Protein AF-A0AA47NCC4-F1 (afdb_monomer_lite)

Radius of gyration: 39.3 Å; chains: 1; bounding box: 110×60×137 Å

Foldseek 3Di:
DCCVQLHVLLLLLLLVLVLLLLLLLLLLLLLVLQLLCCQPPCVVPQPQDDPDLVCVVVSLLVSLLVSSLVLLVVLLVVVVVHCPVLVVCLVVLVVLVVLLLVQLVVLQVVLQPDNFFQKFKDWQFFGFFPQLCPPVDNFFWDFDFDQDDDPDDPDDDDDDDDDDDDDDDDDDDDDDPPRPRDGDIWGDSLNVLFFVDRDPPTDGDPQNVPTGMDMDGQWNHLNPQQLVQLVDDDFDAFFATQGDPVGGGDPDDDDDDSSHRTQTQHHGDDPLLVLLLCLVLLPDLCVLVLCCVVDPDSPPCSVVVSVVVSVVSVVSVVVVVVSCSNTGHPSQVSHCQSSSRVRQHSSLSSGPPGSVSNSVSSSSNSSSSSSCSLQRSLLSLLVSLVVCLDVVSVVQVDDDPVSGTDVSSVVSSVSSSVSSSVSDSSVSSNVSLLSRLVSLLSVLVSLLVCVVLVQVSNDDPDPPDDSVVSVVSNVVSLVSNCSNPVVVNVVSVVVSVVSSVSSQQVVQCVVPVHRVVSNVVVVVVRVVVSQVPDDVDDPDDDDAEEAEFEADPQLHTPCCVSVVVVCVNQVLDDHYEYEYEDEDDCVVCVVVVVVSVVCVVVVPPDPRDDYHYDYDYDD

Organism: Merluccius polli (NCBI:txid89951)

pLDDT: mean 83.83, std 16.64, range [23.84, 97.44]

Secondary structure (DSSP, 8-state):
-HHHHH-HHHHHHHHHHHHHHHHHHHHHHHHHHHHHIIIII-GGG-SS--SSGGGHHHHHHHHHHHHHHHHHHHHHHHHHH-HHHHHHHHHHHHHHHHHHHHHHHHHHHHTTTS----EEEEETTEEB-GGG-TTS--SSEEEEEEEPP-------------------------------EEEEEEEPHHHHHHBSSSSTTS-B-HHHHHPPEEEEES---TTS-THHHHSS-----TT-B-B-TTSPPPS--PPP-TTSSB-B-SS---HHHHHHHHGGGG--GGGGGGGTTT-TTHHHHHHHHHHHHHHHHHHHHHHHHHHHHHHS-HHHHT-SS-GGGTT--HHHHH-SS-HHHHHHHHHHHHHHHHHHHHHHHHHHHHHHHHTTSSGGGGGGG-B-TTS-BSHHHHHHHHHHHHHHHH--HHHHHHHHHHHHHHHHHHHHHHHHHHHHTT-TT-----TT--HHHHHHHHHHHHHHHHHHHHHHHHHHHHHHHHHHHHHHHHHHHHHHSSHHHHHHHHHHHHHHHHHHTS-SS-SS--PPEEEEEPB-TTS-BS-THHHHHHHHHHTT-S-EEEEEEEES-HHHHHHHHHHHHHHHHHHS--TT--PEEEEEEE-

Structure (mmCIF, N/CA/C/O backbone):
data_AF-A0AA47NCC4-F1
#
_entry.id   AF-A0AA47NCC4-F1
#
loop_
_atom_site.group_PDB
_atom_site.id
_atom_site.type_symbol
_atom_site.label_atom_id
_atom_site.label_alt_id
_atom_site.label_comp_id
_atom_site.label_asym_id
_atom_site.label_entity_id
_atom_site.label_seq_id
_atom_site.pdbx_PDB_ins_code
_atom_site.Cartn_x
_atom_site.Cartn_y
_atom_site.Cartn_z
_atom_site.occupancy
_atom_site.B_iso_or_equiv
_atom_site.auth_seq_id
_atom_site.auth_comp_id
_atom_site.auth_asym_id
_atom_site.auth_atom_id
_atom_site.pdbx_PDB_model_num
ATOM 1 N N . MET A 1 1 ? 14.436 7.812 -9.705 1.00 81.81 1 MET A N 1
ATOM 2 C CA . MET A 1 1 ? 15.537 6.918 -9.274 1.00 81.81 1 MET A CA 1
ATOM 3 C C . MET A 1 1 ? 15.449 5.565 -9.976 1.00 81.81 1 MET A C 1
ATOM 5 O O . MET A 1 1 ? 16.320 5.286 -10.782 1.00 81.81 1 MET A O 1
ATOM 9 N N . ILE A 1 2 ? 14.371 4.796 -9.764 1.00 86.06 2 ILE A N 1
ATOM 10 C CA . ILE A 1 2 ? 14.185 3.428 -10.294 1.00 86.06 2 ILE A CA 1
ATOM 11 C C . ILE A 1 2 ? 14.394 3.329 -11.814 1.00 86.06 2 ILE A C 1
ATOM 13 O O . ILE A 1 2 ? 15.261 2.579 -12.239 1.00 86.06 2 ILE A O 1
ATOM 17 N N . SER A 1 3 ? 13.692 4.138 -12.618 1.00 85.44 3 SER A N 1
ATOM 18 C CA . SER A 1 3 ? 13.815 4.131 -14.093 1.00 85.44 3 SER A CA 1
ATOM 19 C C . SER A 1 3 ? 15.259 4.318 -14.596 1.00 85.44 3 SER A C 1
ATOM 21 O O . SER A 1 3 ? 15.695 3.655 -15.529 1.00 85.44 3 SER A O 1
ATOM 23 N N . ARG A 1 4 ? 16.061 5.152 -13.917 1.00 86.44 4 ARG A N 1
ATOM 24 C CA . ARG A 1 4 ? 17.464 5.393 -14.302 1.00 86.44 4 ARG A CA 1
ATOM 25 C C . ARG A 1 4 ? 18.403 4.251 -13.920 1.00 86.44 4 ARG A C 1
ATOM 27 O O . ARG A 1 4 ? 19.408 4.056 -14.588 1.00 86.44 4 ARG A O 1
ATOM 34 N N . SER A 1 5 ? 18.116 3.553 -12.822 1.00 86.25 5 SER A N 1
ATOM 35 C CA . SER A 1 5 ? 18.961 2.462 -12.330 1.00 86.25 5 SER A CA 1
ATOM 36 C C . SER A 1 5 ? 18.609 1.127 -12.973 1.00 86.25 5 SER A C 1
ATOM 38 O O . SER A 1 5 ? 19.512 0.363 -13.287 1.00 86.25 5 SER A O 1
ATOM 40 N N . LEU A 1 6 ? 17.313 0.851 -13.153 1.00 86.56 6 LEU A N 1
ATOM 41 C CA . LEU A 1 6 ? 16.829 -0.444 -13.621 1.00 86.56 6 LEU A CA 1
ATOM 42 C C . LEU A 1 6 ? 16.512 -0.489 -15.122 1.00 86.56 6 LEU A C 1
ATOM 44 O O . LEU A 1 6 ? 16.359 -1.584 -15.652 1.00 86.56 6 LEU A O 1
ATOM 48 N N . GLY A 1 7 ? 16.408 0.663 -15.783 1.00 86.06 7 GLY A N 1
ATOM 49 C CA . GLY A 1 7 ? 15.927 0.780 -17.158 1.00 86.06 7 GLY A CA 1
ATOM 50 C C . GLY A 1 7 ? 14.480 1.289 -17.237 1.00 86.06 7 GLY A C 1
ATOM 51 O O . GLY A 1 7 ? 13.722 1.188 -16.258 1.00 86.06 7 GLY A O 1
ATOM 52 N N . PRO A 1 8 ? 14.089 1.871 -18.385 1.00 85.25 8 PRO A N 1
ATOM 53 C CA . PRO A 1 8 ? 12.765 2.455 -18.581 1.00 85.25 8 PRO A CA 1
ATOM 54 C C . PRO A 1 8 ? 11.634 1.416 -18.538 1.00 85.25 8 PRO A C 1
ATOM 56 O O . PRO A 1 8 ? 10.530 1.750 -18.111 1.00 85.25 8 PRO A O 1
ATOM 59 N N . GLU A 1 9 ? 11.899 0.160 -18.903 1.00 87.38 9 GLU A N 1
ATOM 60 C CA . GLU A 1 9 ? 10.915 -0.930 -18.951 1.00 87.38 9 GLU A CA 1
ATOM 61 C C . GLU A 1 9 ? 10.455 -1.301 -17.539 1.00 87.38 9 GLU A C 1
ATOM 63 O O . GLU A 1 9 ? 9.265 -1.250 -17.214 1.00 87.38 9 GLU A O 1
ATOM 68 N N . PHE A 1 10 ? 11.417 -1.588 -16.654 1.00 87.75 10 PHE A N 1
ATOM 69 C CA . PHE A 1 10 ? 11.138 -1.825 -15.239 1.00 87.75 10 PHE A CA 1
ATOM 70 C C . PHE A 1 10 ? 10.613 -0.558 -14.559 1.00 87.75 10 PHE A C 1
ATOM 72 O O . PHE A 1 10 ? 9.674 -0.631 -13.771 1.00 87.75 10 PHE A O 1
ATOM 79 N N . GLY A 1 11 ? 11.180 0.611 -14.878 1.00 88.19 11 GLY A N 1
ATOM 80 C CA . GLY A 1 11 ? 10.755 1.891 -14.318 1.00 88.19 11 GLY A CA 1
ATOM 81 C C . GLY A 1 11 ? 9.286 2.220 -14.587 1.00 88.19 11 GLY A C 1
ATOM 82 O O . GLY A 1 11 ? 8.580 2.629 -13.664 1.00 88.19 11 GLY A O 1
ATOM 83 N N . GLY A 1 12 ? 8.818 2.019 -15.820 1.00 88.50 12 GLY A N 1
ATOM 84 C CA . GLY A 1 12 ? 7.436 2.282 -16.209 1.00 88.50 12 GLY A CA 1
ATOM 85 C C . GLY A 1 12 ? 6.445 1.283 -15.615 1.00 88.50 12 GLY A C 1
ATOM 86 O O . GLY A 1 12 ? 5.443 1.702 -15.037 1.00 88.50 12 GLY A O 1
ATOM 87 N N . ALA A 1 13 ? 6.742 -0.020 -15.674 1.00 89.25 13 ALA A N 1
ATOM 88 C CA . ALA A 1 13 ? 5.868 -1.052 -15.110 1.00 89.25 13 ALA A CA 1
ATOM 89 C C . ALA A 1 13 ? 5.720 -0.916 -13.581 1.00 89.25 13 ALA A C 1
ATOM 91 O O . ALA A 1 13 ? 4.602 -0.896 -13.060 1.00 89.25 13 ALA A O 1
ATOM 92 N N . VAL A 1 14 ? 6.838 -0.737 -12.864 1.00 92.31 14 VAL A N 1
ATOM 93 C CA . VAL A 1 14 ? 6.848 -0.490 -11.410 1.00 92.31 14 VAL A CA 1
ATOM 94 C C . VAL A 1 14 ? 6.126 0.818 -11.081 1.00 92.31 14 VAL A C 1
ATOM 96 O O . VAL A 1 14 ? 5.318 0.858 -10.155 1.00 92.31 14 VAL A O 1
ATOM 99 N N . GLY A 1 15 ? 6.378 1.878 -11.856 1.00 92.06 15 GLY A N 1
ATOM 100 C CA . GLY A 1 15 ? 5.756 3.187 -11.668 1.00 92.06 15 GLY A CA 1
ATOM 101 C C . GLY A 1 15 ? 4.233 3.159 -11.811 1.00 92.06 15 GLY A C 1
ATOM 102 O O . GLY A 1 15 ? 3.542 3.747 -10.983 1.00 92.06 15 GLY A O 1
ATOM 103 N N . LEU A 1 16 ? 3.696 2.443 -12.802 1.00 92.56 16 LEU A N 1
ATOM 104 C CA . LEU A 1 16 ? 2.249 2.299 -12.992 1.00 92.56 16 LEU A CA 1
ATOM 105 C C . LEU A 1 16 ? 1.586 1.479 -11.879 1.00 92.56 16 LEU A C 1
ATOM 107 O O . LEU A 1 16 ? 0.536 1.876 -11.375 1.00 92.56 16 LEU A O 1
ATOM 111 N N . CYS A 1 17 ? 2.207 0.379 -11.444 1.00 92.19 17 CYS A N 1
ATOM 112 C CA . CYS A 1 17 ? 1.686 -0.409 -10.323 1.00 92.19 17 CYS A CA 1
ATOM 113 C C . CYS A 1 17 ? 1.685 0.411 -9.026 1.00 92.19 17 CYS A C 1
ATOM 115 O O . CYS A 1 17 ? 0.701 0.424 -8.290 1.00 92.19 17 CYS A O 1
ATOM 117 N N . PHE A 1 18 ? 2.768 1.150 -8.771 1.00 93.56 18 PHE A N 1
ATOM 118 C CA . PHE A 1 18 ? 2.876 2.029 -7.611 1.00 93.56 18 PHE A CA 1
ATOM 119 C C . PHE A 1 18 ? 1.874 3.197 -7.674 1.00 93.56 18 PHE A C 1
ATOM 121 O O . PHE A 1 18 ? 1.305 3.568 -6.647 1.00 93.56 18 PHE A O 1
ATOM 128 N N . TYR A 1 19 ? 1.600 3.740 -8.868 1.00 94.81 19 TYR A N 1
ATOM 129 C CA . TYR A 1 19 ? 0.556 4.745 -9.094 1.00 94.81 19 TYR A CA 1
ATOM 130 C C . TYR A 1 19 ? -0.833 4.226 -8.704 1.00 94.81 19 TYR A C 1
ATOM 132 O O . TYR A 1 19 ? -1.524 4.871 -7.912 1.00 94.81 19 TYR A O 1
ATOM 140 N N . LEU A 1 20 ? -1.221 3.051 -9.209 1.00 94.25 20 LEU A N 1
ATOM 141 C CA . LEU A 1 20 ? -2.514 2.442 -8.891 1.00 94.25 20 LEU A CA 1
ATOM 142 C C . LEU A 1 20 ? -2.622 2.121 -7.397 1.00 94.25 20 LEU A C 1
ATOM 144 O O . LEU A 1 20 ? -3.593 2.526 -6.762 1.00 94.25 20 LEU A O 1
ATOM 148 N N . GLY A 1 21 ? -1.594 1.499 -6.810 1.00 94.12 21 GLY A N 1
ATOM 149 C CA . GLY A 1 21 ? -1.556 1.200 -5.375 1.00 94.12 21 GLY A CA 1
ATOM 150 C C . GLY A 1 21 ? -1.700 2.448 -4.500 1.00 94.12 21 GLY A C 1
ATOM 151 O O . GLY A 1 21 ? -2.510 2.462 -3.577 1.00 94.12 21 GLY A O 1
ATOM 152 N N . THR A 1 22 ? -0.994 3.535 -4.829 1.00 94.81 22 THR A N 1
ATOM 153 C CA . THR A 1 22 ? -1.103 4.811 -4.093 1.00 94.81 22 THR A CA 1
ATOM 154 C C . THR A 1 22 ? -2.487 5.447 -4.252 1.00 94.81 22 THR A C 1
ATOM 156 O O . THR A 1 22 ? -3.000 6.061 -3.321 1.00 94.81 22 THR A O 1
ATOM 159 N N . THR A 1 23 ? -3.120 5.290 -5.416 1.00 96.00 23 THR A N 1
ATOM 160 C CA . THR A 1 23 ? -4.454 5.849 -5.677 1.00 96.00 23 THR A CA 1
ATOM 161 C C . THR A 1 23 ? -5.535 5.128 -4.868 1.00 96.00 23 THR A C 1
ATOM 163 O O . THR A 1 23 ? -6.331 5.780 -4.194 1.00 96.00 23 THR A O 1
ATOM 166 N N . PHE A 1 24 ? -5.512 3.789 -4.846 1.00 95.75 24 PHE A N 1
ATOM 167 C CA . PHE A 1 24 ? -6.409 2.992 -4.001 1.00 95.75 24 PHE A CA 1
ATOM 168 C C . PHE A 1 24 ? -6.130 3.174 -2.504 1.00 95.75 24 PHE A C 1
ATOM 170 O O . PHE A 1 24 ? -7.070 3.188 -1.714 1.00 95.75 24 PHE A O 1
ATOM 177 N N . ALA A 1 25 ? -4.871 3.390 -2.105 1.00 95.62 25 ALA A N 1
ATOM 178 C CA . ALA A 1 25 ? -4.544 3.763 -0.728 1.00 95.62 25 ALA A CA 1
ATOM 179 C C . ALA A 1 25 ? -5.195 5.101 -0.336 1.00 95.62 25 ALA A C 1
ATOM 181 O O . ALA A 1 25 ? -5.755 5.212 0.750 1.00 95.62 25 ALA A O 1
ATOM 182 N N . GLY A 1 26 ? -5.208 6.090 -1.239 1.00 95.44 26 GLY A N 1
ATOM 183 C CA . GLY A 1 26 ? -5.933 7.348 -1.036 1.00 95.44 26 GLY A CA 1
ATOM 184 C C . GLY A 1 26 ? -7.423 7.138 -0.746 1.00 95.44 26 GLY A C 1
ATOM 185 O O . GLY A 1 26 ? -7.937 7.706 0.215 1.00 95.44 26 GLY A O 1
ATOM 186 N N . ALA A 1 27 ? -8.091 6.274 -1.518 1.00 96.62 27 ALA A N 1
ATOM 187 C CA . ALA A 1 27 ? -9.489 5.905 -1.281 1.00 96.62 27 ALA A CA 1
ATOM 188 C C . ALA A 1 27 ? -9.687 5.196 0.072 1.00 96.62 27 ALA A C 1
ATOM 190 O O . ALA A 1 27 ? -10.593 5.553 0.821 1.00 96.62 27 ALA A O 1
ATOM 191 N N . MET A 1 28 ? -8.807 4.249 0.422 1.00 96.00 28 MET A N 1
ATOM 192 C CA . MET A 1 28 ? -8.840 3.550 1.713 1.00 96.00 28 MET A CA 1
ATOM 193 C C . MET A 1 28 ? -8.698 4.523 2.893 1.00 96.00 28 MET A C 1
ATOM 195 O O . MET A 1 28 ? -9.448 4.430 3.860 1.00 96.00 28 MET A O 1
ATOM 199 N N . TYR A 1 29 ? -7.771 5.482 2.826 1.00 96.88 29 TYR A N 1
ATOM 200 C CA . TYR A 1 29 ? -7.593 6.463 3.900 1.00 96.88 29 TYR A CA 1
ATOM 201 C C . TYR A 1 29 ? -8.798 7.397 4.054 1.00 96.88 29 TYR A C 1
ATOM 203 O O . TYR A 1 29 ? -9.146 7.745 5.180 1.00 96.88 29 TYR A O 1
ATOM 211 N N . ILE A 1 30 ? -9.450 7.777 2.949 1.00 96.88 30 ILE A N 1
ATOM 212 C CA . ILE A 1 30 ? -10.675 8.588 2.983 1.00 96.88 30 ILE A CA 1
ATOM 213 C C . ILE A 1 30 ? -11.821 7.795 3.611 1.00 96.88 30 ILE A C 1
ATOM 215 O O . ILE A 1 30 ? -12.454 8.292 4.538 1.00 96.88 30 ILE A O 1
ATOM 219 N N . LEU A 1 31 ? -12.051 6.555 3.169 1.00 96.38 31 LEU A N 1
ATOM 220 C CA . LEU A 1 31 ? -13.060 5.677 3.766 1.00 96.38 31 LEU A CA 1
ATOM 221 C C . LEU A 1 31 ? -12.810 5.477 5.271 1.00 96.38 31 LEU A C 1
ATOM 223 O O . LEU A 1 31 ? -13.747 5.564 6.056 1.00 96.38 31 LEU A O 1
ATOM 227 N N . GLY A 1 32 ? -11.549 5.321 5.690 1.00 95.69 32 GLY A N 1
ATOM 228 C CA . GLY A 1 32 ? -11.181 5.208 7.103 1.00 95.69 32 GLY A CA 1
ATOM 229 C C . GLY A 1 32 ? -11.487 6.473 7.905 1.00 95.69 32 GLY A C 1
ATOM 230 O O . GLY A 1 32 ? -11.994 6.391 9.019 1.00 95.69 32 GLY A O 1
ATOM 231 N N . ALA A 1 33 ? -11.243 7.655 7.332 1.00 96.25 33 ALA A N 1
ATOM 232 C CA . ALA A 1 33 ? -11.597 8.919 7.974 1.00 96.25 33 ALA A CA 1
ATOM 233 C C . ALA A 1 33 ? -13.120 9.087 8.124 1.00 96.25 33 ALA A C 1
ATOM 235 O O . ALA A 1 33 ? -13.578 9.592 9.150 1.00 96.25 33 ALA A O 1
ATOM 236 N N . ILE A 1 34 ? -13.904 8.653 7.131 1.00 96.44 34 ILE A N 1
ATOM 237 C CA . ILE A 1 34 ? -15.372 8.692 7.191 1.00 96.44 34 ILE A CA 1
ATOM 238 C C . ILE A 1 34 ? -15.922 7.669 8.185 1.00 96.44 34 ILE A C 1
ATOM 240 O O . ILE A 1 34 ? -16.848 8.001 8.919 1.00 96.44 34 ILE A O 1
ATOM 244 N N . GLU A 1 35 ? -15.331 6.478 8.281 1.00 94.12 35 GLU A N 1
ATOM 245 C CA . GLU A 1 35 ? -15.688 5.505 9.317 1.00 94.12 35 GLU A CA 1
ATOM 246 C C . GLU A 1 35 ? -15.479 6.089 10.713 1.00 94.12 35 GLU A C 1
ATOM 248 O O . GLU A 1 35 ? -16.385 6.035 11.543 1.00 94.12 35 GLU A O 1
ATOM 253 N N . ILE A 1 36 ? -14.339 6.749 10.946 1.00 95.25 36 ILE A N 1
ATOM 254 C CA . ILE A 1 36 ? -14.080 7.401 12.231 1.00 95.25 36 ILE A CA 1
ATOM 255 C C . ILE A 1 36 ? -15.098 8.520 12.505 1.00 95.25 36 ILE A C 1
ATOM 257 O O . ILE A 1 36 ? -15.589 8.659 13.627 1.00 95.25 36 ILE A O 1
ATOM 261 N N . LEU A 1 37 ? -15.430 9.307 11.478 1.00 95.38 37 LEU A N 1
ATOM 262 C CA . LEU A 1 37 ? -16.378 10.411 11.578 1.00 95.38 37 LEU A CA 1
ATOM 263 C C . LEU A 1 37 ? -17.794 9.930 11.923 1.00 95.38 37 LEU A C 1
ATOM 265 O O . LEU A 1 37 ? -18.404 10.469 12.844 1.00 95.38 37 LEU A O 1
ATOM 269 N N . LEU A 1 38 ? -18.306 8.941 11.189 1.00 93.19 38 LEU A N 1
ATOM 270 C CA . LEU A 1 38 ? -19.679 8.462 11.327 1.00 93.19 38 LEU A CA 1
ATOM 271 C C . LEU A 1 38 ? -19.863 7.557 12.545 1.00 93.19 38 LEU A C 1
ATOM 273 O O . LEU A 1 38 ? -20.902 7.648 13.181 1.00 93.19 38 LEU A O 1
ATOM 277 N N . MET A 1 39 ? -18.882 6.729 12.908 1.00 90.00 39 MET A N 1
ATOM 278 C CA . MET A 1 39 ? -19.048 5.821 14.050 1.00 90.00 39 MET A CA 1
ATOM 279 C C . MET A 1 39 ? -18.744 6.490 15.391 1.00 90.00 39 MET A C 1
ATOM 281 O O . MET A 1 39 ? -19.493 6.311 16.346 1.00 90.00 39 MET A O 1
ATOM 285 N N . TYR A 1 40 ? -17.674 7.290 15.477 1.00 92.69 40 TYR A N 1
ATOM 286 C CA . TYR A 1 40 ? -17.144 7.722 16.779 1.00 92.69 40 TYR A CA 1
ATOM 287 C C . TYR A 1 40 ? -17.304 9.219 17.071 1.00 92.69 40 TYR A C 1
ATOM 289 O O . TYR A 1 40 ? -17.315 9.611 18.236 1.00 92.69 40 TYR A O 1
ATOM 297 N N . ILE A 1 41 ? -17.404 10.079 16.050 1.00 93.81 41 ILE A N 1
ATOM 298 C CA . ILE A 1 41 ? -17.476 11.539 16.250 1.00 93.81 41 ILE A 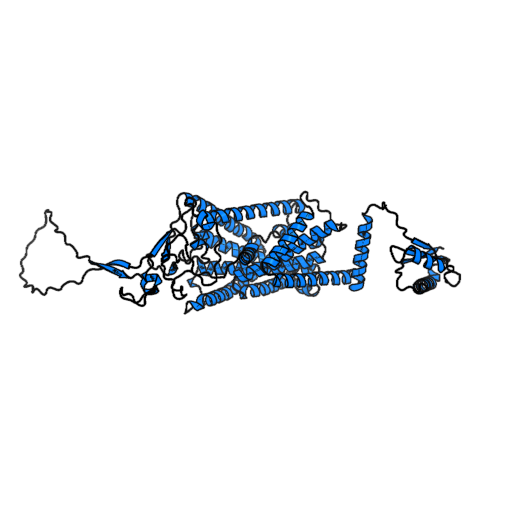CA 1
ATOM 299 C C . ILE A 1 41 ? -18.918 12.048 16.165 1.00 93.81 41 ILE A C 1
ATOM 301 O O . ILE A 1 41 ? -19.358 12.794 17.038 1.00 93.81 41 ILE A O 1
ATOM 305 N N . ALA A 1 42 ? -19.645 11.684 15.108 1.00 92.94 42 ALA A N 1
ATOM 306 C CA . ALA A 1 42 ? -20.967 12.226 14.809 1.00 92.94 42 ALA A CA 1
ATOM 307 C C . ALA A 1 42 ? -21.915 11.168 14.201 1.00 92.94 42 ALA A C 1
ATOM 309 O O . ALA A 1 42 ? -22.310 11.302 13.041 1.00 92.94 42 ALA A O 1
ATOM 310 N N . PRO A 1 43 ? -22.361 10.161 14.980 1.00 87.81 43 PRO A N 1
ATOM 311 C CA . PRO A 1 43 ? -23.297 9.133 14.499 1.00 87.81 43 PRO A CA 1
ATOM 312 C C . PRO A 1 43 ? -24.663 9.689 14.080 1.00 87.81 43 PRO A C 1
ATOM 314 O O . PRO A 1 43 ? -25.308 9.162 13.179 1.00 87.81 43 PRO A O 1
ATOM 317 N N . GLN A 1 44 ? -25.070 10.822 14.657 1.00 87.81 44 GLN A N 1
ATOM 318 C CA . GLN A 1 44 ? -26.312 11.527 14.310 1.00 87.81 44 GLN A CA 1
ATOM 319 C C . GLN A 1 44 ? -26.288 12.156 12.904 1.00 87.81 44 GLN A C 1
ATOM 321 O O . GLN A 1 44 ? -27.319 12.607 12.416 1.00 87.81 44 GLN A O 1
ATOM 326 N N . ALA A 1 45 ? -25.120 12.230 12.255 1.00 90.19 45 ALA A N 1
ATOM 327 C CA . ALA A 1 45 ? -24.982 12.791 10.914 1.00 90.19 45 ALA A CA 1
ATOM 328 C C . ALA A 1 45 ? -25.302 11.779 9.796 1.00 90.19 45 ALA A C 1
ATOM 330 O O . ALA A 1 45 ? -25.196 12.128 8.626 1.00 90.19 45 ALA A O 1
ATOM 331 N N . ALA A 1 46 ? -25.678 10.535 10.113 1.00 88.94 46 ALA A N 1
ATOM 332 C CA . ALA A 1 46 ? -26.054 9.552 9.099 1.00 88.94 46 ALA A CA 1
ATOM 333 C C . ALA A 1 46 ? -27.280 10.024 8.287 1.00 88.94 46 ALA A C 1
ATOM 335 O O . ALA A 1 46 ? -28.325 10.354 8.844 1.00 88.94 46 ALA A O 1
ATOM 336 N N . ILE A 1 47 ? -27.153 10.046 6.956 1.00 89.62 47 ILE A N 1
ATOM 337 C CA . ILE A 1 47 ? -28.217 10.470 6.029 1.00 89.62 47 ILE A CA 1
ATOM 338 C C . ILE A 1 47 ? -29.208 9.324 5.817 1.00 89.62 47 ILE A C 1
ATOM 340 O O . ILE A 1 47 ? -30.421 9.521 5.819 1.00 89.62 47 ILE A O 1
ATOM 344 N N . PHE A 1 48 ? -28.682 8.115 5.622 1.00 89.06 48 PHE A N 1
ATOM 345 C CA . PHE A 1 48 ? -29.477 6.905 5.472 1.00 89.06 48 PHE A CA 1
ATOM 346 C C . PHE A 1 48 ? -29.582 6.217 6.830 1.00 89.06 48 PHE A C 1
ATOM 348 O O . PHE A 1 48 ? -28.608 5.616 7.286 1.00 89.06 48 PHE A O 1
ATOM 355 N N . VAL A 1 49 ? -30.752 6.320 7.461 1.00 82.38 49 VAL A N 1
ATOM 356 C CA . VAL A 1 49 ? -31.078 5.615 8.706 1.00 82.38 49 VAL A CA 1
ATOM 357 C C . VAL A 1 49 ? -31.950 4.400 8.361 1.00 82.38 49 VAL A C 1
ATOM 359 O O . VAL A 1 49 ? -32.974 4.564 7.691 1.00 82.38 49 VAL A O 1
ATOM 362 N N . PRO A 1 50 ? -31.547 3.182 8.751 1.00 76.75 50 PRO A N 1
ATOM 363 C CA . PRO A 1 50 ? -32.295 1.963 8.466 1.00 76.75 50 PRO A CA 1
ATOM 364 C C . PRO A 1 50 ? -33.574 1.892 9.311 1.00 76.75 50 PRO A C 1
ATOM 366 O O . PRO A 1 50 ? -33.590 2.285 10.474 1.00 76.75 50 PRO A O 1
ATOM 369 N N . SER A 1 51 ? -34.657 1.391 8.713 1.00 68.00 51 SER A N 1
ATOM 370 C CA . SER A 1 51 ? -35.939 1.144 9.398 1.00 68.00 51 SER A CA 1
ATOM 371 C C . SER A 1 51 ? -35.968 -0.216 10.101 1.00 68.00 51 SER A C 1
ATOM 373 O O . SER A 1 51 ? -36.718 -0.402 11.053 1.00 68.00 51 SER A O 1
ATOM 375 N N . GLU A 1 52 ? -35.160 -1.159 9.610 1.00 70.62 52 GLU A N 1
ATOM 376 C CA . GLU A 1 52 ? -35.077 -2.547 10.063 1.00 70.62 52 GLU A CA 1
ATOM 377 C C . GLU A 1 52 ? -33.605 -2.957 10.260 1.00 70.62 52 GLU A C 1
ATOM 379 O O . GLU A 1 52 ? -32.748 -2.525 9.477 1.00 70.62 52 GLU A O 1
ATOM 384 N N . PRO A 1 53 ? -33.302 -3.826 11.246 1.00 65.88 53 PRO A N 1
ATOM 385 C CA . PRO A 1 53 ? -31.933 -4.226 11.588 1.00 65.88 53 PRO A CA 1
ATOM 386 C C . PRO A 1 53 ? -31.203 -4.969 10.454 1.00 65.88 53 PRO A C 1
ATOM 388 O O . PRO A 1 53 ? -29.987 -4.869 10.323 1.00 65.88 53 PRO A O 1
ATOM 391 N N . GLU A 1 54 ? -31.921 -5.657 9.557 1.00 65.44 54 GLU A N 1
ATOM 392 C CA . GLU A 1 54 ? -31.308 -6.327 8.396 1.00 65.44 54 GLU A CA 1
ATOM 393 C C . GLU A 1 54 ? -30.740 -5.337 7.357 1.00 65.44 54 GLU A C 1
ATOM 395 O O . GLU A 1 54 ? -29.859 -5.687 6.568 1.00 65.44 54 GLU A O 1
ATOM 400 N N . GLY A 1 55 ? -31.208 -4.083 7.369 1.00 75.19 55 GLY A N 1
ATOM 401 C CA . GLY A 1 55 ? -30.787 -3.025 6.449 1.00 75.19 55 GLY A CA 1
ATOM 402 C C . GLY A 1 55 ? -29.594 -2.187 6.923 1.00 75.19 55 GLY A C 1
ATOM 403 O O . GLY A 1 55 ? -29.103 -1.358 6.150 1.00 75.19 55 GLY A O 1
ATOM 404 N N . GLU A 1 56 ? -29.108 -2.383 8.154 1.00 77.56 56 GLU A N 1
ATOM 405 C CA . GLU A 1 56 ? -28.086 -1.525 8.777 1.00 77.56 56 GLU A CA 1
ATOM 406 C C . GLU A 1 56 ? -26.779 -1.470 7.981 1.00 77.56 56 GLU A C 1
ATOM 408 O O . GLU A 1 56 ? -26.283 -0.385 7.665 1.00 77.56 56 GLU A O 1
ATOM 413 N N . GLY A 1 57 ? -26.265 -2.625 7.549 1.00 79.62 57 GLY A N 1
ATOM 414 C CA . GLY A 1 57 ? -25.030 -2.683 6.763 1.00 79.62 57 GLY A CA 1
ATOM 415 C C . GLY A 1 57 ? -25.144 -1.974 5.407 1.00 79.62 57 GLY A C 1
ATOM 416 O O . GLY A 1 57 ? -24.216 -1.287 4.975 1.00 79.62 57 GLY A O 1
ATOM 417 N N . ALA A 1 58 ? -26.295 -2.085 4.735 1.00 85.38 58 ALA A N 1
ATOM 418 C CA . ALA A 1 58 ? -26.525 -1.427 3.448 1.00 85.38 58 ALA A CA 1
ATOM 419 C C . ALA A 1 58 ? -26.661 0.098 3.600 1.00 85.38 58 ALA A C 1
ATOM 421 O O . ALA A 1 58 ? -26.122 0.853 2.783 1.00 85.38 58 ALA A O 1
ATOM 422 N N . ALA A 1 59 ? -27.339 0.553 4.657 1.00 87.94 59 ALA A N 1
ATOM 423 C CA . ALA A 1 59 ? -27.445 1.967 4.991 1.00 87.94 59 ALA A CA 1
ATOM 424 C C . ALA A 1 59 ? -26.066 2.568 5.307 1.00 87.94 59 ALA A C 1
ATOM 426 O O . ALA A 1 59 ? -25.708 3.612 4.753 1.00 87.94 59 ALA A O 1
ATOM 427 N N . LEU A 1 60 ? -25.248 1.872 6.106 1.00 87.31 60 LEU A N 1
ATOM 428 C CA . LEU A 1 60 ? -23.882 2.286 6.425 1.00 87.31 60 LEU A CA 1
ATOM 429 C C . LEU A 1 60 ? -23.024 2.444 5.162 1.00 87.31 60 LEU A C 1
ATOM 431 O O . LEU A 1 60 ? -22.403 3.488 4.969 1.00 87.31 60 LEU A O 1
ATOM 435 N N . LEU A 1 61 ? -23.038 1.456 4.260 1.00 91.25 61 LEU A N 1
ATOM 436 C CA . LEU A 1 61 ? -22.290 1.513 2.997 1.00 91.25 61 LEU A CA 1
ATOM 437 C C . LEU A 1 61 ? -22.699 2.720 2.139 1.00 91.25 61 LEU A C 1
ATOM 439 O O . LEU A 1 61 ? -21.842 3.384 1.560 1.00 91.25 61 LEU A O 1
ATOM 443 N N . ASN A 1 62 ? -23.992 3.047 2.067 1.00 93.44 62 ASN A N 1
ATOM 444 C CA . ASN A 1 62 ? -24.457 4.212 1.310 1.00 93.44 62 ASN A CA 1
ATOM 445 C C . ASN A 1 62 ? -24.030 5.542 1.948 1.00 93.44 62 ASN A C 1
ATOM 447 O O . ASN A 1 62 ? -23.649 6.463 1.222 1.00 93.44 62 ASN A O 1
ATOM 451 N N . ASN A 1 63 ? -24.014 5.633 3.282 1.00 94.06 63 ASN A N 1
ATOM 452 C CA . ASN A 1 63 ? -23.456 6.792 3.982 1.00 94.06 63 ASN A CA 1
ATOM 453 C C . ASN A 1 63 ? -21.955 6.955 3.674 1.00 94.06 63 ASN A C 1
ATOM 455 O O . ASN A 1 63 ? -21.522 8.051 3.316 1.00 94.06 63 ASN A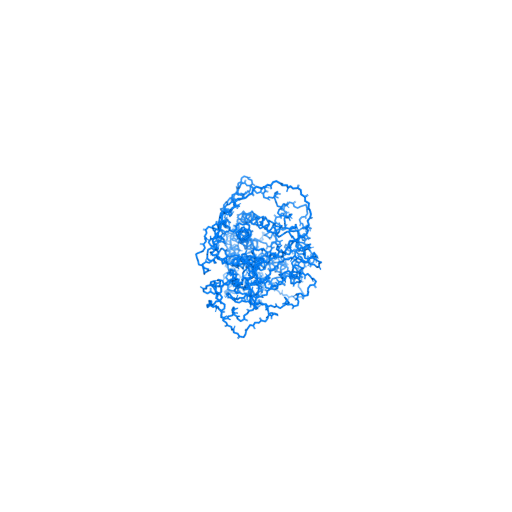 O 1
ATOM 459 N N . MET A 1 64 ? -21.181 5.863 3.717 1.00 93.81 64 MET A N 1
ATOM 460 C CA . MET A 1 64 ? -19.747 5.873 3.386 1.00 93.81 64 MET A CA 1
ATOM 461 C C . MET A 1 64 ? -19.480 6.372 1.962 1.00 93.81 64 MET A C 1
ATOM 463 O O . MET A 1 64 ? -18.552 7.153 1.758 1.00 93.81 64 MET A O 1
ATOM 467 N N . ARG A 1 65 ? -20.310 5.979 0.983 1.00 96.31 65 ARG A N 1
ATOM 468 C CA . ARG A 1 65 ? -20.202 6.451 -0.411 1.00 96.31 65 ARG A CA 1
ATOM 469 C C . ARG A 1 65 ? -20.364 7.962 -0.501 1.00 96.31 65 ARG A C 1
ATOM 471 O O . ARG A 1 65 ? -19.473 8.637 -0.996 1.00 96.31 65 ARG A O 1
ATOM 478 N N . VAL A 1 66 ? -21.473 8.501 0.011 1.00 96.56 66 VAL A N 1
ATOM 479 C CA . VAL A 1 66 ? -21.791 9.933 -0.121 1.00 96.56 66 VAL A CA 1
ATOM 480 C C . VAL A 1 66 ? -20.757 10.799 0.598 1.00 96.56 66 VAL A C 1
ATOM 482 O O . VAL A 1 66 ? -20.192 11.716 -0.001 1.00 96.56 66 VAL A O 1
ATOM 485 N N . TYR A 1 67 ? -20.464 10.494 1.865 1.00 96.69 67 TYR A N 1
ATOM 486 C CA . TYR A 1 67 ? -19.474 11.247 2.635 1.00 96.69 67 TYR A CA 1
ATOM 487 C C . TYR A 1 67 ? -18.056 11.075 2.083 1.00 96.69 67 TYR A C 1
ATOM 489 O O . TYR A 1 67 ? -17.292 12.043 2.055 1.00 96.69 67 TYR A O 1
ATOM 497 N N . GLY A 1 68 ? -17.717 9.882 1.589 1.00 96.81 68 GLY A N 1
ATOM 498 C CA . GLY A 1 68 ? -16.445 9.598 0.931 1.00 96.81 68 GLY A CA 1
ATOM 499 C C . GLY A 1 68 ? -16.238 10.445 -0.322 1.00 96.81 68 GLY A C 1
ATOM 500 O O . GLY A 1 68 ? -15.214 11.120 -0.425 1.00 96.81 68 GLY A O 1
ATOM 501 N N . SER A 1 69 ? -17.217 10.489 -1.233 1.00 97.31 69 SER A N 1
ATOM 502 C CA . SER A 1 69 ? -17.137 11.283 -2.468 1.00 97.31 69 SER A CA 1
ATOM 503 C C . SER A 1 69 ? -17.043 12.787 -2.175 1.00 97.31 69 SER A C 1
ATOM 505 O O . SER A 1 69 ? -16.254 13.501 -2.798 1.00 97.31 69 SER A O 1
ATOM 507 N N . ILE A 1 70 ? -17.787 13.284 -1.175 1.00 97.06 70 ILE A N 1
ATOM 508 C CA . ILE A 1 70 ? -17.689 14.684 -0.720 1.00 97.06 70 ILE A CA 1
ATOM 509 C C . ILE A 1 70 ? -16.285 14.973 -0.171 1.00 97.06 70 ILE A C 1
ATOM 511 O O . ILE A 1 70 ? -15.670 15.981 -0.529 1.00 97.06 70 ILE A O 1
ATOM 515 N N . CYS A 1 71 ? -15.753 14.088 0.674 1.00 96.69 71 CYS A N 1
ATOM 516 C CA . CYS A 1 71 ? -14.421 14.232 1.254 1.00 96.69 71 CYS A CA 1
ATOM 517 C C . CYS A 1 71 ? -13.323 14.202 0.181 1.00 96.69 71 CYS A C 1
ATOM 519 O O . CYS A 1 71 ? -12.436 15.059 0.188 1.00 96.69 71 CYS A O 1
ATOM 521 N N . LEU A 1 72 ? -13.417 13.287 -0.790 1.00 97.38 72 LEU A N 1
ATOM 522 C CA . LEU A 1 72 ? -12.500 13.214 -1.926 1.00 97.38 72 LEU A CA 1
ATOM 523 C C . LEU A 1 72 ? -12.518 14.506 -2.741 1.00 97.38 72 LEU A C 1
ATOM 525 O O . LEU A 1 72 ? -11.452 15.027 -3.071 1.00 97.38 72 LEU A O 1
ATOM 529 N N . LEU A 1 73 ? -13.702 15.045 -3.039 1.00 96.44 73 LEU A N 1
ATOM 530 C CA . LEU A 1 73 ? -13.842 16.298 -3.776 1.00 96.44 73 LEU A CA 1
ATOM 531 C C . LEU A 1 73 ? -13.193 17.466 -3.018 1.00 96.44 73 LEU A C 1
ATOM 533 O O . LEU A 1 73 ? -12.427 18.230 -3.608 1.00 96.44 73 LEU A O 1
ATOM 537 N N . LEU A 1 74 ? -13.420 17.572 -1.706 1.00 95.25 74 LEU A N 1
ATOM 538 C CA . LEU A 1 74 ? -12.784 18.590 -0.862 1.00 95.25 74 LEU A CA 1
ATOM 539 C C . LEU A 1 74 ? -11.256 18.437 -0.829 1.00 95.25 74 LEU A C 1
ATOM 541 O O . LEU A 1 74 ? -10.536 19.420 -1.018 1.00 95.25 74 LEU A O 1
ATOM 545 N N . MET A 1 75 ? -10.743 17.218 -0.645 1.00 94.69 75 MET A N 1
ATOM 546 C CA . MET A 1 75 ? -9.301 16.955 -0.664 1.00 94.69 75 MET A CA 1
ATOM 547 C C . MET A 1 75 ? -8.685 17.247 -2.038 1.00 94.69 75 MET A C 1
ATOM 549 O O . MET A 1 75 ? -7.621 17.861 -2.108 1.00 94.69 75 MET A O 1
ATOM 553 N N . ALA A 1 76 ? -9.350 16.879 -3.135 1.00 94.00 76 ALA A N 1
ATOM 554 C CA . ALA A 1 76 ? -8.886 17.157 -4.493 1.00 94.00 76 ALA A CA 1
ATOM 555 C C . ALA A 1 76 ? -8.828 18.664 -4.778 1.00 94.00 76 ALA A C 1
ATOM 557 O O . ALA A 1 76 ? -7.843 19.139 -5.347 1.00 94.00 76 ALA A O 1
ATOM 558 N N . LEU A 1 77 ? -9.827 19.430 -4.325 1.00 92.62 77 LEU A N 1
ATOM 559 C CA . LEU A 1 77 ? -9.826 20.892 -4.414 1.00 92.62 77 LEU A CA 1
ATOM 560 C C . LEU A 1 77 ? -8.683 21.510 -3.601 1.00 92.62 77 LEU A C 1
ATOM 562 O O . LEU A 1 77 ? -7.978 22.382 -4.110 1.00 92.62 77 LEU A O 1
ATOM 566 N N . LEU A 1 78 ? -8.436 21.031 -2.378 1.00 91.38 78 LEU A N 1
ATOM 567 C CA . LEU A 1 78 ? -7.307 21.487 -1.558 1.00 91.38 78 LEU A CA 1
ATOM 568 C C . LEU A 1 78 ? -5.958 21.233 -2.248 1.00 91.38 78 LEU A C 1
ATOM 570 O O . LEU A 1 78 ? -5.099 22.117 -2.279 1.00 91.38 78 LEU A O 1
ATOM 574 N N . VAL A 1 79 ? -5.781 20.051 -2.847 1.00 90.81 79 VAL A N 1
ATOM 575 C CA . VAL A 1 79 ? -4.576 19.711 -3.619 1.00 90.81 79 VAL A CA 1
ATOM 576 C C . VAL A 1 79 ? -4.439 20.589 -4.865 1.00 90.81 79 VAL A C 1
ATOM 578 O O . VAL A 1 79 ? -3.328 21.017 -5.179 1.00 90.81 79 VAL A O 1
ATOM 581 N N . PHE A 1 80 ? -5.546 20.894 -5.545 1.00 89.44 80 PHE A N 1
ATOM 582 C CA . PHE A 1 80 ? -5.565 21.739 -6.740 1.00 89.44 80 PHE A CA 1
ATOM 583 C C . PHE A 1 80 ? -5.226 23.211 -6.449 1.00 89.44 80 PHE A C 1
ATOM 585 O O . PHE A 1 80 ? -4.561 23.862 -7.259 1.00 89.44 80 PHE A O 1
ATOM 592 N N . VAL A 1 81 ? -5.667 23.748 -5.304 1.00 87.69 81 VAL A N 1
ATOM 593 C CA . VAL A 1 81 ? -5.394 25.139 -4.898 1.00 87.69 81 VAL A CA 1
ATOM 594 C C . VAL A 1 81 ? -3.921 25.339 -4.529 1.00 87.69 81 VAL A C 1
ATOM 596 O O . VAL A 1 81 ? -3.342 26.370 -4.881 1.00 87.69 81 VAL A O 1
ATOM 599 N N . GLY A 1 82 ? -3.280 24.362 -3.879 1.00 78.19 82 GLY A N 1
ATOM 600 C CA . GLY A 1 82 ? -1.822 24.369 -3.766 1.00 78.19 82 GLY A CA 1
ATOM 601 C C . GLY A 1 82 ? -1.232 23.377 -2.769 1.00 78.19 82 GLY A C 1
ATOM 602 O O . GLY A 1 82 ? -1.506 23.413 -1.568 1.00 78.19 82 GLY A O 1
ATOM 603 N N . VAL A 1 83 ? -0.271 22.577 -3.239 1.00 79.38 83 VAL A N 1
ATOM 604 C CA . VAL A 1 83 ? 0.392 21.523 -2.444 1.00 79.38 83 VAL A CA 1
ATOM 605 C C . VAL A 1 83 ? 1.348 22.087 -1.377 1.00 79.38 83 VAL A C 1
ATOM 607 O O . VAL A 1 83 ? 1.773 21.385 -0.456 1.00 79.38 83 VAL A O 1
ATOM 610 N N . LYS A 1 84 ? 1.685 23.381 -1.448 1.00 81.69 84 LYS A N 1
ATOM 611 C CA . LYS A 1 84 ? 2.563 24.047 -0.468 1.00 81.69 84 LYS A CA 1
ATOM 612 C C . LYS A 1 84 ? 1.995 23.997 0.954 1.00 81.69 84 LYS A C 1
ATOM 614 O O . LYS A 1 84 ? 2.750 23.751 1.892 1.00 81.69 84 LYS A O 1
ATOM 619 N N . TYR A 1 85 ? 0.684 24.188 1.109 1.00 79.81 85 TYR A N 1
ATOM 620 C CA . TYR A 1 85 ? 0.024 24.143 2.417 1.00 79.81 85 TYR A CA 1
ATOM 621 C C . TYR A 1 85 ? 0.038 22.729 3.000 1.00 79.81 85 TYR A C 1
ATOM 623 O O . TYR A 1 85 ? 0.394 22.550 4.162 1.00 79.81 85 TYR A O 1
ATOM 631 N N . VAL A 1 86 ? -0.227 21.724 2.160 1.00 82.31 86 VAL A N 1
ATOM 632 C CA . VAL A 1 86 ? -0.175 20.300 2.527 1.00 82.31 86 VAL A CA 1
ATOM 633 C C . VAL A 1 86 ? 1.190 19.925 3.105 1.00 82.31 86 VAL A C 1
ATOM 635 O O . VAL A 1 86 ? 1.279 19.315 4.167 1.00 82.31 86 VAL A O 1
ATOM 638 N N . ASN A 1 87 ? 2.273 20.360 2.456 1.00 79.50 87 ASN A N 1
ATOM 639 C CA . ASN A 1 87 ? 3.630 20.089 2.931 1.00 79.50 87 ASN A CA 1
ATOM 640 C C . ASN A 1 87 ? 3.944 20.746 4.282 1.00 79.50 87 ASN A C 1
ATOM 642 O O . ASN A 1 87 ? 4.724 20.185 5.049 1.00 79.50 87 ASN A O 1
ATOM 646 N N . LYS A 1 88 ? 3.355 21.913 4.577 1.00 83.50 88 LYS A N 1
ATOM 647 C CA . LYS A 1 88 ? 3.533 22.598 5.865 1.00 83.50 88 LYS A CA 1
ATOM 648 C C . LYS A 1 88 ? 2.732 21.926 6.984 1.00 83.50 88 LYS A C 1
ATOM 650 O O . LYS A 1 88 ? 3.205 21.882 8.112 1.00 83.50 88 LYS A O 1
ATOM 655 N N . LEU A 1 89 ? 1.559 21.375 6.665 1.00 86.88 89 LEU A N 1
ATOM 656 C CA . LEU A 1 89 ? 0.713 20.633 7.607 1.00 86.88 89 LEU A CA 1
ATOM 657 C C . LEU A 1 89 ? 1.228 19.215 7.904 1.00 86.88 89 LEU A C 1
ATOM 659 O O . LEU A 1 89 ? 0.852 18.632 8.916 1.00 86.88 89 LEU A O 1
ATOM 663 N N . ALA A 1 90 ? 2.130 18.670 7.082 1.00 86.31 90 ALA A N 1
ATOM 664 C CA . ALA A 1 90 ? 2.666 17.319 7.259 1.00 86.31 90 ALA A CA 1
ATOM 665 C C . ALA A 1 90 ? 3.300 17.068 8.644 1.00 86.31 90 ALA A C 1
ATOM 667 O O . ALA A 1 90 ? 3.177 15.969 9.181 1.00 86.31 90 ALA A O 1
ATOM 668 N N . SER A 1 91 ? 3.949 18.072 9.247 1.00 87.88 91 SER A N 1
ATOM 669 C CA . SER A 1 91 ? 4.510 17.945 10.602 1.00 87.88 91 SER A CA 1
ATOM 670 C C . SER A 1 91 ? 3.431 17.838 11.682 1.00 87.88 91 SER A C 1
ATOM 672 O O . SER A 1 91 ? 3.633 17.135 12.668 1.00 87.88 91 SER A O 1
ATOM 674 N N . VAL A 1 92 ? 2.281 18.489 11.483 1.00 92.19 92 VAL A N 1
ATOM 675 C CA . VAL A 1 92 ? 1.130 18.407 12.391 1.00 92.19 92 VAL A CA 1
ATOM 676 C C . VAL A 1 92 ? 0.534 17.003 12.347 1.00 92.19 92 VAL A C 1
ATOM 678 O O . VAL A 1 92 ? 0.345 16.396 13.396 1.00 92.19 92 VAL A O 1
ATOM 681 N N . PHE A 1 93 ? 0.333 16.439 11.151 1.00 92.81 93 PHE A N 1
ATOM 682 C CA . PHE A 1 93 ? -0.156 15.063 11.011 1.00 92.81 93 PHE A CA 1
ATOM 683 C C . PHE A 1 93 ? 0.785 14.047 11.667 1.00 92.81 93 PHE A C 1
ATOM 685 O O . PHE A 1 93 ? 0.328 13.157 12.380 1.00 92.81 93 PHE A O 1
ATOM 692 N N . LEU A 1 94 ? 2.102 14.217 11.504 1.00 92.00 94 LEU A N 1
ATOM 693 C CA . LEU A 1 94 ? 3.085 13.370 12.181 1.00 92.00 94 LEU A CA 1
ATOM 694 C C . LEU A 1 94 ? 2.991 13.486 13.713 1.00 92.00 94 LEU A C 1
ATOM 696 O O . LEU A 1 94 ? 3.052 12.472 14.405 1.00 92.00 94 LEU A O 1
ATOM 700 N N . ALA A 1 95 ? 2.815 14.698 14.247 1.00 94.69 95 ALA A N 1
ATOM 701 C CA . ALA A 1 95 ? 2.649 14.907 15.683 1.00 94.69 95 ALA A CA 1
ATOM 702 C C . ALA A 1 95 ? 1.394 14.199 16.226 1.00 94.69 95 ALA A C 1
ATOM 704 O O . ALA A 1 95 ? 1.478 13.546 17.265 1.00 94.69 95 ALA A O 1
ATOM 705 N N . CYS A 1 96 ? 0.267 14.248 15.504 1.00 95.06 96 CYS A N 1
ATOM 706 C CA . CYS A 1 96 ? -0.955 13.520 15.867 1.00 95.06 96 CYS A CA 1
ATOM 707 C C . CYS A 1 96 ? -0.716 12.006 15.979 1.00 95.06 96 CYS A C 1
ATOM 709 O O . CYS A 1 96 ? -1.170 11.386 16.943 1.00 95.06 96 CYS A O 1
ATOM 711 N N . VAL A 1 97 ? 0.035 11.416 15.042 1.00 95.81 97 VAL A N 1
ATOM 712 C CA . VAL A 1 97 ? 0.383 9.984 15.081 1.00 95.81 97 VAL A CA 1
ATOM 713 C C . VAL A 1 97 ? 1.244 9.659 16.298 1.00 95.81 97 VAL A C 1
ATOM 715 O O . VAL A 1 97 ? 0.927 8.733 17.040 1.00 95.81 97 VAL A O 1
ATOM 718 N N . ILE A 1 98 ? 2.308 10.431 16.535 1.00 96.62 98 ILE A N 1
ATOM 719 C CA . ILE A 1 98 ? 3.237 10.177 17.646 1.00 96.62 98 ILE A CA 1
ATOM 720 C C . ILE A 1 98 ? 2.517 10.285 18.994 1.00 96.62 98 ILE A C 1
ATOM 722 O O . ILE A 1 98 ? 2.667 9.399 19.832 1.00 96.62 98 ILE A O 1
ATOM 726 N N . ILE A 1 99 ? 1.705 11.327 19.193 1.00 96.81 99 ILE A N 1
ATOM 727 C CA . ILE A 1 99 ? 0.939 11.516 20.434 1.00 96.81 99 ILE A CA 1
ATOM 728 C C . ILE A 1 99 ? -0.042 10.357 20.646 1.00 96.81 99 ILE A C 1
ATOM 730 O O . ILE A 1 99 ? -0.133 9.840 21.757 1.00 96.81 99 ILE A O 1
ATOM 734 N N . SER A 1 100 ? -0.721 9.904 19.588 1.00 97.00 100 SER A N 1
ATOM 735 C CA . SER A 1 100 ? -1.654 8.772 19.670 1.00 97.00 100 SER A CA 1
ATOM 736 C C . SER A 1 100 ? -0.940 7.478 20.067 1.00 97.00 100 SER A C 1
ATOM 738 O O . SER A 1 100 ? -1.388 6.775 20.966 1.00 97.00 100 SER A O 1
ATOM 740 N N . ILE A 1 101 ? 0.215 7.186 19.460 1.00 96.69 101 ILE A N 1
ATOM 741 C CA . ILE A 1 101 ? 1.013 5.999 19.798 1.00 96.69 101 ILE A CA 1
ATOM 742 C C . ILE A 1 101 ? 1.486 6.066 21.257 1.00 96.69 101 ILE A C 1
ATOM 744 O O . ILE A 1 101 ? 1.324 5.100 21.999 1.00 96.69 101 ILE A O 1
ATOM 748 N N . LEU A 1 102 ? 2.029 7.205 21.698 1.00 97.19 102 LEU A N 1
ATOM 749 C CA . LEU A 1 102 ? 2.475 7.381 23.085 1.00 97.19 102 LEU A CA 1
ATOM 750 C C . LEU A 1 102 ? 1.320 7.233 24.085 1.00 97.19 102 LEU A C 1
ATOM 752 O O . LEU A 1 102 ? 1.500 6.614 25.130 1.00 97.19 102 LEU A O 1
ATOM 756 N N . SER A 1 103 ? 0.135 7.746 23.751 1.00 96.94 103 SER A N 1
ATOM 757 C CA . SER A 1 103 ? -1.079 7.625 24.567 1.00 96.94 103 SER A CA 1
ATOM 758 C C . SER A 1 103 ? -1.506 6.164 24.775 1.00 96.94 103 SER A C 1
ATOM 760 O O . SER A 1 103 ? -1.881 5.796 25.890 1.00 96.94 103 SER A O 1
ATOM 762 N N . ILE A 1 104 ? -1.364 5.313 23.750 1.00 96.50 104 ILE A N 1
ATOM 763 C CA . ILE A 1 104 ? -1.617 3.864 23.847 1.00 96.50 104 ILE A CA 1
ATOM 764 C C . ILE A 1 104 ? -0.610 3.196 24.791 1.00 96.50 104 ILE A C 1
ATOM 766 O O . ILE A 1 104 ? -1.010 2.453 25.685 1.00 96.50 104 ILE A O 1
ATOM 770 N N . TYR A 1 105 ? 0.691 3.473 24.636 1.00 97.00 105 TYR A N 1
ATOM 771 C CA . TYR A 1 105 ? 1.723 2.878 25.499 1.00 97.00 105 TYR A CA 1
ATOM 772 C C . TYR A 1 105 ? 1.581 3.303 26.960 1.00 97.00 105 TYR A C 1
ATOM 774 O O . TYR A 1 105 ? 1.684 2.466 27.855 1.00 97.00 105 TYR A O 1
ATOM 782 N N . ILE A 1 106 ? 1.328 4.590 27.209 1.00 96.38 106 ILE A N 1
ATOM 783 C CA . ILE A 1 106 ? 1.107 5.099 28.566 1.00 96.38 106 ILE A CA 1
ATOM 784 C C . ILE A 1 106 ? -0.143 4.450 29.162 1.00 96.38 106 ILE A C 1
ATOM 786 O O . ILE A 1 106 ? -0.085 3.960 30.285 1.00 96.38 106 ILE A O 1
ATOM 790 N N . GLY A 1 107 ? -1.241 4.379 28.407 1.00 95.81 107 GLY A N 1
ATOM 791 C CA . GLY A 1 107 ? -2.479 3.745 28.856 1.00 95.81 107 GLY A CA 1
ATOM 792 C C . GLY A 1 107 ? -2.314 2.261 29.199 1.00 95.81 107 GLY A C 1
ATOM 793 O O . GLY A 1 107 ? -2.744 1.819 30.264 1.00 95.81 107 GLY A O 1
ATOM 794 N N . ALA A 1 108 ? -1.573 1.511 28.379 1.00 95.25 108 ALA A N 1
ATOM 795 C CA . ALA A 1 108 ? -1.245 0.117 28.662 1.00 95.25 108 ALA A CA 1
ATOM 796 C C . ALA A 1 108 ? -0.440 -0.046 29.966 1.00 95.25 108 ALA A C 1
ATOM 798 O O . ALA A 1 108 ? -0.743 -0.931 30.764 1.00 95.25 108 ALA A O 1
ATOM 799 N N . LEU A 1 109 ? 0.542 0.823 30.226 1.00 95.31 109 LEU A N 1
ATOM 800 C CA . LEU A 1 109 ? 1.321 0.792 31.470 1.00 95.31 109 LEU A CA 1
ATOM 801 C C . LEU A 1 109 ? 0.494 1.212 32.691 1.00 95.31 109 LEU A C 1
ATOM 803 O O . LEU A 1 109 ? 0.617 0.604 33.751 1.00 95.31 109 LEU A O 1
ATOM 807 N N . VAL A 1 110 ? -0.373 2.218 32.547 1.00 95.44 110 VAL A N 1
ATOM 808 C CA . VAL A 1 110 ? -1.289 2.652 33.613 1.00 95.44 110 VAL A CA 1
ATOM 809 C C . VAL A 1 110 ? -2.260 1.530 33.977 1.00 95.44 110 VAL A C 1
ATOM 811 O O . VAL A 1 110 ? -2.494 1.307 35.164 1.00 95.44 110 VAL A O 1
ATOM 814 N N . SER A 1 111 ? -2.731 0.753 32.993 1.00 94.06 111 SER A N 1
ATOM 815 C CA . SER A 1 111 ? -3.637 -0.381 33.221 1.00 94.06 111 SER A CA 1
ATOM 816 C C . SER A 1 111 ? -3.062 -1.473 34.134 1.00 94.06 111 SER A C 1
ATOM 818 O O . SER A 1 111 ? -3.819 -2.265 34.685 1.00 94.06 111 SER A O 1
ATOM 820 N N . ALA A 1 112 ? -1.736 -1.521 34.323 1.00 93.62 112 ALA A N 1
ATOM 821 C CA . ALA A 1 112 ? -1.097 -2.443 35.261 1.00 93.62 112 ALA A CA 1
ATOM 822 C C . ALA A 1 112 ? -1.393 -2.101 36.731 1.00 93.62 112 ALA A C 1
ATOM 824 O O . ALA A 1 112 ? -1.355 -2.983 37.584 1.00 93.62 112 ALA A O 1
ATOM 825 N N . PHE A 1 113 ? -1.666 -0.827 37.025 1.00 93.94 113 PHE A N 1
ATOM 826 C CA . PHE A 1 113 ? -1.905 -0.329 38.381 1.00 93.94 113 PHE A CA 1
ATOM 827 C C . PHE A 1 113 ? -3.353 0.112 38.586 1.00 93.94 113 PHE A C 1
ATOM 829 O O . PHE A 1 113 ? -3.926 -0.118 39.647 1.00 93.94 113 PHE A O 1
ATOM 836 N N . ILE A 1 114 ? -3.928 0.776 37.582 1.00 92.88 114 ILE A N 1
ATOM 837 C CA . ILE A 1 114 ? -5.267 1.359 37.614 1.00 92.88 114 ILE A CA 1
ATOM 838 C C . ILE A 1 114 ? -5.932 1.039 36.266 1.00 92.88 114 ILE A C 1
ATOM 840 O O . ILE A 1 114 ? -5.780 1.811 35.313 1.00 92.88 114 ILE A O 1
ATOM 844 N N . PRO A 1 115 ? -6.612 -0.114 36.138 1.00 89.75 115 PRO A N 1
ATOM 845 C CA . PRO A 1 115 ? -7.340 -0.441 34.920 1.00 89.75 115 PRO A CA 1
ATOM 846 C C . PRO A 1 115 ? -8.506 0.544 34.711 1.00 89.75 115 PRO A C 1
ATOM 848 O O . PRO A 1 115 ? -9.146 0.960 35.681 1.00 89.75 115 PRO A O 1
ATOM 851 N N . PRO A 1 116 ? -8.782 0.960 33.463 1.00 88.94 116 PRO A N 1
ATOM 852 C CA . PRO A 1 116 ? -9.949 1.773 33.161 1.00 88.94 116 PRO A CA 1
ATOM 853 C C . PRO A 1 116 ? -11.229 0.931 33.266 1.00 88.94 116 PRO A C 1
ATOM 855 O O . PRO A 1 116 ? -11.313 -0.159 32.704 1.00 88.94 116 PRO A O 1
ATOM 858 N N . ASN A 1 117 ? -12.246 1.463 33.944 1.00 87.06 117 ASN A N 1
ATOM 859 C CA . ASN A 1 117 ? -13.516 0.762 34.145 1.00 87.06 117 ASN A CA 1
ATOM 860 C C . ASN A 1 117 ? -14.396 0.859 32.890 1.00 87.06 117 ASN A C 1
ATOM 862 O O . ASN A 1 117 ? -15.155 1.818 32.723 1.00 87.06 117 ASN A O 1
ATOM 866 N N . PHE A 1 118 ? -14.310 -0.151 32.026 1.00 88.81 118 PHE A N 1
ATOM 867 C CA . PHE A 1 118 ? -15.221 -0.360 30.900 1.00 88.81 118 PHE A CA 1
ATOM 868 C C . PHE A 1 118 ? -15.904 -1.713 31.061 1.00 88.81 118 PHE A C 1
ATOM 870 O O . PHE A 1 118 ? -15.319 -2.752 30.769 1.00 88.81 118 PHE A O 1
ATOM 877 N N . SER A 1 119 ? -17.149 -1.700 31.529 1.00 90.06 119 SER A N 1
ATOM 878 C CA . SER A 1 119 ? -17.920 -2.914 31.771 1.00 90.06 119 SER A CA 1
ATOM 879 C C . SER A 1 119 ? -18.622 -3.415 30.507 1.00 90.06 119 SER A C 1
ATOM 881 O O . SER A 1 119 ? -19.223 -2.641 29.763 1.00 90.06 119 SER A O 1
ATOM 883 N N . VAL A 1 120 ? -18.581 -4.731 30.297 1.00 91.38 120 VAL A N 1
ATOM 884 C CA . VAL A 1 120 ? -19.250 -5.438 29.198 1.00 91.38 120 VAL A CA 1
ATOM 885 C C . VAL A 1 120 ? -20.335 -6.341 29.778 1.00 91.38 120 VAL A C 1
ATOM 887 O O . VAL A 1 120 ? -20.106 -7.065 30.752 1.00 91.38 120 VAL A O 1
ATOM 890 N N . CYS A 1 121 ? -21.531 -6.292 29.190 1.00 91.31 121 CYS A N 1
ATOM 891 C CA . CYS A 1 121 ? -22.667 -7.106 29.612 1.00 91.31 121 CYS A CA 1
ATOM 892 C C . CYS A 1 121 ? -22.707 -8.429 28.839 1.00 91.31 121 CYS A C 1
ATOM 894 O O . CYS A 1 121 ? -22.702 -8.445 27.608 1.00 91.31 121 CYS A O 1
ATOM 896 N N . MET A 1 122 ? -22.783 -9.537 29.572 1.00 90.31 122 MET A N 1
ATOM 897 C CA . MET A 1 122 ? -22.853 -10.890 29.026 1.00 90.31 122 MET A CA 1
ATOM 898 C C . MET A 1 122 ? -24.155 -11.560 29.465 1.00 90.31 122 MET A C 1
ATOM 900 O O . MET A 1 122 ? -24.557 -11.442 30.625 1.00 90.31 122 MET A O 1
ATOM 904 N N . LEU A 1 123 ? -24.790 -12.302 28.561 1.00 89.19 123 LEU A N 1
ATOM 905 C CA . LEU A 1 123 ? -25.907 -13.197 28.857 1.00 89.19 123 LEU A CA 1
ATOM 906 C C . LEU A 1 123 ? -25.414 -14.641 28.718 1.00 89.19 123 LEU A C 1
ATOM 908 O O . LEU A 1 123 ? -25.260 -15.145 27.606 1.00 89.19 123 LEU A O 1
ATOM 912 N N . GLY A 1 124 ? -25.136 -15.301 29.845 1.00 87.94 124 GLY A N 1
ATOM 913 C CA . GLY A 1 124 ? -24.438 -16.589 29.838 1.00 87.94 124 GLY A CA 1
ATOM 914 C C . GLY A 1 124 ? -23.049 -16.445 29.210 1.00 87.94 124 GLY A C 1
ATOM 915 O O . GLY A 1 124 ? -22.203 -15.729 29.741 1.00 87.94 124 GLY A O 1
ATOM 916 N N . ASN A 1 125 ? -22.838 -17.085 28.059 1.00 90.06 125 ASN A N 1
ATOM 917 C CA . ASN A 1 125 ? -21.605 -16.993 27.274 1.00 90.06 125 ASN A CA 1
ATOM 918 C C . ASN A 1 125 ? -21.653 -15.955 26.133 1.00 90.06 125 ASN A C 1
ATOM 920 O O . ASN A 1 125 ? -20.609 -15.706 25.537 1.00 90.06 125 ASN A O 1
ATOM 924 N N . ARG A 1 126 ? -22.812 -15.350 25.826 1.00 90.50 126 ARG A N 1
ATOM 925 C CA . ARG A 1 126 ? -23.009 -14.444 24.675 1.00 90.50 126 ARG A CA 1
ATOM 926 C C . ARG A 1 126 ? -22.840 -12.973 25.049 1.00 90.50 126 ARG A C 1
ATOM 928 O O . ARG A 1 126 ? -23.357 -12.534 26.079 1.00 90.50 126 ARG A O 1
ATOM 935 N N . THR A 1 127 ? -22.173 -12.203 24.193 1.00 91.50 127 THR A N 1
ATOM 936 C CA . THR A 1 127 ? -21.996 -10.752 24.364 1.00 91.50 127 THR A CA 1
ATOM 937 C C . THR A 1 127 ? -23.231 -9.972 23.911 1.00 91.50 127 THR A C 1
ATOM 939 O O . THR A 1 127 ? -23.796 -10.235 22.848 1.00 91.50 127 THR A O 1
ATOM 942 N N . VAL A 1 128 ? -23.651 -9.004 24.729 1.00 90.25 128 VAL A N 1
ATOM 943 C CA . VAL A 1 128 ? -24.819 -8.145 24.483 1.00 90.25 128 VAL A CA 1
ATOM 944 C C . VAL A 1 128 ? -24.359 -6.757 24.042 1.00 90.25 128 VAL A C 1
ATOM 946 O O . VAL A 1 128 ? -23.386 -6.226 24.577 1.00 90.25 128 VAL A O 1
ATOM 949 N N . ASN A 1 129 ? -25.069 -6.163 23.083 1.00 87.94 129 ASN A N 1
ATOM 950 C CA . ASN A 1 129 ? -24.779 -4.829 22.569 1.00 87.94 129 ASN A CA 1
ATOM 951 C C . ASN A 1 129 ? -24.923 -3.776 23.685 1.00 87.94 129 ASN A C 1
ATOM 953 O O . ASN A 1 129 ? -25.956 -3.678 24.353 1.00 87.94 129 ASN A O 1
ATOM 957 N N . GLY A 1 130 ? -23.884 -2.965 23.880 1.00 83.12 130 GLY A N 1
ATOM 958 C CA . GLY A 1 130 ? -23.827 -1.934 24.908 1.00 83.12 130 GLY A CA 1
ATOM 959 C C . GLY A 1 130 ? -24.776 -0.757 24.671 1.00 83.12 130 GLY A C 1
ATOM 960 O O . GLY A 1 130 ? -25.190 -0.123 25.640 1.00 83.12 130 GLY A O 1
ATOM 961 N N . HIS A 1 131 ? -25.178 -0.481 23.426 1.00 81.69 131 HIS A N 1
ATOM 962 C CA . HIS A 1 131 ? -26.150 0.572 23.102 1.00 81.69 131 HIS A CA 1
ATOM 963 C C . HIS A 1 131 ? -27.570 0.246 23.578 1.00 81.69 131 HIS A C 1
ATOM 965 O O . HIS A 1 131 ? -28.343 1.154 23.875 1.00 81.69 131 HIS A O 1
ATOM 971 N N . ALA A 1 132 ? -27.902 -1.038 23.729 1.00 76.62 132 ALA A N 1
ATOM 972 C CA . ALA A 1 132 ? -29.185 -1.470 24.280 1.00 76.62 132 ALA A CA 1
ATOM 973 C C . ALA A 1 132 ? -29.324 -1.199 25.796 1.00 76.62 132 ALA A C 1
ATOM 975 O O . ALA A 1 132 ? -30.426 -1.254 26.352 1.00 76.62 132 ALA A O 1
ATOM 976 N N . LEU A 1 133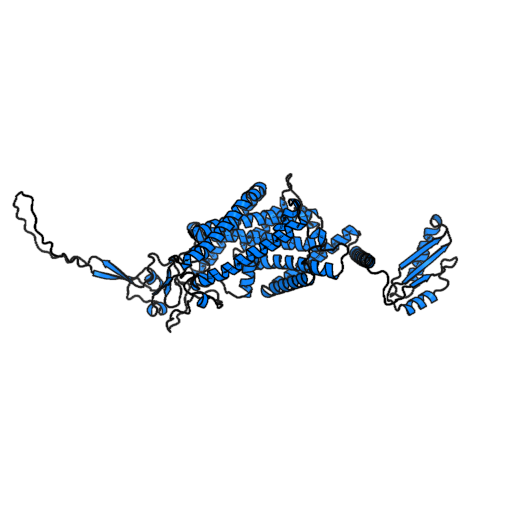 ? -28.217 -0.893 26.482 1.00 76.44 133 LEU A N 1
ATOM 977 C CA . LEU A 1 133 ? -28.162 -0.653 27.924 1.00 76.44 133 LEU A CA 1
ATOM 978 C C . LEU A 1 133 ? -28.424 0.826 28.254 1.00 76.44 133 LEU A C 1
ATOM 980 O O . LEU A 1 133 ? -27.494 1.562 28.588 1.00 76.44 133 LEU A O 1
ATOM 984 N N . HIS A 1 134 ? -29.687 1.257 28.226 1.00 64.00 134 HIS A N 1
ATOM 985 C CA . HIS A 1 134 ? -30.055 2.654 28.511 1.00 64.00 134 HIS A CA 1
ATOM 986 C C . HIS A 1 134 ? -29.657 3.137 29.927 1.00 64.00 134 HIS A C 1
ATOM 988 O O . HIS A 1 134 ? -29.238 4.283 30.070 1.00 64.00 134 HIS A O 1
ATOM 994 N N . ASP A 1 135 ? -29.668 2.257 30.940 1.00 61.38 135 ASP A N 1
ATOM 995 C CA . ASP A 1 135 ? -29.352 2.611 32.342 1.00 61.38 135 ASP A CA 1
ATOM 996 C C . ASP A 1 135 ? -28.027 2.019 32.864 1.00 61.38 135 ASP A C 1
ATOM 998 O O . ASP A 1 135 ? -27.754 2.034 34.063 1.00 61.38 135 ASP A O 1
ATOM 1002 N N . SER A 1 136 ? -27.178 1.453 31.993 1.00 64.31 136 SER A N 1
ATOM 1003 C CA . SER A 1 136 ? -25.974 0.685 32.394 1.00 64.31 136 SER A CA 1
ATOM 1004 C C . SER A 1 136 ? -26.252 -0.498 33.342 1.00 64.31 136 SER A C 1
ATOM 1006 O O . SER A 1 136 ? -25.335 -1.028 33.971 1.00 64.31 136 SER A O 1
ATOM 1008 N N . GLN A 1 137 ? -27.508 -0.938 33.444 1.00 74.38 137 GLN A N 1
ATOM 1009 C CA . GLN A 1 137 ? -27.912 -2.039 34.312 1.00 74.38 137 GLN A CA 1
ATOM 1010 C C . GLN A 1 137 ? -27.968 -3.351 33.522 1.00 74.38 137 GLN A C 1
ATOM 1012 O O . GLN A 1 137 ? -28.924 -3.628 32.805 1.00 74.38 137 GLN A O 1
ATOM 1017 N N . CYS A 1 138 ? -26.942 -4.187 33.678 1.00 81.81 138 CYS A N 1
ATOM 1018 C CA . CYS A 1 138 ? -26.882 -5.537 33.107 1.00 81.81 138 CYS A CA 1
ATOM 1019 C C . CYS A 1 138 ? -27.606 -6.545 34.023 1.00 81.81 138 CYS A C 1
ATOM 1021 O O . CYS A 1 138 ? -26.987 -7.400 34.658 1.00 81.81 138 CYS A O 1
ATOM 1023 N N . LYS A 1 139 ? -28.924 -6.381 34.189 1.00 82.75 139 LYS A N 1
ATOM 1024 C CA . LYS A 1 139 ? -29.773 -7.236 35.041 1.00 82.75 139 LYS A CA 1
ATOM 1025 C C . LYS A 1 139 ? -31.141 -7.459 34.392 1.00 82.75 139 LYS A C 1
ATOM 1027 O O . LYS A 1 139 ? -31.591 -6.644 33.592 1.00 82.75 139 LYS A O 1
ATOM 1032 N N . LYS A 1 140 ? -31.815 -8.556 34.765 1.00 80.56 140 LYS A N 1
ATOM 1033 C CA . LYS A 1 140 ? -33.183 -8.868 34.299 1.00 80.56 140 LYS A CA 1
ATOM 1034 C C . LYS A 1 140 ? -34.242 -7.980 34.961 1.00 80.56 140 LYS A C 1
ATOM 1036 O O . LYS A 1 140 ? -35.157 -7.509 34.297 1.00 80.56 140 LYS A O 1
ATOM 1041 N N . THR A 1 141 ? -34.104 -7.763 36.267 1.00 78.38 141 THR A N 1
ATOM 1042 C CA . THR A 1 141 ? -35.047 -6.999 37.089 1.00 78.38 141 THR A CA 1
ATOM 1043 C C . THR A 1 141 ? -34.301 -6.039 38.005 1.00 78.38 141 THR A C 1
ATOM 1045 O O . THR A 1 141 ? -33.143 -6.274 38.372 1.00 78.38 141 THR A O 1
ATOM 1048 N N . VAL A 1 142 ? -34.976 -4.953 38.365 1.00 76.50 142 VAL A N 1
ATOM 1049 C CA . VAL A 1 142 ? -34.481 -3.907 39.261 1.00 76.50 142 VAL A CA 1
ATOM 1050 C C . VAL A 1 142 ? -35.512 -3.713 40.355 1.00 76.50 142 VAL A C 1
ATOM 1052 O O . VAL A 1 142 ? -36.713 -3.772 40.105 1.00 76.50 142 VAL A O 1
ATOM 1055 N N . LEU A 1 143 ? -35.039 -3.495 41.576 1.00 71.94 143 LEU A N 1
ATOM 1056 C CA . LEU A 1 143 ? -35.905 -3.110 42.679 1.00 71.94 143 LEU A CA 1
ATOM 1057 C C . LEU A 1 143 ? -36.139 -1.607 42.569 1.00 71.94 143 LEU A C 1
ATOM 1059 O O . LEU A 1 143 ? -35.208 -0.820 42.747 1.00 71.94 143 LEU A O 1
ATOM 1063 N N . VAL A 1 144 ? -37.366 -1.220 42.233 1.00 68.31 144 VAL A N 1
ATOM 1064 C CA . VAL A 1 144 ? -37.793 0.177 42.254 1.00 68.31 144 VAL A CA 1
ATOM 1065 C C . VAL A 1 144 ? -38.682 0.362 43.472 1.00 68.31 144 VAL A C 1
ATOM 1067 O O . VAL A 1 144 ? -39.676 -0.342 43.651 1.00 68.31 144 VAL A O 1
ATOM 1070 N N . GLN A 1 145 ? -38.315 1.318 44.322 1.00 55.59 145 GLN A N 1
ATOM 1071 C CA . GLN A 1 145 ? -39.137 1.713 45.457 1.00 55.59 145 GLN A CA 1
ATOM 1072 C C . GLN A 1 145 ? -40.323 2.520 44.940 1.00 55.59 145 GLN A C 1
ATOM 1074 O O . GLN A 1 145 ? -40.163 3.649 44.475 1.00 55.59 145 GLN A O 1
ATOM 1079 N N . SER A 1 146 ? -41.508 1.919 44.994 1.00 46.44 146 SER A N 1
ATOM 1080 C CA . SER A 1 146 ? -42.759 2.589 44.659 1.00 46.44 146 SER A CA 1
ATOM 1081 C C . SER A 1 146 ? -43.537 2.864 45.943 1.00 46.44 146 SER A C 1
ATOM 1083 O O . SER A 1 146 ? -43.596 2.015 46.835 1.00 46.44 146 SER A O 1
ATOM 1085 N N . ALA A 1 147 ? -44.114 4.061 46.062 1.00 42.03 147 ALA A N 1
ATOM 1086 C CA . ALA A 1 147 ? -45.055 4.354 47.135 1.00 42.03 147 ALA A CA 1
ATOM 1087 C C . ALA A 1 147 ? -46.311 3.498 46.914 1.00 42.03 147 ALA A C 1
ATOM 1089 O O . ALA A 1 147 ? -46.941 3.591 45.859 1.00 42.03 147 ALA A O 1
ATOM 1090 N N . GLY A 1 148 ? -46.647 2.637 47.879 1.00 41.62 148 GLY A N 1
ATOM 1091 C CA . GLY A 1 148 ? -47.867 1.831 47.820 1.00 41.62 148 GLY A CA 1
ATOM 1092 C C . GLY A 1 148 ? -49.126 2.708 47.724 1.00 41.62 148 GLY A C 1
ATOM 1093 O O . GLY A 1 148 ? -49.089 3.878 48.117 1.00 41.62 148 GLY A O 1
ATOM 1094 N N . PRO A 1 149 ? -50.246 2.181 47.198 1.00 35.00 149 PRO A N 1
ATOM 1095 C CA . PRO A 1 149 ? -51.497 2.928 47.147 1.00 35.00 149 PRO A CA 1
ATOM 1096 C C . PRO A 1 149 ? -51.931 3.324 48.568 1.00 35.00 149 PRO A C 1
ATOM 1098 O O . PRO A 1 149 ? -51.955 2.484 49.465 1.00 35.00 149 PRO A O 1
ATOM 1101 N N . MET A 1 150 ? -52.261 4.606 48.776 1.00 32.84 150 MET A N 1
ATOM 1102 C CA . MET A 1 150 ? -52.952 5.060 49.988 1.00 32.84 150 MET A CA 1
ATOM 1103 C C . MET A 1 150 ? -54.292 4.324 50.081 1.00 32.84 150 MET A C 1
ATOM 1105 O O . MET A 1 150 ? -55.165 4.535 49.239 1.00 32.84 150 MET A O 1
ATOM 1109 N N . GLU A 1 151 ? -54.468 3.490 51.104 1.00 33.44 151 GLU A N 1
ATOM 1110 C CA . GLU A 1 151 ? -55.804 3.099 51.547 1.00 33.44 151 GLU A CA 1
ATOM 1111 C C . GLU A 1 151 ? -56.520 4.362 52.043 1.00 33.44 151 GLU A C 1
ATOM 1113 O O . GLU A 1 151 ? -56.074 5.045 52.966 1.00 33.44 151 GLU A O 1
ATOM 1118 N N . GLN A 1 152 ? -57.602 4.717 51.358 1.00 29.94 152 GLN A N 1
ATOM 1119 C CA . GLN A 1 152 ? -58.455 5.846 51.688 1.00 29.94 152 GLN A CA 1
ATOM 1120 C C . GLN A 1 152 ? -59.461 5.377 52.748 1.00 29.94 152 GLN A C 1
ATOM 1122 O O . GLN A 1 152 ? -60.506 4.822 52.421 1.00 29.94 152 GLN A O 1
ATOM 1127 N N . GLU A 1 153 ? -59.113 5.539 54.027 1.00 30.58 153 GLU A N 1
ATOM 1128 C CA . GLU A 1 153 ? -60.069 5.407 55.132 1.00 30.58 153 GLU A CA 1
ATOM 1129 C C . GLU A 1 153 ? -60.989 6.639 55.157 1.00 30.58 153 GLU A C 1
ATOM 1131 O O . GLU A 1 153 ? -60.587 7.740 55.543 1.00 30.58 153 GLU A O 1
ATOM 1136 N N . ASP A 1 154 ? -62.244 6.455 54.742 1.00 30.33 154 ASP A N 1
ATOM 1137 C CA . ASP A 1 154 ? -63.317 7.441 54.886 1.00 30.33 154 ASP A CA 1
ATOM 1138 C C . ASP A 1 154 ? -63.713 7.587 56.370 1.00 30.33 154 ASP A C 1
ATOM 1140 O O . ASP A 1 154 ? -64.588 6.888 56.885 1.00 30.33 154 ASP A O 1
ATOM 1144 N N . GLY A 1 155 ? -63.063 8.518 57.073 1.00 32.25 155 GLY A N 1
ATOM 1145 C CA . GLY A 1 155 ? -63.388 8.913 58.445 1.00 32.25 155 GLY A CA 1
ATOM 1146 C C . GLY A 1 155 ? -63.785 10.389 58.541 1.00 32.25 155 GLY A C 1
ATOM 1147 O O . GLY A 1 155 ? -62.937 11.274 58.466 1.00 32.25 155 GLY A O 1
ATOM 1148 N N . ASN A 1 156 ? -65.081 10.656 58.725 1.00 27.73 156 ASN A N 1
ATOM 1149 C CA . ASN A 1 156 ? -65.676 11.987 58.911 1.00 27.73 156 ASN A CA 1
ATOM 1150 C C . ASN A 1 156 ? -64.968 12.831 59.991 1.00 27.73 156 ASN A C 1
ATOM 1152 O O . ASN A 1 156 ? -64.948 12.454 61.164 1.00 27.73 156 ASN A O 1
ATOM 1156 N N . LEU A 1 157 ? -64.498 14.027 59.618 1.00 29.83 157 LEU A N 1
ATOM 1157 C CA . LEU A 1 157 ? -63.918 15.012 60.533 1.00 29.83 157 LEU A CA 1
ATOM 1158 C C . LEU A 1 157 ? -64.929 16.135 60.838 1.00 29.83 157 LEU A C 1
ATOM 1160 O O . LEU A 1 157 ? -65.199 16.999 60.003 1.00 29.83 157 LEU A O 1
ATOM 1164 N N . THR A 1 158 ? -65.482 16.146 62.051 1.00 26.23 158 THR A N 1
ATOM 1165 C CA . THR A 1 158 ? -66.204 17.299 62.614 1.00 26.23 158 THR A CA 1
ATOM 1166 C C . THR A 1 158 ? -65.216 18.326 63.162 1.00 26.23 158 THR A C 1
ATOM 1168 O O . THR A 1 158 ? -64.421 18.021 64.049 1.00 26.23 158 THR A O 1
ATOM 1171 N N . PHE A 1 159 ? -65.297 19.555 62.652 1.00 29.19 159 PHE A N 1
ATOM 1172 C CA . PHE A 1 159 ? -64.560 20.719 63.142 1.00 29.19 159 PHE A CA 1
ATOM 1173 C C . PHE A 1 159 ? -65.070 21.164 64.518 1.00 29.19 159 PHE A C 1
ATOM 1175 O O . PHE A 1 159 ? -66.246 21.498 64.652 1.00 29.19 159 PHE A O 1
ATOM 1182 N N . MET A 1 160 ? -64.168 21.299 65.494 1.00 27.58 160 MET A N 1
ATOM 1183 C CA . MET A 1 160 ? -64.312 22.291 66.562 1.00 27.58 160 MET A CA 1
ATOM 1184 C C . MET A 1 160 ? -63.004 23.064 66.750 1.00 27.58 160 MET A C 1
ATOM 1186 O O . MET A 1 160 ? -61.913 22.505 66.794 1.00 27.58 160 MET A O 1
ATOM 1190 N N . SER A 1 161 ? -63.177 24.380 66.784 1.00 31.48 161 SER A N 1
ATOM 1191 C CA . SER A 1 161 ? -62.187 25.441 66.942 1.00 31.48 161 SER A CA 1
ATOM 1192 C C . SER A 1 161 ? -61.772 25.575 68.404 1.00 31.48 161 SER A C 1
ATOM 1194 O O . SER A 1 161 ? -62.665 25.605 69.242 1.00 31.48 161 SER A O 1
ATOM 1196 N N . GLU A 1 162 ? -60.487 25.828 68.685 1.00 29.05 162 GLU A N 1
ATOM 1197 C CA . GLU A 1 162 ? -60.105 26.831 69.692 1.00 29.05 162 GLU A CA 1
ATOM 1198 C C . GLU A 1 162 ? -58.638 27.293 69.595 1.00 29.05 162 GLU A C 1
ATOM 1200 O O . GLU A 1 162 ? -57.722 26.543 69.264 1.00 29.05 162 GLU A O 1
ATOM 1205 N N . ASN A 1 163 ? -58.474 28.591 69.858 1.00 26.86 163 ASN A N 1
ATOM 1206 C CA . ASN A 1 163 ? -57.254 29.395 69.878 1.00 26.86 163 ASN A CA 1
ATOM 1207 C C . ASN A 1 163 ? -56.275 28.984 70.993 1.00 26.86 163 ASN A C 1
ATOM 1209 O O . ASN A 1 163 ? -56.723 28.714 72.102 1.00 26.86 163 ASN A O 1
ATOM 1213 N N . ALA A 1 164 ? -54.960 29.129 70.767 1.00 29.19 164 ALA A N 1
ATOM 1214 C CA . ALA A 1 164 ? -54.073 30.016 71.549 1.00 29.19 164 ALA A CA 1
ATOM 1215 C C . ALA A 1 164 ? -52.570 29.764 71.297 1.00 29.19 164 ALA A C 1
ATOM 1217 O O . ALA A 1 164 ? -52.110 28.676 70.974 1.00 29.19 164 ALA A O 1
ATOM 1218 N N . THR A 1 165 ? -51.826 30.851 71.472 1.00 31.05 165 THR A N 1
ATOM 1219 C CA . THR A 1 165 ? -50.389 31.118 71.326 1.00 31.05 165 THR A CA 1
ATOM 1220 C C . THR A 1 165 ? -49.467 30.404 72.331 1.00 31.05 165 THR A C 1
ATOM 1222 O O . THR A 1 165 ? -49.722 30.523 73.525 1.00 31.05 165 THR A O 1
ATOM 1225 N N . ALA A 1 166 ? -48.345 29.814 71.874 1.00 27.95 166 ALA A N 1
ATOM 1226 C CA . ALA A 1 166 ? -46.990 29.901 72.476 1.00 27.95 166 ALA A CA 1
ATOM 1227 C C . ALA A 1 166 ? -45.969 28.945 71.800 1.00 27.95 166 ALA A C 1
ATOM 1229 O O . ALA A 1 166 ? -46.240 27.767 71.598 1.00 27.95 166 ALA A O 1
ATOM 1230 N N . PHE A 1 167 ? -44.762 29.446 71.523 1.00 25.55 167 PHE A N 1
ATOM 1231 C CA . PHE A 1 167 ? -43.504 28.685 71.365 1.00 25.55 167 PHE A CA 1
ATOM 1232 C C . PHE A 1 167 ? -42.642 28.932 72.625 1.00 25.55 167 PHE A C 1
ATOM 1234 O O . PHE A 1 167 ? -42.904 29.924 73.311 1.00 25.55 167 PHE A O 1
ATOM 1241 N N . PRO A 1 168 ? -41.498 28.250 72.857 1.00 47.53 168 PRO A N 1
ATOM 1242 C CA . PRO A 1 168 ? -41.072 26.880 72.519 1.00 47.53 168 PRO A CA 1
ATOM 1243 C C . PRO A 1 168 ? -40.484 26.146 73.758 1.00 47.53 168 PRO A C 1
ATOM 1245 O O . PRO A 1 168 ? -40.074 26.808 74.703 1.00 47.53 168 PRO A O 1
ATOM 1248 N N . THR A 1 169 ? -40.337 24.811 73.757 1.00 25.55 169 THR A N 1
ATOM 1249 C CA . THR A 1 169 ? -39.121 24.097 74.252 1.00 25.55 169 THR A CA 1
ATOM 1250 C C . THR A 1 169 ? -39.251 22.566 74.193 1.00 25.55 169 THR A C 1
ATOM 1252 O O . THR A 1 169 ? -40.236 21.985 74.626 1.00 25.55 169 THR A O 1
ATOM 1255 N N . SER A 1 170 ? -38.208 21.950 73.627 1.00 30.56 170 SER A N 1
ATOM 1256 C CA . SER A 1 170 ? -37.714 20.567 73.755 1.00 30.56 170 SER A CA 1
ATOM 1257 C C . SER A 1 170 ? -38.597 19.486 74.406 1.00 30.56 170 SER A C 1
ATOM 1259 O O . SER A 1 170 ? -38.730 19.453 75.626 1.00 30.56 170 SER A O 1
ATOM 1261 N N . MET A 1 171 ? -38.948 18.451 73.636 1.00 23.84 171 MET A N 1
ATOM 1262 C CA . MET A 1 171 ? -38.609 17.070 74.006 1.00 23.84 171 MET A CA 1
ATOM 1263 C C . MET A 1 171 ? -38.777 16.109 72.827 1.00 23.84 171 MET A C 1
ATOM 1265 O O . MET A 1 171 ? -39.758 16.121 72.093 1.00 23.84 171 MET A O 1
ATOM 1269 N N . THR A 1 172 ? -37.762 15.270 72.684 1.00 33.66 172 THR A N 1
ATOM 1270 C CA . THR A 1 172 ? -37.690 14.022 71.927 1.00 33.66 172 THR A CA 1
ATOM 1271 C C . THR A 1 172 ? -38.958 13.166 72.004 1.00 33.66 172 THR A C 1
ATOM 1273 O O . THR A 1 172 ? -39.314 12.700 73.082 1.00 33.66 172 THR A O 1
ATOM 1276 N N . SER A 1 173 ? -39.577 12.890 70.854 1.00 31.41 173 SER A N 1
ATOM 1277 C CA . SER A 1 173 ? -40.185 11.594 70.489 1.00 31.41 173 SER A CA 1
ATOM 1278 C C . SER A 1 173 ? -40.810 11.686 69.089 1.00 31.41 173 SER A C 1
ATOM 1280 O O . SER A 1 173 ? -42.008 11.875 68.931 1.00 31.41 173 SER A O 1
ATOM 1282 N N . LEU A 1 174 ? -39.989 11.558 68.043 1.00 28.92 174 LEU A N 1
ATOM 1283 C CA . LEU A 1 174 ? -40.503 11.194 66.722 1.00 28.92 174 LEU A CA 1
ATOM 1284 C C . LEU A 1 174 ? -40.453 9.674 66.624 1.00 28.92 174 LEU A C 1
ATOM 1286 O O . LEU A 1 174 ? -39.415 9.064 66.375 1.00 28.92 174 LEU A O 1
ATOM 1290 N N . THR A 1 175 ? -41.609 9.095 66.918 1.00 28.19 175 THR A N 1
ATOM 1291 C CA . THR A 1 175 ? -42.044 7.786 66.456 1.00 28.19 175 THR A CA 1
ATOM 1292 C C . THR A 1 175 ? -41.661 7.587 64.990 1.00 28.19 175 THR A C 1
ATOM 1294 O O . THR A 1 175 ? -41.841 8.462 64.143 1.00 28.19 175 THR A O 1
ATOM 1297 N N . SER A 1 176 ? -41.109 6.414 64.697 1.00 27.11 176 SER A N 1
ATOM 1298 C CA . SER A 1 176 ? -40.839 5.932 63.350 1.00 27.11 176 SER A CA 1
ATOM 1299 C C . SER A 1 176 ? -42.131 5.918 62.529 1.00 27.11 176 SER A C 1
ATOM 1301 O O . SER A 1 176 ? -42.943 5.003 62.657 1.00 27.11 176 SER A O 1
ATOM 1303 N N . LEU A 1 177 ? -42.311 6.910 61.659 1.00 31.89 177 LEU A N 1
ATOM 1304 C CA . LEU A 1 177 ? -43.150 6.761 60.476 1.00 31.89 177 LEU A CA 1
ATOM 1305 C C . LEU A 1 177 ? -42.423 5.784 59.550 1.00 31.89 177 LEU A C 1
ATOM 1307 O O . LEU A 1 177 ? -41.580 6.173 58.743 1.00 31.89 177 LEU A O 1
ATOM 1311 N N . THR A 1 178 ? -42.711 4.492 59.701 1.00 35.59 178 THR A N 1
ATOM 1312 C CA . THR A 1 178 ? -42.467 3.513 58.6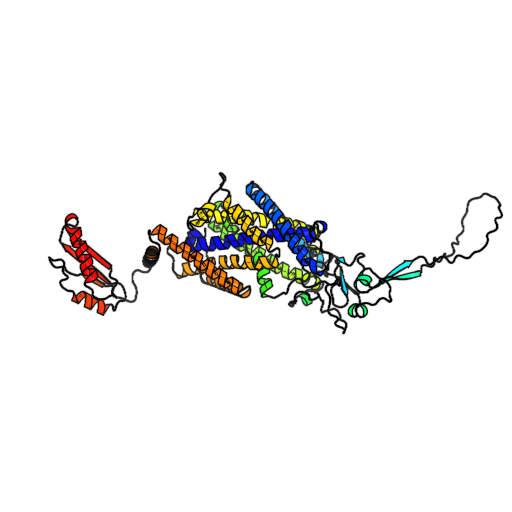44 1.00 35.59 178 THR A CA 1
ATOM 1313 C C . THR A 1 178 ? -43.351 3.904 57.469 1.00 35.59 178 THR A C 1
ATOM 1315 O O . THR A 1 178 ? -44.508 3.501 57.384 1.00 35.59 178 THR A O 1
ATOM 1318 N N . SER A 1 179 ? -42.814 4.742 56.582 1.00 38.47 179 SER A N 1
ATOM 1319 C CA . SER A 1 179 ? -43.284 4.791 55.204 1.00 38.47 179 SER A CA 1
ATOM 1320 C C . SER A 1 179 ? -43.171 3.366 54.669 1.00 38.47 179 SER A C 1
ATOM 1322 O O . SER A 1 179 ? -42.088 2.781 54.661 1.00 38.47 179 SER A O 1
ATOM 1324 N N . GLY A 1 180 ? -44.311 2.766 54.326 1.00 40.66 180 GLY A N 1
ATOM 1325 C CA . GLY A 1 180 ? -44.365 1.468 53.668 1.00 40.66 180 GLY A CA 1
ATOM 1326 C C . GLY A 1 180 ? -43.771 1.586 52.269 1.00 40.66 180 GLY A C 1
ATOM 1327 O O . GLY A 1 180 ? -44.500 1.731 51.293 1.00 40.66 180 GLY A O 1
ATOM 1328 N N . LEU A 1 181 ? -42.442 1.591 52.180 1.00 41.00 181 LEU A N 1
ATOM 1329 C CA . LEU A 1 181 ? -41.712 1.405 50.935 1.00 41.00 181 LEU A CA 1
ATOM 1330 C C . LEU A 1 181 ? -41.875 -0.065 50.553 1.00 41.00 181 LEU A C 1
ATOM 1332 O O . LEU A 1 181 ? -41.328 -0.948 51.213 1.00 41.00 181 LEU A O 1
ATOM 1336 N N . VAL A 1 182 ? -42.678 -0.326 49.524 1.00 53.28 182 VAL A N 1
ATOM 1337 C CA . VAL A 1 182 ? -42.781 -1.658 48.930 1.00 53.28 182 VAL A CA 1
ATOM 1338 C C . VAL A 1 182 ? -41.732 -1.733 47.830 1.00 53.28 182 VAL A C 1
ATOM 1340 O O . VAL A 1 182 ? -41.774 -0.970 46.862 1.00 53.28 182 VAL A O 1
ATOM 1343 N N . ASP A 1 183 ? -40.775 -2.643 47.984 1.00 57.78 183 ASP A N 1
ATOM 1344 C CA . ASP A 1 183 ? -39.812 -2.948 46.932 1.00 57.78 183 ASP A CA 1
ATOM 1345 C C . ASP A 1 183 ? -40.533 -3.725 45.819 1.00 57.78 183 ASP A C 1
ATOM 1347 O O . ASP A 1 183 ? -40.870 -4.901 45.976 1.00 57.78 183 ASP A O 1
ATOM 1351 N N . VAL A 1 184 ? -40.798 -3.066 44.687 1.00 69.06 184 VAL A N 1
ATOM 1352 C CA . VAL A 1 184 ? -41.420 -3.700 43.519 1.00 69.06 184 VAL A CA 1
ATOM 1353 C C . VAL A 1 184 ? -40.321 -4.081 42.530 1.00 69.06 184 VAL A C 1
ATOM 1355 O O . VAL A 1 184 ? -39.559 -3.233 42.065 1.00 69.06 184 VAL A O 1
ATOM 1358 N N . ASN A 1 185 ? -40.237 -5.372 42.195 1.00 75.94 185 ASN A N 1
ATOM 1359 C CA . ASN A 1 185 ? -39.382 -5.857 41.111 1.00 75.94 185 ASN A CA 1
ATOM 1360 C C . ASN A 1 185 ? -39.980 -5.425 39.769 1.00 75.94 185 ASN A C 1
ATOM 1362 O O . ASN A 1 185 ? -40.982 -5.986 39.326 1.00 75.94 185 ASN A O 1
ATOM 1366 N N . THR A 1 186 ? -39.352 -4.460 39.108 1.00 76.62 186 THR A N 1
ATOM 1367 C CA . THR A 1 186 ? -39.707 -4.037 37.751 1.00 76.62 186 THR A CA 1
ATOM 1368 C C . THR A 1 186 ? -38.717 -4.610 36.736 1.00 76.62 186 THR A C 1
ATOM 1370 O O . THR A 1 186 ? -37.542 -4.852 37.032 1.00 76.62 186 THR A O 1
ATOM 1373 N N . THR A 1 187 ? -39.199 -4.898 35.528 1.00 78.81 187 THR A N 1
ATOM 1374 C CA . THR A 1 187 ? -38.384 -5.422 34.422 1.00 78.81 187 THR A CA 1
ATOM 1375 C C . THR A 1 187 ? -37.524 -4.322 33.800 1.00 78.81 187 THR A C 1
ATOM 1377 O O . THR A 1 187 ? -37.983 -3.188 33.663 1.00 78.81 187 THR A O 1
ATOM 1380 N N . THR A 1 188 ? -36.302 -4.645 33.370 1.00 81.44 188 THR A N 1
ATOM 1381 C CA . THR A 1 188 ? -35.415 -3.690 32.678 1.00 81.44 188 THR A CA 1
ATOM 1382 C C . THR A 1 188 ? -35.795 -3.468 31.212 1.00 81.44 188 THR A C 1
ATOM 1384 O O . THR A 1 188 ? -36.535 -4.254 30.626 1.00 81.44 188 THR A O 1
ATOM 1387 N N . SER A 1 189 ? -35.227 -2.437 30.569 1.00 77.19 189 SER A N 1
ATOM 1388 C CA . SER A 1 189 ? -35.351 -2.238 29.112 1.00 77.19 189 SER A CA 1
ATOM 1389 C C . SER A 1 189 ? -34.860 -3.451 28.311 1.00 77.19 189 SER A C 1
ATOM 1391 O O . SER A 1 189 ? -35.446 -3.799 27.291 1.00 77.19 189 SER A O 1
ATOM 1393 N N . LEU A 1 190 ? -33.824 -4.142 28.805 1.00 81.12 190 LEU A N 1
ATOM 1394 C CA . LEU A 1 190 ? -33.327 -5.391 28.225 1.00 81.12 190 LEU A CA 1
ATOM 1395 C C . LEU A 1 190 ? -34.394 -6.491 28.223 1.00 81.12 190 LEU A C 1
ATOM 1397 O O . LEU A 1 190 ? -34.451 -7.266 27.276 1.00 81.12 190 LEU A O 1
ATOM 1401 N N . TRP A 1 191 ? -35.253 -6.563 29.244 1.00 83.25 191 TRP A N 1
ATOM 1402 C CA . TRP A 1 191 ? -36.330 -7.557 29.300 1.00 83.25 191 TRP A CA 1
ATOM 1403 C C . TRP A 1 191 ? -37.264 -7.442 28.092 1.00 83.25 191 TRP A C 1
ATOM 1405 O O . TRP A 1 191 ? -37.551 -8.438 27.436 1.00 83.25 191 TRP A O 1
ATOM 1415 N N . GLN A 1 192 ? -37.650 -6.216 27.729 1.00 81.56 192 GLN A N 1
ATOM 1416 C CA . GLN A 1 192 ? -38.518 -5.944 26.575 1.00 81.56 192 GLN A CA 1
ATOM 1417 C C . GLN A 1 192 ? -37.870 -6.323 25.234 1.00 81.56 192 GLN A C 1
ATOM 1419 O O . GLN A 1 192 ? -38.569 -6.562 24.257 1.00 81.56 192 GLN A O 1
ATOM 1424 N N . GLN A 1 193 ? -36.538 -6.400 25.172 1.00 82.00 193 GLN A N 1
ATOM 1425 C CA . GLN A 1 193 ? -35.826 -6.818 23.962 1.00 82.00 193 GLN A CA 1
ATOM 1426 C C . GLN A 1 193 ? -35.737 -8.339 23.804 1.00 82.00 193 GLN A C 1
ATOM 1428 O O . GLN A 1 193 ? -35.461 -8.808 22.699 1.00 82.00 193 GLN A O 1
ATOM 1433 N N . PHE A 1 194 ? -35.969 -9.116 24.869 1.00 84.56 194 PHE A N 1
ATOM 1434 C CA . PHE A 1 194 ? -35.934 -10.587 24.854 1.00 84.56 194 PHE A CA 1
ATOM 1435 C C . PHE A 1 194 ? -37.309 -11.245 25.067 1.00 84.56 194 PHE A C 1
ATOM 1437 O O . PHE A 1 194 ? -37.462 -12.427 24.752 1.00 84.56 194 PHE A O 1
ATOM 1444 N N . CYS A 1 195 ? -38.305 -10.495 25.542 1.00 85.25 195 CYS A N 1
ATOM 1445 C CA . CYS A 1 195 ? -39.654 -10.968 25.859 1.00 85.25 195 CYS A CA 1
ATOM 1446 C C . CYS A 1 195 ? -40.729 -10.155 25.120 1.00 85.25 195 CYS A C 1
ATOM 1448 O O . CYS A 1 195 ? -40.503 -9.002 24.769 1.00 85.25 195 CYS A O 1
ATOM 1450 N N . GLU A 1 196 ? -41.912 -10.735 24.906 1.00 83.38 196 GLU A N 1
ATOM 1451 C CA . GLU A 1 196 ? -43.013 -10.094 24.157 1.00 83.38 196 GLU A CA 1
ATOM 1452 C C . GLU A 1 196 ? -43.762 -8.998 24.945 1.00 83.38 196 GLU A C 1
ATOM 1454 O O . GLU A 1 196 ? -44.618 -8.309 24.394 1.00 83.38 196 GLU A O 1
ATOM 1459 N N . GLY A 1 197 ? -43.436 -8.797 26.227 1.00 81.56 197 GLY A N 1
ATOM 1460 C CA . GLY A 1 197 ? -44.059 -7.776 27.066 1.00 81.56 197 GLY A CA 1
ATOM 1461 C C . GLY A 1 197 ? -43.217 -7.362 28.281 1.00 81.56 197 GLY A C 1
ATOM 1462 O O . GLY A 1 197 ? -42.253 -8.043 28.634 1.00 81.56 197 GLY A O 1
ATOM 1463 N N . PRO A 1 198 ? -43.579 -6.243 28.938 1.00 78.81 198 PRO A N 1
ATOM 1464 C CA . PRO A 1 198 ? -42.900 -5.727 30.131 1.00 78.81 198 PRO A CA 1
ATOM 1465 C C . PRO A 1 198 ? -43.301 -6.454 31.425 1.00 78.81 198 PRO A C 1
ATOM 1467 O O . PRO A 1 198 ? -42.801 -6.139 32.498 1.00 78.81 198 PRO A O 1
ATOM 1470 N N . GLU A 1 199 ? -44.237 -7.397 31.363 1.00 79.88 199 GLU A N 1
ATOM 1471 C CA . GLU A 1 199 ? -44.651 -8.160 32.535 1.00 79.88 199 GLU A CA 1
ATOM 1472 C C . GLU A 1 199 ? -43.695 -9.329 32.803 1.00 79.88 199 GLU A C 1
ATOM 1474 O O . GLU A 1 199 ? -43.137 -9.932 31.885 1.00 79.88 199 GLU A O 1
ATOM 1479 N N . LEU A 1 200 ? -43.554 -9.703 34.078 1.00 78.75 200 LEU A N 1
ATOM 1480 C CA . LEU A 1 200 ? -42.747 -10.858 34.501 1.00 78.75 200 LEU A CA 1
ATOM 1481 C C . LEU A 1 200 ? -43.288 -12.198 33.968 1.00 78.75 200 LEU A C 1
ATOM 1483 O O . LEU A 1 200 ? -42.543 -13.171 33.912 1.00 78.75 200 LEU A O 1
ATOM 1487 N N . ASN A 1 201 ? -44.564 -12.238 33.570 1.00 78.81 201 ASN A N 1
ATOM 1488 C CA . ASN A 1 201 ? -45.243 -13.420 33.034 1.00 78.81 201 ASN A CA 1
ATOM 1489 C C . ASN A 1 201 ? -45.181 -13.521 31.498 1.00 78.81 201 ASN A C 1
ATOM 1491 O O . ASN A 1 201 ? -45.788 -14.427 30.929 1.00 78.81 201 ASN A O 1
ATOM 1495 N N . ALA A 1 202 ? -44.503 -12.589 30.820 1.00 80.56 202 ALA A N 1
ATOM 1496 C CA . ALA A 1 202 ? -44.401 -12.597 29.366 1.00 80.56 202 ALA A CA 1
ATOM 1497 C C . ALA A 1 202 ? -43.605 -13.811 28.849 1.00 80.56 202 ALA A C 1
ATOM 1499 O O . ALA A 1 202 ? -42.664 -14.289 29.484 1.00 80.56 202 ALA A O 1
ATOM 1500 N N . THR A 1 203 ? -43.965 -14.278 27.655 1.00 83.88 203 THR A N 1
ATOM 1501 C CA . THR A 1 203 ? -43.205 -15.254 26.870 1.00 83.88 203 THR A CA 1
ATOM 1502 C C . THR A 1 203 ? -41.848 -14.658 26.486 1.00 83.88 203 THR A C 1
ATOM 1504 O O . THR A 1 203 ? -41.762 -13.592 25.871 1.00 83.88 203 THR A O 1
ATOM 1507 N N . CYS A 1 204 ? -40.777 -15.340 26.887 1.00 84.06 204 CYS A N 1
ATOM 1508 C CA . CYS A 1 204 ? -39.390 -14.929 26.675 1.00 84.06 204 CYS A CA 1
ATOM 1509 C C . CYS A 1 204 ? -38.623 -16.007 25.907 1.00 84.06 204 CYS A C 1
ATOM 1511 O O . CYS A 1 204 ? -39.002 -17.175 25.927 1.00 84.06 204 CYS A O 1
ATOM 1513 N N . ASP A 1 205 ? -37.510 -15.618 25.288 1.00 83.44 205 ASP A N 1
ATOM 1514 C CA . ASP A 1 205 ? -36.594 -16.559 24.639 1.00 83.44 205 ASP A CA 1
ATOM 1515 C C . ASP A 1 205 ? -36.028 -17.612 25.618 1.00 83.44 205 ASP A C 1
ATOM 1517 O O . ASP A 1 205 ? -35.642 -17.293 26.748 1.00 83.44 205 ASP A O 1
ATOM 1521 N N . ASP A 1 206 ? -35.927 -18.866 25.169 1.00 83.44 206 ASP A N 1
ATOM 1522 C CA . ASP A 1 206 ? -35.494 -19.999 26.001 1.00 83.44 206 ASP A CA 1
ATOM 1523 C C . ASP A 1 206 ? -34.057 -19.823 26.515 1.00 83.44 206 ASP A C 1
ATOM 1525 O O . ASP A 1 206 ? -33.740 -20.131 27.666 1.00 83.44 206 ASP A O 1
ATOM 1529 N N . PHE A 1 207 ? -33.158 -19.270 25.696 1.00 84.69 207 PHE A N 1
ATOM 1530 C CA . PHE A 1 207 ? -31.791 -19.003 26.140 1.00 84.69 207 PHE A CA 1
ATOM 1531 C C . PHE A 1 207 ? -31.754 -17.893 27.194 1.00 84.69 207 PHE A C 1
ATOM 1533 O O . PHE A 1 207 ? -30.980 -17.971 28.153 1.00 84.69 207 PHE A O 1
ATOM 1540 N N . PHE A 1 208 ? -32.612 -16.879 27.060 1.00 85.75 208 PHE A N 1
ATOM 1541 C CA . PHE A 1 208 ? -32.733 -15.796 28.029 1.00 85.75 208 PHE A CA 1
ATOM 1542 C C . PHE A 1 208 ? -33.269 -16.273 29.379 1.00 85.75 208 PHE A C 1
ATOM 1544 O O . PHE A 1 208 ? -32.769 -15.828 30.412 1.00 85.75 208 PHE A O 1
ATOM 1551 N N . THR A 1 209 ? -34.248 -17.180 29.422 1.00 85.25 209 THR A N 1
ATOM 1552 C CA . THR A 1 209 ? -34.806 -17.686 30.690 1.00 85.25 209 THR A CA 1
ATOM 1553 C C . THR A 1 209 ? -33.775 -18.505 31.470 1.00 85.25 209 THR A C 1
ATOM 1555 O O . THR A 1 209 ? -33.583 -18.260 32.666 1.00 85.25 209 THR A O 1
ATOM 1558 N N . HIS A 1 210 ? -33.036 -19.386 30.788 1.00 85.75 210 HIS A N 1
ATOM 1559 C CA . HIS A 1 210 ? -32.040 -20.270 31.399 1.00 85.75 210 HIS A CA 1
ATOM 1560 C C . HIS A 1 210 ? -30.687 -19.604 31.704 1.00 85.75 210 HIS A C 1
ATOM 1562 O O . HIS A 1 210 ? -29.975 -20.053 32.606 1.00 85.75 210 HIS A O 1
ATOM 1568 N N . SER A 1 211 ? -30.329 -18.525 31.006 1.00 86.25 211 SER A N 1
ATOM 1569 C CA . SER A 1 211 ? -29.058 -17.816 31.214 1.00 86.25 211 SER A CA 1
ATOM 1570 C C . SER A 1 211 ? -29.156 -16.723 32.278 1.00 86.25 211 SER A C 1
ATOM 1572 O O . SER A 1 211 ? -30.201 -16.100 32.477 1.00 86.25 211 SER A O 1
ATOM 1574 N N . LYS A 1 212 ? -28.044 -16.442 32.965 1.00 88.06 212 LYS A N 1
ATOM 1575 C CA . LYS A 1 212 ? -27.916 -15.302 33.888 1.00 88.06 212 LYS A CA 1
ATOM 1576 C C . LYS A 1 212 ? -27.126 -14.179 33.221 1.00 88.06 212 LYS A C 1
ATOM 1578 O O . LYS A 1 212 ? -26.223 -14.451 32.435 1.00 88.06 212 LYS A O 1
ATOM 1583 N N . PHE A 1 213 ? -27.453 -12.933 33.559 1.00 87.31 213 PHE A N 1
ATOM 1584 C CA . PHE A 1 213 ? -26.605 -11.802 33.194 1.00 87.31 213 PHE A CA 1
ATOM 1585 C C . PHE A 1 213 ? -25.381 -11.746 34.105 1.00 87.31 213 PHE A C 1
ATOM 1587 O O . PHE A 1 213 ? -25.495 -11.927 35.320 1.00 87.31 213 PHE A O 1
ATOM 1594 N N . SER A 1 214 ? -24.230 -11.460 33.514 1.00 89.00 214 SER A N 1
ATOM 1595 C CA . SER A 1 214 ? -22.980 -11.195 34.217 1.00 89.00 214 SER A CA 1
ATOM 1596 C C . SER A 1 214 ? -22.285 -9.991 33.601 1.00 89.00 214 SER A C 1
ATOM 1598 O O . SER A 1 214 ? -22.350 -9.785 32.391 1.00 89.00 214 SER A O 1
ATOM 1600 N N . VAL A 1 215 ? -21.599 -9.217 34.436 1.00 89.75 215 VAL A N 1
ATOM 1601 C CA . VAL A 1 215 ? -20.770 -8.094 33.998 1.00 89.75 215 VAL A CA 1
ATOM 1602 C C . VAL A 1 215 ? -19.314 -8.519 34.078 1.00 89.75 215 VAL A C 1
ATOM 1604 O O . VAL A 1 215 ? -18.888 -9.034 35.112 1.00 89.75 215 VAL A O 1
ATOM 1607 N N . ILE A 1 216 ? -18.573 -8.311 32.994 1.00 92.00 216 ILE A N 1
ATOM 1608 C CA . ILE A 1 216 ? -17.125 -8.526 32.941 1.00 92.00 216 ILE A CA 1
ATOM 1609 C C . ILE A 1 216 ? -16.418 -7.198 32.670 1.00 92.00 216 ILE A C 1
ATOM 1611 O O . ILE A 1 216 ? -16.982 -6.305 32.038 1.00 92.00 216 ILE A O 1
ATOM 1615 N N . GLU A 1 217 ? -15.181 -7.070 33.138 1.00 91.94 217 GLU A N 1
ATOM 1616 C CA . GLU A 1 217 ? -14.325 -5.933 32.796 1.00 91.94 217 GLU A CA 1
ATOM 1617 C C . GLU A 1 217 ? -13.757 -6.136 31.387 1.00 91.94 217 GLU A C 1
ATOM 1619 O O . GLU A 1 217 ? -13.102 -7.141 31.117 1.00 91.94 217 GLU A O 1
ATOM 1624 N N . GLY A 1 218 ? -13.998 -5.187 30.482 1.00 90.88 218 GLY A N 1
ATOM 1625 C CA . GLY A 1 218 ? -13.472 -5.223 29.117 1.00 90.88 218 GLY A CA 1
ATOM 1626 C C . GLY A 1 218 ? -11.962 -4.977 29.048 1.00 90.88 218 GLY A C 1
ATOM 1627 O O . GLY A 1 218 ? -11.294 -5.484 28.146 1.00 90.88 218 GLY A O 1
ATOM 1628 N N . ILE A 1 219 ? -11.411 -4.235 30.016 1.00 93.75 219 ILE A N 1
ATOM 1629 C CA . ILE A 1 219 ? -9.968 -4.019 30.183 1.00 93.75 219 ILE A CA 1
ATOM 1630 C C . ILE A 1 219 ? -9.575 -4.463 31.593 1.00 93.75 219 ILE A C 1
ATOM 1632 O O . ILE A 1 219 ? -9.492 -3.640 32.505 1.00 93.75 219 ILE A O 1
ATOM 1636 N N . PRO A 1 220 ? -9.304 -5.761 31.798 1.00 92.56 220 PRO A N 1
ATOM 1637 C CA . PRO A 1 220 ? -8.818 -6.246 33.086 1.00 92.56 220 PRO A CA 1
ATOM 1638 C C . PRO A 1 220 ? -7.390 -5.750 33.398 1.00 92.56 220 PRO A C 1
ATOM 1640 O O . PRO A 1 220 ? -6.954 -5.801 34.547 1.00 92.56 220 PRO A O 1
ATOM 1643 N N . GLY A 1 221 ? -6.665 -5.241 32.392 1.00 92.12 221 GLY A N 1
ATOM 1644 C CA . GLY A 1 221 ? -5.354 -4.613 32.544 1.00 92.12 221 GLY A CA 1
ATOM 1645 C C . GLY A 1 221 ? -4.183 -5.593 32.477 1.00 92.12 221 GLY A C 1
ATOM 1646 O O . GLY A 1 221 ? -4.351 -6.814 32.523 1.00 92.12 221 GLY A O 1
ATOM 1647 N N . LEU A 1 222 ? -2.969 -5.043 32.372 1.00 93.50 222 LEU A N 1
ATOM 1648 C CA . LEU A 1 222 ? -1.739 -5.803 32.104 1.00 93.50 222 LEU A CA 1
ATOM 1649 C C . LEU A 1 222 ? -1.402 -6.858 33.180 1.00 93.50 222 LEU A C 1
ATOM 1651 O O . LEU A 1 222 ? -0.739 -7.851 32.887 1.00 93.50 222 LEU A O 1
ATOM 1655 N N . ALA A 1 223 ? -1.855 -6.659 34.422 1.00 92.44 223 ALA A N 1
ATOM 1656 C CA . ALA A 1 223 ? -1.580 -7.554 35.550 1.00 92.44 223 ALA A CA 1
ATOM 1657 C C . ALA A 1 223 ? -2.533 -8.767 35.641 1.00 92.44 223 ALA A C 1
ATOM 1659 O O . ALA A 1 223 ? -2.318 -9.651 36.466 1.00 92.44 223 ALA A O 1
ATOM 1660 N N . SER A 1 224 ? -3.580 -8.821 34.812 1.00 90.31 224 SER A N 1
ATOM 1661 C CA . SER A 1 224 ? -4.682 -9.788 34.946 1.00 90.31 224 SER A CA 1
ATOM 1662 C C . SER A 1 224 ? -4.376 -11.214 34.473 1.00 90.31 224 SER A C 1
ATOM 1664 O O . SER A 1 224 ? -5.056 -12.151 34.881 1.00 90.31 224 SER A O 1
ATOM 1666 N N . GLY A 1 225 ? -3.379 -11.401 33.601 1.00 92.00 225 GLY A N 1
ATOM 1667 C CA . GLY A 1 225 ? -3.077 -12.706 32.996 1.00 92.00 225 GLY A CA 1
ATOM 1668 C C . GLY A 1 225 ? -4.000 -13.120 31.836 1.00 92.00 225 GLY A C 1
ATOM 1669 O O . GLY A 1 225 ? -3.916 -14.262 31.375 1.00 92.00 225 GLY A O 1
ATOM 1670 N N . ILE A 1 226 ? -4.825 -12.199 31.314 1.00 93.75 226 ILE A N 1
ATOM 1671 C CA . ILE A 1 226 ? -5.789 -12.451 30.221 1.00 93.75 226 ILE A CA 1
ATOM 1672 C C . ILE A 1 226 ? -5.143 -12.950 28.915 1.00 93.75 226 ILE A C 1
ATOM 1674 O O . ILE A 1 226 ? -5.795 -13.609 28.108 1.00 93.75 226 ILE A O 1
ATOM 1678 N N . ILE A 1 227 ? -3.834 -12.728 28.728 1.00 94.75 227 ILE A N 1
ATOM 1679 C CA . ILE A 1 227 ? -3.069 -13.212 27.564 1.00 94.75 227 ILE A CA 1
ATOM 1680 C C . ILE A 1 227 ? -3.243 -14.721 27.319 1.00 94.75 227 ILE A C 1
ATOM 1682 O O . ILE A 1 227 ? -3.210 -15.172 26.177 1.00 94.75 227 ILE A O 1
ATOM 1686 N N . THR A 1 228 ? -3.453 -15.503 28.380 1.00 93.31 228 THR A N 1
ATOM 1687 C CA . THR A 1 228 ? -3.643 -16.957 28.284 1.00 93.31 228 THR A CA 1
ATOM 1688 C C . THR A 1 228 ? -4.920 -17.340 27.531 1.00 93.31 228 THR A C 1
ATOM 1690 O O . THR A 1 228 ? -4.916 -18.342 26.818 1.00 93.31 228 THR A O 1
ATOM 1693 N N . GLU A 1 229 ? -5.974 -16.520 27.612 1.00 92.19 229 GLU A N 1
ATOM 1694 C CA . GLU A 1 229 ? -7.215 -16.699 26.848 1.00 92.19 229 GLU A CA 1
ATOM 1695 C C . GLU A 1 229 ? -7.085 -16.175 25.405 1.00 92.19 229 GLU A C 1
ATOM 1697 O O . GLU A 1 229 ? -7.704 -16.712 24.488 1.00 92.19 229 GLU A O 1
ATOM 1702 N N . ASN A 1 230 ? -6.241 -15.162 25.183 1.00 95.25 230 ASN A N 1
ATOM 1703 C CA . ASN A 1 230 ? -6.072 -14.496 23.886 1.00 95.25 230 ASN A CA 1
ATOM 1704 C C . ASN A 1 230 ? -5.011 -15.136 22.964 1.00 95.25 230 ASN A C 1
ATOM 1706 O O . ASN A 1 230 ? -4.840 -14.692 21.830 1.00 95.25 230 ASN A O 1
ATOM 1710 N N . LEU A 1 231 ? -4.279 -16.160 23.420 1.00 94.38 231 LEU A N 1
ATOM 1711 C CA . LEU A 1 231 ? -3.165 -16.755 22.665 1.00 94.38 231 LEU A CA 1
ATOM 1712 C C . LEU A 1 231 ? -3.618 -17.516 21.403 1.00 94.38 231 LEU A C 1
ATOM 1714 O O . LEU A 1 231 ? -2.851 -17.674 20.452 1.00 94.38 231 LEU A O 1
ATOM 1718 N N . TRP A 1 232 ? -4.846 -18.029 21.412 1.00 93.88 232 TRP A N 1
ATOM 1719 C CA . TRP A 1 232 ? -5.352 -18.939 20.388 1.00 93.88 232 TRP A CA 1
ATOM 1720 C C . TRP A 1 232 ? -6.237 -18.230 19.365 1.00 93.88 232 TRP A C 1
ATOM 1722 O O . TRP A 1 232 ? -6.923 -17.252 19.656 1.00 93.88 232 TRP A O 1
ATOM 1732 N N . SER A 1 233 ? -6.243 -18.752 18.140 1.00 93.50 233 SER A N 1
ATOM 1733 C CA . SER A 1 233 ? -7.075 -18.223 17.064 1.00 93.50 233 SER A CA 1
ATOM 1734 C C . SER A 1 233 ? -8.553 -18.518 17.309 1.00 93.50 233 SER A C 1
ATOM 1736 O O . SER A 1 233 ? -8.919 -19.643 17.648 1.00 93.50 233 SER A O 1
ATOM 1738 N N . THR A 1 234 ? -9.410 -17.542 17.029 1.00 91.62 234 THR A N 1
ATOM 1739 C CA . THR A 1 234 ? -10.866 -17.711 17.008 1.00 91.62 234 THR A CA 1
ATOM 1740 C C . THR A 1 234 ? -11.384 -17.126 15.705 1.00 91.62 234 THR A C 1
ATOM 1742 O O . THR A 1 234 ? -11.606 -15.922 15.606 1.00 91.62 234 THR A O 1
ATOM 1745 N N . TYR A 1 235 ? -11.484 -17.971 14.682 1.00 93.06 235 TYR A N 1
ATOM 1746 C CA . TYR A 1 235 ? -12.058 -17.590 13.395 1.00 93.06 235 TYR A CA 1
ATOM 1747 C C . TYR A 1 235 ? -13.564 -17.814 13.443 1.00 93.06 235 TYR A C 1
ATOM 1749 O O . TYR A 1 235 ? -14.001 -18.899 13.821 1.00 93.06 235 TYR A O 1
ATOM 1757 N N . LEU A 1 236 ? -14.323 -16.784 13.080 1.00 90.12 236 LEU A N 1
ATOM 1758 C CA . LEU A 1 236 ? -15.785 -16.785 13.112 1.00 90.12 236 LEU A CA 1
ATOM 1759 C C . LEU A 1 236 ? -16.356 -16.607 11.706 1.00 90.12 236 LEU A C 1
ATOM 1761 O O . LEU A 1 236 ? -15.763 -15.932 10.850 1.00 90.12 236 LEU A O 1
ATOM 1765 N N . SER A 1 237 ? -17.518 -17.211 11.480 1.00 91.81 237 SER A N 1
ATOM 1766 C CA . SER A 1 237 ? -18.323 -16.995 10.278 1.00 91.81 237 SER A CA 1
ATOM 1767 C C . SER A 1 237 ? -19.168 -15.733 10.428 1.00 91.81 237 SER A C 1
ATOM 1769 O O . SER A 1 237 ? -19.543 -15.342 11.531 1.00 91.81 237 SER A O 1
ATOM 1771 N N . LYS A 1 238 ? -19.501 -15.090 9.303 1.00 88.75 238 LYS A N 1
ATOM 1772 C CA . LYS A 1 238 ? -20.384 -13.918 9.313 1.00 88.75 238 LYS A CA 1
ATOM 1773 C C . LYS A 1 238 ? -21.730 -14.277 9.958 1.00 88.75 238 LYS A C 1
ATOM 1775 O O . LYS A 1 238 ? -22.368 -15.230 9.516 1.00 88.75 238 LYS A O 1
ATOM 1780 N N . GLY A 1 239 ? -22.166 -13.484 10.937 1.00 85.38 239 GLY A N 1
ATOM 1781 C CA . GLY A 1 239 ? -23.434 -13.682 11.650 1.00 85.38 239 GLY A CA 1
ATOM 1782 C C . GLY A 1 239 ? -23.370 -14.633 12.851 1.00 85.38 239 GLY A C 1
ATOM 1783 O O . GLY A 1 239 ? -24.398 -14.877 13.474 1.00 85.38 239 GLY A O 1
ATOM 1784 N N . GLU A 1 240 ? -22.197 -15.159 13.212 1.00 88.19 240 GLU A N 1
ATOM 1785 C CA . GLU A 1 240 ? -22.011 -15.848 14.497 1.00 88.19 240 GLU A CA 1
ATOM 1786 C C . GLU A 1 240 ? -21.907 -14.830 15.645 1.00 88.19 240 GLU A C 1
ATOM 1788 O O . GLU A 1 240 ? -21.348 -13.745 15.473 1.00 88.19 240 GLU A O 1
ATOM 1793 N N . VAL A 1 241 ? -22.446 -15.167 16.820 1.00 88.81 241 VAL A N 1
ATOM 1794 C CA . VAL A 1 241 ? -22.379 -14.305 18.013 1.00 88.81 241 VAL A CA 1
ATOM 1795 C C . VAL A 1 241 ? -21.000 -14.382 18.656 1.00 88.81 241 VAL A C 1
ATOM 1797 O O . VAL A 1 241 ? -20.389 -15.449 18.720 1.00 88.81 241 VAL A O 1
ATOM 1800 N N . LEU A 1 242 ? -20.527 -13.251 19.178 1.00 90.19 242 LEU A N 1
ATOM 1801 C CA . LEU A 1 242 ? -19.321 -13.210 19.995 1.00 90.19 242 LEU A CA 1
ATOM 1802 C C . LEU A 1 242 ? -19.577 -13.895 21.343 1.00 90.19 242 LEU A C 1
ATOM 1804 O O . LEU A 1 242 ? -20.394 -13.446 22.151 1.00 90.19 242 LEU A O 1
ATOM 1808 N N . GLU A 1 243 ? -18.864 -14.995 21.577 1.00 90.25 243 GLU A N 1
ATOM 1809 C CA . GLU A 1 243 ? -18.968 -15.784 22.801 1.00 90.25 243 GLU A CA 1
ATOM 1810 C C . GLU A 1 243 ? -17.645 -15.826 23.572 1.00 90.25 243 GLU A C 1
ATOM 1812 O O . GLU A 1 243 ? -16.554 -15.842 22.991 1.00 90.25 243 GLU A O 1
ATOM 1817 N N . LYS A 1 244 ? -17.741 -15.893 24.905 1.00 90.12 244 LYS A N 1
ATOM 1818 C CA . LYS A 1 244 ? -16.595 -16.105 25.797 1.00 90.12 244 LYS A CA 1
ATOM 1819 C C . LYS A 1 244 ? -16.579 -17.541 26.317 1.00 90.12 244 LYS A C 1
ATOM 1821 O O . LYS A 1 244 ? -17.474 -17.947 27.052 1.00 90.12 244 LYS A O 1
ATOM 1826 N N . GLN A 1 245 ? -15.529 -18.291 25.979 1.00 85.12 245 GLN A N 1
ATOM 1827 C CA . GLN A 1 245 ? -15.409 -19.723 26.296 1.00 85.12 245 GLN A CA 1
ATOM 1828 C C . GLN A 1 245 ? -15.273 -20.029 27.794 1.00 85.12 245 GLN A C 1
ATOM 1830 O O . GLN A 1 245 ? -15.661 -21.108 28.229 1.00 85.12 245 GLN A O 1
ATOM 1835 N N . SER A 1 246 ? -14.725 -19.105 28.590 1.00 84.25 246 SER A N 1
ATOM 1836 C CA . SER A 1 246 ? -14.577 -19.296 30.038 1.00 84.25 246 SER A CA 1
ATOM 1837 C C . SER A 1 246 ? -15.882 -19.097 30.820 1.00 84.25 246 SER A C 1
ATOM 1839 O O . SER A 1 246 ? -15.929 -19.419 32.008 1.00 84.25 246 SER A O 1
ATOM 1841 N N . LEU A 1 247 ? -16.952 -18.612 30.176 1.00 85.88 247 LEU A N 1
ATOM 1842 C CA . LEU A 1 247 ? -18.267 -18.455 30.796 1.00 85.88 247 LEU A CA 1
ATOM 1843 C C . LEU A 1 247 ? -19.178 -19.663 30.517 1.00 85.88 247 LEU A C 1
ATOM 1845 O O . LEU A 1 247 ? -19.141 -20.233 29.426 1.00 85.88 247 LEU A O 1
ATOM 1849 N N . PRO A 1 248 ? -20.026 -20.057 31.485 1.00 80.94 248 PRO A N 1
ATOM 1850 C CA . PRO A 1 248 ? -20.925 -21.194 31.328 1.00 80.94 248 PRO A CA 1
ATOM 1851 C C . PRO A 1 248 ? -22.029 -20.904 30.302 1.00 80.94 248 PRO A C 1
ATOM 1853 O O . PRO A 1 248 ? -22.730 -19.893 30.396 1.00 80.94 248 PRO A O 1
ATOM 1856 N N . SER A 1 249 ? -22.222 -21.830 29.361 1.00 76.75 249 SER A N 1
ATOM 1857 C CA . SER A 1 249 ? -23.362 -21.847 28.442 1.00 76.75 249 SER A CA 1
ATOM 1858 C C . SER A 1 249 ? -24.465 -22.789 28.953 1.00 76.75 249 SER A C 1
ATOM 1860 O O . SER A 1 249 ? -24.167 -23.847 29.519 1.00 76.75 249 SER A O 1
ATOM 1862 N N . PRO A 1 250 ? -25.754 -22.432 28.806 1.00 73.88 250 PRO A N 1
ATOM 1863 C CA . PRO A 1 250 ? -26.845 -23.358 29.088 1.00 73.88 250 PRO A CA 1
ATOM 1864 C C . PRO A 1 250 ? -26.867 -24.511 28.060 1.00 73.88 250 PRO A C 1
ATOM 1866 O O . PRO A 1 250 ? -26.441 -24.331 26.920 1.00 73.88 250 PRO A O 1
ATOM 1869 N N . PRO A 1 251 ? -27.415 -25.688 28.417 1.00 61.66 251 PRO A N 1
ATOM 1870 C CA . PRO A 1 251 ? -27.495 -26.853 27.525 1.00 61.66 251 PRO A CA 1
ATOM 1871 C C . PRO A 1 251 ? -28.470 -26.675 26.346 1.00 61.66 251 PRO A C 1
ATOM 1873 O O . PRO A 1 251 ? -28.500 -27.511 25.446 1.00 61.66 251 PRO A O 1
ATOM 1876 N N . VAL A 1 252 ? -29.276 -25.608 26.348 1.00 63.00 252 VAL A N 1
ATOM 1877 C CA . VAL A 1 252 ? -30.243 -25.289 25.293 1.00 63.00 252 VAL A CA 1
ATOM 1878 C C . VAL A 1 252 ? -29.619 -24.276 24.336 1.00 63.00 252 VAL A C 1
ATOM 1880 O O . VAL A 1 252 ? -29.343 -23.140 24.715 1.00 63.00 252 VAL A O 1
ATOM 1883 N N . SER A 1 253 ? -29.404 -24.683 23.085 1.00 61.22 253 SER A N 1
ATOM 1884 C CA . SER A 1 253 ? -28.870 -23.828 22.024 1.00 61.22 253 SER A CA 1
ATOM 1885 C C . SER A 1 253 ? -29.999 -23.314 21.126 1.00 61.22 253 SER A C 1
ATOM 1887 O O . SER A 1 253 ? -30.200 -23.840 20.029 1.00 61.22 253 SER A O 1
ATOM 1889 N N . THR A 1 254 ? -30.752 -22.294 21.554 1.00 64.31 254 THR A N 1
ATOM 1890 C CA . THR A 1 254 ? -31.539 -21.533 20.570 1.00 64.31 254 THR A CA 1
ATOM 1891 C C . THR A 1 254 ? -30.578 -20.725 19.693 1.00 64.31 254 THR A C 1
ATOM 1893 O O . THR A 1 254 ? -29.630 -20.113 20.216 1.00 64.31 254 THR A O 1
ATOM 1896 N N . PRO A 1 255 ? -30.748 -20.749 18.358 1.00 66.94 255 PRO A N 1
ATOM 1897 C CA . PRO A 1 255 ? -29.911 -19.971 17.459 1.00 66.94 255 PRO A CA 1
ATOM 1898 C C . PRO A 1 255 ? -30.120 -18.481 17.735 1.00 66.94 255 PRO A C 1
ATOM 1900 O O . PRO A 1 255 ? -31.248 -17.993 17.811 1.00 66.94 255 PRO A O 1
ATOM 1903 N N . ALA A 1 256 ? -29.018 -17.756 17.914 1.00 65.69 256 ALA A N 1
ATOM 1904 C CA . ALA A 1 256 ? -29.079 -16.314 18.058 1.00 65.69 256 ALA A CA 1
ATOM 1905 C C . ALA A 1 256 ? -29.634 -15.694 16.769 1.00 65.69 256 ALA A C 1
ATOM 1907 O O . ALA A 1 256 ? -29.192 -16.023 15.671 1.00 65.69 256 ALA A O 1
ATOM 1908 N N . THR A 1 257 ? -30.629 -14.822 16.913 1.00 69.19 257 THR A N 1
ATOM 1909 C CA . THR A 1 257 ? -31.305 -14.158 15.792 1.00 69.19 257 THR A CA 1
ATOM 1910 C C . THR A 1 257 ? -30.898 -12.687 15.751 1.00 69.19 257 THR A C 1
ATOM 1912 O O . THR A 1 257 ? -30.818 -12.056 16.805 1.00 69.19 257 THR A O 1
ATOM 1915 N N . ASN A 1 258 ? -30.710 -12.120 14.554 1.00 65.19 258 ASN A N 1
ATOM 1916 C CA . ASN A 1 258 ? -30.293 -10.720 14.341 1.00 65.19 258 ASN A CA 1
ATOM 1917 C C . ASN A 1 258 ? -31.267 -9.665 14.900 1.00 65.19 258 ASN A C 1
ATOM 1919 O O . ASN A 1 258 ? -30.923 -8.497 14.999 1.00 65.19 258 ASN A O 1
ATOM 1923 N N . GLN A 1 259 ? -32.486 -10.061 15.265 1.00 68.69 259 GLN A N 1
ATOM 1924 C CA . GLN A 1 259 ? -33.481 -9.181 15.887 1.00 68.69 259 GLN A CA 1
ATOM 1925 C C . GLN A 1 259 ? -33.200 -8.912 17.374 1.00 68.69 259 GLN A C 1
ATOM 1927 O O . GLN A 1 259 ? -33.836 -8.053 17.981 1.00 68.69 259 GLN A O 1
ATOM 1932 N N . ARG A 1 260 ? -32.288 -9.674 17.987 1.00 77.81 260 ARG A N 1
ATOM 1933 C CA . ARG A 1 260 ? -31.925 -9.554 19.401 1.00 77.81 260 ARG A CA 1
ATOM 1934 C C . ARG A 1 260 ? -30.631 -8.744 19.546 1.00 77.81 260 ARG A C 1
ATOM 1936 O O . ARG A 1 260 ? -29.799 -8.772 18.641 1.00 77.81 260 ARG A O 1
ATOM 1943 N N . PRO A 1 261 ? -30.416 -8.071 20.690 1.00 85.00 261 PRO A N 1
ATOM 1944 C CA . PRO A 1 261 ? -29.289 -7.160 20.916 1.00 85.00 261 PRO A CA 1
ATOM 1945 C C . PRO A 1 261 ? -27.971 -7.912 21.196 1.00 85.00 261 PRO A C 1
ATOM 1947 O O . PRO A 1 261 ? -27.309 -7.659 22.201 1.00 85.00 261 PRO A O 1
ATOM 1950 N N . TYR A 1 262 ? -27.594 -8.874 20.356 1.00 89.06 262 TYR A N 1
ATOM 1951 C CA . TYR A 1 262 ? -26.294 -9.546 20.430 1.00 89.06 262 TYR A CA 1
ATOM 1952 C C . TYR A 1 262 ? -25.264 -8.841 19.550 1.00 89.06 262 TYR A C 1
ATOM 1954 O O . TYR A 1 262 ? -25.616 -8.131 18.611 1.00 89.06 262 TYR A O 1
ATOM 1962 N N . VAL A 1 263 ? -23.984 -9.060 19.851 1.00 88.94 263 VAL A N 1
ATOM 1963 C CA . VAL A 1 263 ? -22.885 -8.611 18.988 1.00 88.94 263 VAL A CA 1
ATOM 1964 C C . VAL A 1 263 ? -22.477 -9.760 18.070 1.00 88.94 263 VAL A C 1
ATOM 1966 O O . VAL A 1 263 ? -22.167 -10.860 18.538 1.00 88.94 263 VAL A O 1
ATOM 1969 N N . PHE A 1 264 ? -22.493 -9.504 16.764 1.00 89.00 264 PHE A N 1
ATOM 1970 C CA . PHE A 1 264 ? -22.249 -10.500 15.723 1.00 89.00 264 PHE A CA 1
ATOM 1971 C C . PHE A 1 264 ? -20.934 -10.240 14.985 1.00 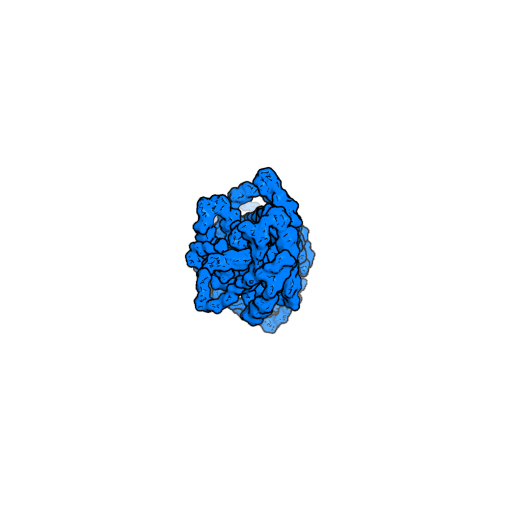89.00 264 PHE A C 1
ATOM 1973 O O . PHE A 1 264 ? -20.483 -9.104 14.854 1.00 89.00 264 PHE A O 1
ATOM 1980 N N . ALA A 1 265 ? -20.338 -11.298 14.440 1.00 88.81 265 ALA A N 1
ATOM 1981 C CA . ALA A 1 265 ? -19.204 -11.184 13.535 1.00 88.81 265 ALA A CA 1
ATOM 1982 C C . ALA A 1 265 ? -19.630 -10.560 12.189 1.00 88.81 265 ALA A C 1
ATOM 1984 O O . ALA A 1 265 ? -20.440 -11.134 11.453 1.00 88.81 265 ALA A O 1
ATOM 1985 N N . ASP A 1 266 ? -19.044 -9.406 11.852 1.00 85.94 266 ASP A N 1
ATOM 1986 C CA . ASP A 1 266 ? -19.353 -8.615 10.644 1.00 85.94 266 ASP A CA 1
ATOM 1987 C C . ASP A 1 266 ? -18.972 -9.341 9.336 1.00 85.94 266 ASP A C 1
ATOM 1989 O O . ASP A 1 266 ? -19.718 -9.361 8.349 1.00 85.94 266 ASP A O 1
ATOM 1993 N N . ILE A 1 267 ? -17.816 -10.012 9.342 1.00 89.19 267 ILE A N 1
ATOM 1994 C CA . ILE A 1 267 ? -17.268 -10.740 8.192 1.00 89.19 267 ILE A CA 1
ATOM 1995 C C . ILE A 1 267 ? -16.763 -12.127 8.593 1.00 89.19 267 ILE A C 1
ATOM 1997 O O . ILE A 1 267 ? -16.356 -12.355 9.730 1.00 89.19 267 ILE A O 1
ATOM 2001 N N . THR A 1 268 ? -16.740 -13.056 7.633 1.00 91.06 268 THR A N 1
ATOM 2002 C CA . THR A 1 268 ? -16.065 -14.343 7.837 1.00 91.06 268 THR A CA 1
ATOM 2003 C C . THR A 1 268 ? -14.555 -14.127 7.844 1.00 91.06 268 THR A C 1
ATOM 2005 O O . THR A 1 268 ? -14.001 -13.489 6.944 1.00 91.06 268 THR A O 1
ATOM 2008 N N . THR A 1 269 ? -13.882 -14.626 8.876 1.00 92.25 269 THR A N 1
ATOM 2009 C CA . THR A 1 269 ? -12.456 -14.365 9.094 1.00 92.25 269 THR A CA 1
ATOM 2010 C C . THR A 1 269 ? -11.616 -15.608 8.836 1.00 92.25 269 THR A C 1
ATOM 2012 O O . THR A 1 269 ? -11.984 -16.730 9.166 1.00 92.25 269 THR A O 1
ATOM 2015 N N . SER A 1 270 ? -10.451 -15.410 8.225 1.00 93.12 270 SER A N 1
ATOM 2016 C CA . SER A 1 270 ? -9.450 -16.453 7.997 1.00 93.12 270 SER A CA 1
ATOM 2017 C C . SER A 1 270 ? -8.053 -15.838 8.028 1.00 93.12 270 SER A C 1
ATOM 2019 O O . SER A 1 270 ? -7.895 -14.629 7.837 1.00 93.12 270 SER A O 1
ATOM 2021 N N . PHE A 1 271 ? -7.021 -16.658 8.246 1.00 92.12 271 PHE A N 1
ATOM 2022 C CA . PHE A 1 271 ? -5.632 -16.187 8.272 1.00 92.12 271 PHE A CA 1
ATOM 2023 C C . PHE A 1 271 ? -5.250 -15.416 6.996 1.00 92.12 271 PHE A C 1
ATOM 2025 O O . PHE A 1 271 ? -4.640 -14.352 7.067 1.00 92.12 271 PHE A O 1
ATOM 2032 N N . THR A 1 272 ? -5.647 -15.923 5.827 1.00 90.31 272 THR A N 1
ATOM 2033 C CA . THR A 1 272 ? -5.289 -15.338 4.526 1.00 90.31 272 THR A CA 1
ATOM 2034 C C . THR A 1 272 ? -5.950 -13.981 4.289 1.00 90.31 272 THR A C 1
ATOM 2036 O O . THR A 1 272 ? -5.311 -13.070 3.760 1.00 90.31 272 THR A O 1
ATOM 2039 N N . LEU A 1 273 ? -7.199 -13.820 4.736 1.00 88.81 273 LEU A N 1
ATOM 2040 C CA . LEU A 1 273 ? -7.929 -12.557 4.672 1.00 88.81 273 LEU A CA 1
ATOM 2041 C C . LEU A 1 273 ? -7.290 -11.503 5.588 1.00 88.81 273 LEU A C 1
ATOM 2043 O O . LEU A 1 273 ? -7.035 -10.384 5.145 1.00 88.81 273 LEU A O 1
ATOM 2047 N N . LEU A 1 274 ? -6.935 -11.873 6.824 1.00 91.38 274 LEU A N 1
ATOM 2048 C CA . LEU A 1 274 ? -6.295 -10.958 7.779 1.00 91.38 274 LEU A CA 1
ATOM 2049 C C . LEU A 1 274 ? -4.909 -10.490 7.314 1.00 91.38 274 LEU A C 1
ATOM 2051 O O . LEU A 1 274 ? -4.569 -9.323 7.498 1.00 91.38 274 LEU A O 1
ATOM 2055 N N . VAL A 1 275 ? -4.128 -11.354 6.654 1.00 90.56 275 VAL A N 1
ATOM 2056 C CA . VAL A 1 275 ? -2.854 -10.955 6.026 1.00 90.56 275 VAL A CA 1
ATOM 2057 C C . VAL A 1 275 ? -3.076 -9.853 4.983 1.00 90.56 275 VAL A C 1
ATOM 2059 O O . VAL A 1 275 ? -2.327 -8.876 4.962 1.00 90.56 275 VAL A O 1
ATOM 2062 N N . GLY A 1 276 ? -4.117 -9.972 4.152 1.00 88.00 276 GLY A N 1
ATOM 2063 C CA . GLY A 1 276 ? -4.469 -8.964 3.146 1.00 88.00 276 GLY A CA 1
ATOM 2064 C C . GLY A 1 276 ? -4.969 -7.641 3.738 1.00 88.00 276 GLY A C 1
ATOM 2065 O O . GLY A 1 276 ? -4.681 -6.584 3.182 1.00 88.00 276 GLY A O 1
ATOM 2066 N N . ILE A 1 277 ? -5.669 -7.686 4.875 1.00 90.88 277 ILE A N 1
ATOM 2067 C CA . ILE A 1 277 ? -6.130 -6.488 5.599 1.00 90.88 277 ILE A CA 1
ATOM 2068 C C . ILE A 1 277 ? -4.974 -5.793 6.330 1.00 90.88 277 ILE A C 1
ATOM 2070 O O . ILE A 1 277 ? -4.925 -4.566 6.376 1.00 90.88 277 ILE A O 1
ATOM 2074 N N . PHE A 1 278 ? -4.019 -6.552 6.876 1.00 93.56 278 PHE A N 1
ATOM 2075 C CA . PHE A 1 278 ? -2.880 -5.994 7.607 1.00 93.56 278 PHE A CA 1
ATOM 2076 C C . PHE A 1 278 ? -1.797 -5.422 6.683 1.00 93.56 278 PHE A C 1
ATOM 2078 O O . PHE A 1 278 ? -1.175 -4.416 7.022 1.00 93.56 278 PHE A O 1
ATOM 2085 N N . PHE A 1 279 ? -1.567 -6.018 5.508 1.00 93.62 279 PHE A N 1
ATOM 2086 C CA . PHE A 1 279 ? -0.475 -5.639 4.602 1.00 93.62 279 PHE A CA 1
ATOM 2087 C C . PHE A 1 279 ? -0.376 -4.134 4.258 1.00 93.62 279 PHE A C 1
ATOM 2089 O O . PHE A 1 279 ? 0.743 -3.618 4.281 1.00 93.62 279 PHE A O 1
ATOM 2096 N N . PRO A 1 280 ? -1.472 -3.381 4.019 1.00 93.25 280 PRO A N 1
ATOM 2097 C CA . PRO A 1 280 ? -1.428 -1.932 3.811 1.00 93.25 280 PRO A CA 1
ATOM 2098 C C . PRO A 1 280 ? -0.646 -1.164 4.888 1.00 93.25 280 PRO A C 1
ATOM 2100 O O . PRO A 1 280 ? 0.001 -0.168 4.566 1.00 93.25 280 PRO A O 1
ATOM 2103 N N . SER A 1 281 ? -0.642 -1.641 6.139 1.00 93.81 281 SER A N 1
ATOM 2104 C CA . SER A 1 281 ? 0.062 -1.000 7.261 1.00 93.81 281 SER A CA 1
ATOM 2105 C C . SER A 1 281 ? 1.587 -0.980 7.107 1.00 93.81 281 SER A C 1
ATOM 2107 O O . SER A 1 281 ? 2.238 -0.044 7.562 1.00 93.81 281 SER A O 1
ATOM 2109 N N . VAL A 1 282 ? 2.166 -1.974 6.422 1.00 94.56 282 VAL A N 1
ATOM 2110 C CA . VAL A 1 282 ? 3.620 -2.080 6.200 1.00 94.56 282 VAL A CA 1
ATOM 2111 C C . VAL A 1 282 ? 4.059 -1.527 4.842 1.00 94.56 282 VAL A C 1
ATOM 2113 O O . VAL A 1 282 ? 5.243 -1.569 4.496 1.00 94.56 282 VAL A O 1
ATOM 2116 N N . THR A 1 283 ? 3.119 -1.003 4.052 1.00 92.56 283 THR A N 1
ATOM 2117 C CA . THR A 1 283 ? 3.430 -0.330 2.786 1.00 92.56 283 THR A CA 1
ATOM 2118 C C . THR A 1 283 ? 4.023 1.066 3.022 1.00 92.56 283 THR A C 1
ATOM 2120 O O . THR A 1 283 ? 4.235 1.511 4.147 1.00 92.56 283 THR A O 1
ATOM 2123 N N . GLY A 1 284 ? 4.362 1.776 1.942 1.00 89.25 284 GLY A N 1
ATOM 2124 C CA . GLY A 1 284 ? 4.854 3.156 2.040 1.00 89.25 284 GLY A CA 1
ATOM 2125 C C . GLY A 1 284 ? 6.369 3.302 2.219 1.00 89.25 284 GLY A C 1
ATOM 2126 O O . GLY A 1 284 ? 6.861 4.427 2.292 1.00 89.25 284 GLY A O 1
ATOM 2127 N N . ILE A 1 285 ? 7.147 2.214 2.162 1.00 92.69 285 ILE A N 1
ATOM 2128 C CA . ILE A 1 285 ? 8.625 2.258 2.245 1.00 92.69 285 ILE A CA 1
ATOM 2129 C C . ILE A 1 285 ? 9.279 3.156 1.174 1.00 92.69 285 ILE A C 1
ATOM 2131 O O . ILE A 1 285 ? 10.381 3.666 1.357 1.00 92.69 285 ILE A O 1
ATOM 2135 N N . MET A 1 286 ? 8.590 3.396 0.053 1.00 87.25 286 MET A N 1
ATOM 2136 C CA . MET A 1 286 ? 9.070 4.255 -1.035 1.00 87.25 286 MET A CA 1
ATOM 2137 C C . MET A 1 286 ? 8.916 5.757 -0.743 1.00 87.25 286 MET A C 1
ATOM 2139 O O . MET A 1 286 ? 9.524 6.570 -1.444 1.00 87.25 286 MET A O 1
ATOM 2143 N N . ALA A 1 287 ? 8.185 6.144 0.311 1.00 82.19 287 ALA A N 1
ATOM 2144 C CA . ALA A 1 287 ? 7.973 7.543 0.683 1.00 82.19 287 ALA A CA 1
ATOM 2145 C C . ALA A 1 287 ? 9.287 8.289 0.972 1.00 82.19 287 ALA A C 1
ATOM 2147 O O . ALA A 1 287 ? 9.422 9.456 0.599 1.00 82.19 287 ALA A O 1
ATOM 2148 N N . GLY A 1 288 ? 10.285 7.605 1.547 1.00 80.44 288 GLY A N 1
ATOM 2149 C CA . GLY A 1 288 ? 11.610 8.182 1.806 1.00 80.44 288 GLY A CA 1
ATOM 2150 C C . GLY A 1 288 ? 12.345 8.611 0.531 1.00 80.44 288 GLY A C 1
ATOM 2151 O O . GLY A 1 288 ? 13.078 9.598 0.532 1.00 80.44 288 GLY A O 1
ATOM 2152 N N . SER A 1 289 ? 12.102 7.924 -0.589 1.00 83.06 289 SER A N 1
ATOM 2153 C CA . SER A 1 289 ? 12.734 8.232 -1.878 1.00 83.06 289 SER A CA 1
ATOM 2154 C C . SER A 1 289 ? 12.021 9.334 -2.672 1.00 83.06 289 SER A C 1
ATOM 2156 O O . SER A 1 289 ? 12.625 9.936 -3.558 1.00 83.06 289 SER A O 1
ATOM 2158 N N . ASN A 1 290 ? 10.772 9.669 -2.324 1.00 77.44 290 ASN A N 1
ATOM 2159 C CA . ASN A 1 290 ? 9.971 10.666 -3.046 1.00 77.44 290 ASN A CA 1
ATOM 2160 C C . ASN A 1 290 ? 10.515 12.100 -2.914 1.00 77.44 290 ASN A C 1
ATOM 2162 O O . ASN A 1 290 ? 10.171 12.958 -3.723 1.00 77.44 290 ASN A O 1
ATOM 2166 N N . ARG A 1 291 ? 11.379 12.364 -1.922 1.00 73.75 291 ARG A N 1
ATOM 2167 C CA . ARG A 1 291 ? 12.078 13.649 -1.719 1.00 73.75 291 ARG A CA 1
ATOM 2168 C C . ARG A 1 291 ? 13.578 13.568 -2.016 1.00 73.75 291 ARG A C 1
ATOM 2170 O O . ARG A 1 291 ? 14.355 14.366 -1.505 1.00 73.75 291 ARG A O 1
ATOM 2177 N N . SER A 1 292 ? 14.009 12.621 -2.854 1.00 79.69 292 SER A N 1
ATOM 2178 C CA . SER A 1 292 ? 15.435 12.418 -3.149 1.00 79.69 292 SER A CA 1
ATOM 2179 C C . SER A 1 292 ? 16.137 13.647 -3.741 1.00 79.69 292 SER A C 1
ATOM 2181 O O . SER A 1 292 ? 17.351 13.750 -3.620 1.00 79.69 292 SER A O 1
ATOM 2183 N N . GLY A 1 293 ? 15.394 14.549 -4.397 1.00 77.38 293 GLY A N 1
ATOM 2184 C CA . GLY A 1 293 ? 15.932 15.783 -4.984 1.00 77.38 293 GLY A CA 1
ATOM 2185 C C . GLY A 1 293 ? 16.264 16.883 -3.970 1.00 77.38 293 GLY A C 1
ATOM 2186 O O . GLY A 1 293 ? 17.072 17.748 -4.285 1.00 77.38 293 GLY A O 1
ATOM 2187 N N . ASP A 1 294 ? 15.699 16.815 -2.761 1.00 79.25 294 ASP A N 1
ATOM 2188 C CA . ASP A 1 294 ? 15.842 17.854 -1.728 1.00 79.25 294 ASP A CA 1
ATOM 2189 C C . ASP A 1 294 ? 16.853 17.465 -0.630 1.00 79.25 294 ASP A C 1
ATOM 2191 O O . ASP A 1 294 ? 17.135 18.240 0.285 1.00 79.25 294 ASP A O 1
ATOM 2195 N N . LEU A 1 295 ? 17.391 16.241 -0.677 1.00 87.31 295 LEU A N 1
ATOM 2196 C CA . LEU A 1 295 ? 18.333 15.730 0.319 1.00 87.31 295 LEU A CA 1
ATOM 2197 C C . LEU A 1 295 ? 19.763 16.194 0.017 1.00 87.31 295 LEU A C 1
ATOM 2199 O O . LEU A 1 295 ? 20.247 16.032 -1.100 1.00 87.31 295 LEU A O 1
ATOM 2203 N N . LYS A 1 296 ? 20.484 16.662 1.048 1.00 90.31 296 LYS A N 1
ATOM 2204 C CA . LYS A 1 296 ? 21.913 17.027 0.948 1.00 90.31 296 LYS A CA 1
ATOM 2205 C C . LYS A 1 296 ? 22.784 15.866 0.450 1.00 90.31 296 LYS A C 1
ATOM 2207 O O . LYS A 1 296 ? 23.666 16.069 -0.374 1.00 90.31 296 LYS A O 1
ATOM 2212 N N . ASP A 1 297 ? 22.543 14.662 0.970 1.00 92.50 297 ASP A N 1
ATOM 2213 C CA . ASP A 1 297 ? 23.182 13.420 0.522 1.00 92.50 297 ASP A CA 1
ATOM 2214 C C . ASP A 1 297 ? 22.131 12.305 0.459 1.00 92.50 297 ASP A C 1
ATOM 2216 O O . ASP A 1 297 ? 21.831 11.633 1.453 1.00 92.50 297 ASP A O 1
ATOM 2220 N N . ALA A 1 298 ? 21.541 12.132 -0.723 1.00 91.00 298 ALA A N 1
ATOM 2221 C CA . ALA A 1 298 ? 20.525 11.114 -0.965 1.00 91.00 298 ALA A CA 1
ATOM 2222 C C . ALA A 1 298 ? 21.088 9.683 -0.885 1.00 91.00 298 ALA A C 1
ATOM 2224 O O . ALA A 1 298 ? 20.379 8.779 -0.443 1.00 91.00 298 ALA A O 1
ATOM 2225 N N . GLN A 1 299 ? 22.355 9.466 -1.265 1.00 89.88 299 GLN A N 1
ATOM 2226 C CA . GLN A 1 299 ? 22.954 8.129 -1.315 1.00 89.88 299 GLN A CA 1
ATOM 2227 C C . GLN A 1 299 ? 23.097 7.527 0.088 1.00 89.88 299 GLN A C 1
ATOM 2229 O O . GLN A 1 299 ? 22.861 6.332 0.266 1.00 89.88 299 GLN A O 1
ATOM 2234 N N . ARG A 1 300 ? 23.457 8.345 1.085 1.00 91.25 300 ARG A N 1
ATOM 2235 C CA . ARG A 1 300 ? 23.562 7.905 2.484 1.00 91.25 300 ARG A CA 1
ATOM 2236 C C . ARG A 1 300 ? 22.232 7.969 3.236 1.00 91.25 300 ARG A C 1
ATOM 2238 O O . ARG A 1 300 ? 21.934 7.065 4.014 1.00 91.25 300 ARG A O 1
ATOM 2245 N N . SER A 1 301 ? 21.434 9.017 3.021 1.00 94.31 301 SER A N 1
ATOM 2246 C CA . SER A 1 301 ? 20.243 9.280 3.847 1.00 94.31 301 SER A CA 1
ATOM 2247 C C . SER A 1 301 ? 19.085 8.321 3.562 1.00 94.31 301 SER A C 1
ATOM 2249 O O . SER A 1 301 ? 18.418 7.888 4.498 1.00 94.31 301 SER A O 1
ATOM 2251 N N . ILE A 1 302 ? 18.857 7.952 2.294 1.00 94.06 302 ILE A N 1
ATOM 2252 C CA . ILE A 1 302 ? 17.754 7.058 1.902 1.00 94.06 302 ILE A CA 1
ATOM 2253 C C . ILE A 1 302 ? 17.870 5.666 2.553 1.00 94.06 302 ILE A C 1
ATOM 2255 O O . ILE A 1 302 ? 16.901 5.259 3.199 1.00 94.06 302 ILE A O 1
ATOM 2259 N N . PRO A 1 303 ? 18.994 4.923 2.442 1.00 93.81 303 PRO A N 1
ATOM 2260 C CA . PRO A 1 303 ? 19.074 3.580 3.018 1.00 93.81 303 PRO A CA 1
ATOM 2261 C C . PRO A 1 303 ? 18.975 3.593 4.547 1.00 93.81 303 PRO A C 1
ATOM 2263 O O . PRO A 1 303 ? 18.230 2.795 5.108 1.00 93.81 303 PRO A O 1
ATOM 2266 N N . ILE A 1 304 ? 19.662 4.522 5.223 1.00 94.25 304 ILE A N 1
ATOM 2267 C CA . ILE A 1 304 ? 19.640 4.612 6.692 1.00 94.25 304 ILE A CA 1
ATOM 2268 C C . ILE A 1 304 ? 18.237 4.984 7.186 1.00 94.25 304 ILE A C 1
ATOM 2270 O O . ILE A 1 304 ? 17.702 4.312 8.063 1.00 94.25 304 ILE A O 1
ATOM 2274 N N . GLY A 1 305 ? 17.624 6.017 6.599 1.00 95.19 305 GLY A N 1
ATOM 2275 C CA . GLY A 1 305 ? 16.294 6.476 6.994 1.00 95.19 305 GLY A CA 1
ATOM 2276 C C . GLY A 1 305 ? 15.212 5.423 6.754 1.00 95.19 305 GLY A C 1
ATOM 2277 O O . GLY A 1 305 ? 14.376 5.206 7.623 1.00 95.19 305 GLY A O 1
ATOM 2278 N N . THR A 1 306 ? 15.258 4.723 5.615 1.00 95.25 306 THR A N 1
ATOM 2279 C CA . THR A 1 306 ? 14.256 3.698 5.279 1.00 95.25 306 THR A CA 1
ATOM 2280 C C . THR A 1 306 ? 14.377 2.472 6.187 1.00 95.25 306 THR A C 1
ATOM 2282 O O . THR A 1 306 ? 13.370 2.011 6.713 1.00 95.25 306 THR A O 1
ATOM 2285 N N . ILE A 1 307 ? 15.594 1.962 6.424 1.00 95.31 307 ILE A N 1
ATOM 2286 C CA . ILE A 1 307 ? 15.804 0.786 7.288 1.00 95.31 307 ILE A CA 1
ATOM 2287 C C . ILE A 1 307 ? 15.424 1.101 8.739 1.00 95.31 307 ILE A C 1
ATOM 2289 O O . ILE A 1 307 ? 14.719 0.311 9.363 1.00 95.31 307 ILE A O 1
ATOM 2293 N N . LEU A 1 308 ? 15.843 2.256 9.271 1.00 96.56 308 LEU A N 1
ATOM 2294 C CA . LEU A 1 308 ? 15.473 2.655 10.631 1.00 96.56 308 LEU A CA 1
ATOM 2295 C C . LEU A 1 308 ? 13.961 2.851 10.772 1.00 96.56 308 LEU A C 1
ATOM 2297 O O . LEU A 1 308 ? 13.397 2.382 11.753 1.00 96.56 308 LEU A O 1
ATOM 2301 N N . ALA A 1 309 ? 13.295 3.460 9.785 1.00 96.00 309 ALA A N 1
ATOM 2302 C CA . ALA A 1 309 ? 11.842 3.615 9.809 1.00 96.00 309 ALA A CA 1
ATOM 2303 C C . ALA A 1 309 ? 11.118 2.259 9.847 1.00 96.00 309 ALA A C 1
ATOM 2305 O O . ALA A 1 309 ? 10.220 2.089 10.666 1.00 96.00 309 ALA A O 1
ATOM 2306 N N . ILE A 1 310 ? 11.542 1.287 9.027 1.00 96.31 310 ILE A N 1
ATOM 2307 C CA . ILE A 1 310 ? 10.976 -0.074 9.029 1.00 96.31 310 ILE A CA 1
ATOM 2308 C C . ILE A 1 310 ? 11.191 -0.755 10.385 1.00 96.31 310 ILE A C 1
ATOM 2310 O O . ILE A 1 310 ? 10.270 -1.384 10.903 1.00 96.31 310 ILE A O 1
ATOM 2314 N N . LEU A 1 311 ? 12.381 -0.634 10.981 1.00 97.06 311 LEU A N 1
ATOM 2315 C CA . LEU A 1 311 ? 12.652 -1.202 12.305 1.00 97.06 311 LEU A CA 1
ATOM 2316 C C . LEU A 1 311 ? 11.772 -0.561 13.385 1.00 97.06 311 LEU A C 1
ATOM 2318 O O . LEU A 1 311 ? 11.214 -1.275 14.215 1.00 97.06 311 LEU A O 1
ATOM 2322 N N . THR A 1 312 ? 11.603 0.764 13.357 1.00 96.62 312 THR A N 1
ATOM 2323 C CA . THR A 1 312 ? 10.748 1.481 14.310 1.00 96.62 312 THR A CA 1
ATOM 2324 C C . THR A 1 312 ? 9.283 1.070 14.178 1.00 96.62 312 THR A C 1
ATOM 2326 O O . THR A 1 312 ? 8.665 0.743 15.188 1.00 96.62 312 THR A O 1
ATOM 2329 N N . THR A 1 313 ? 8.719 1.043 12.967 1.00 96.50 313 THR A N 1
ATOM 2330 C CA . THR A 1 313 ? 7.311 0.653 12.775 1.00 96.50 313 THR A CA 1
ATOM 2331 C C . THR A 1 313 ? 7.079 -0.817 13.105 1.00 96.50 313 THR A C 1
ATOM 2333 O O . THR A 1 313 ? 6.097 -1.137 13.768 1.00 96.50 313 THR A O 1
ATOM 2336 N N . SER A 1 314 ? 8.008 -1.704 12.732 1.00 96.75 314 SER A N 1
ATOM 2337 C CA . SER A 1 314 ? 7.926 -3.134 13.065 1.00 96.75 314 SER A CA 1
ATOM 2338 C C . SER A 1 314 ? 7.952 -3.366 14.572 1.00 96.75 314 SER A C 1
ATOM 2340 O O . SER A 1 314 ? 7.164 -4.163 15.074 1.00 96.75 314 SER A O 1
ATOM 2342 N N . LEU A 1 315 ? 8.814 -2.647 15.303 1.00 97.25 315 LEU A N 1
ATOM 2343 C CA . LEU A 1 315 ? 8.841 -2.705 16.762 1.00 97.25 315 LEU A CA 1
ATOM 2344 C C . LEU A 1 315 ? 7.492 -2.268 17.325 1.00 97.25 315 LEU A C 1
ATOM 2346 O O . LEU A 1 315 ? 6.903 -3.031 18.078 1.00 97.25 315 LEU A O 1
ATOM 2350 N N . VAL A 1 316 ? 6.974 -1.108 16.899 1.00 97.12 316 VAL A N 1
ATOM 2351 C CA . VAL A 1 316 ? 5.682 -0.587 17.372 1.00 97.12 316 VAL A CA 1
ATOM 2352 C C . VAL A 1 316 ? 4.542 -1.572 17.108 1.00 97.12 316 VAL A C 1
ATOM 2354 O O . VAL A 1 316 ? 3.727 -1.786 18.003 1.00 97.12 316 VAL A O 1
ATOM 2357 N N . TYR A 1 317 ? 4.476 -2.190 15.927 1.00 96.88 317 TYR A N 1
ATOM 2358 C CA . TYR A 1 317 ? 3.435 -3.172 15.618 1.00 96.88 317 TYR A CA 1
ATOM 2359 C C . TYR A 1 317 ? 3.553 -4.430 16.478 1.00 96.88 317 TYR A C 1
ATOM 2361 O O . TYR A 1 317 ? 2.566 -4.834 17.090 1.00 96.88 317 TYR A O 1
ATOM 2369 N N . LEU A 1 318 ? 4.748 -5.019 16.586 1.00 96.75 318 LEU A N 1
ATOM 2370 C CA . LEU A 1 318 ? 4.953 -6.246 17.359 1.00 96.75 318 LEU A CA 1
ATOM 2371 C C . LEU A 1 318 ? 4.686 -6.043 18.855 1.00 96.75 318 LEU A C 1
ATOM 2373 O O . LEU A 1 318 ? 4.026 -6.879 19.470 1.00 96.75 318 LEU A O 1
ATOM 2377 N N . SER A 1 319 ? 5.137 -4.931 19.446 1.00 97.19 319 SER A N 1
ATOM 2378 C CA . SER A 1 319 ? 4.838 -4.642 20.852 1.00 97.19 319 SER A CA 1
ATOM 2379 C C . SER A 1 319 ? 3.364 -4.312 21.077 1.00 97.19 319 SER A C 1
ATOM 2381 O O . SER A 1 319 ? 2.816 -4.736 22.089 1.00 97.19 319 SER A O 1
ATOM 2383 N N . SER A 1 320 ? 2.690 -3.631 20.143 1.00 96.12 320 SER A N 1
ATOM 2384 C CA . SER A 1 320 ? 1.250 -3.346 20.273 1.00 96.12 320 SER A CA 1
ATOM 2385 C C . SER A 1 320 ? 0.401 -4.618 20.234 1.00 96.12 320 SER A C 1
ATOM 2387 O O . SER A 1 320 ? -0.521 -4.741 21.032 1.00 96.12 320 SER A O 1
ATOM 2389 N N . VAL A 1 321 ? 0.736 -5.591 19.374 1.00 96.56 321 VAL A N 1
ATOM 2390 C CA . VAL A 1 321 ? 0.045 -6.897 19.322 1.00 96.56 321 VAL A CA 1
ATOM 2391 C C . VAL A 1 321 ? 0.099 -7.601 20.678 1.00 96.56 321 VAL A C 1
ATOM 2393 O O . VAL A 1 321 ? -0.926 -8.064 21.174 1.00 96.56 321 VAL A O 1
ATOM 2396 N N . VAL A 1 322 ? 1.279 -7.637 21.305 1.00 96.19 322 VAL A N 1
ATOM 2397 C CA . VAL A 1 322 ? 1.447 -8.237 22.636 1.00 96.19 322 VAL A CA 1
ATOM 2398 C C . VAL A 1 322 ? 0.665 -7.450 23.691 1.00 96.19 322 VAL A C 1
ATOM 2400 O O . VAL A 1 322 ? -0.062 -8.047 24.477 1.00 96.19 322 VAL A O 1
ATOM 2403 N N . LEU A 1 323 ? 0.757 -6.117 23.694 1.00 96.00 323 LEU A N 1
ATOM 2404 C CA . LEU A 1 323 ? 0.061 -5.280 24.678 1.00 96.00 323 LEU A CA 1
ATOM 2405 C C . LEU A 1 323 ? -1.465 -5.396 24.584 1.00 96.00 323 LEU A C 1
ATOM 2407 O O . LEU A 1 323 ? -2.120 -5.503 25.617 1.00 96.00 323 LEU A O 1
ATOM 2411 N N . PHE A 1 324 ? -2.043 -5.424 23.381 1.00 96.31 324 PHE A N 1
ATOM 2412 C CA . PHE A 1 324 ? -3.488 -5.602 23.217 1.00 96.31 324 PHE A CA 1
ATOM 2413 C C . PHE A 1 324 ? -3.951 -6.963 23.738 1.00 96.31 324 PHE A C 1
ATOM 2415 O O . PHE A 1 324 ? -4.923 -7.019 24.489 1.00 96.31 324 PHE A O 1
ATOM 2422 N N . GLY A 1 325 ? -3.212 -8.035 23.432 1.00 95.50 325 GLY A N 1
ATOM 2423 C CA . GLY A 1 325 ? -3.514 -9.376 23.937 1.00 95.50 325 GLY A CA 1
ATOM 2424 C C . GLY A 1 325 ? -3.389 -9.513 25.459 1.00 95.50 325 GLY A C 1
ATOM 2425 O O . GLY A 1 325 ? -4.095 -10.329 26.047 1.00 95.50 325 GLY A O 1
ATOM 2426 N N . CYS A 1 326 ? -2.530 -8.719 26.106 1.00 95.06 326 CYS A N 1
ATOM 2427 C CA . CYS A 1 326 ? -2.341 -8.746 27.559 1.00 95.06 326 CYS A CA 1
ATOM 2428 C C . CYS A 1 326 ? -3.277 -7.828 28.354 1.00 95.06 326 CYS A C 1
ATOM 2430 O O . CYS A 1 326 ? -3.385 -8.013 29.564 1.00 95.06 326 CYS A O 1
ATOM 2432 N N . CYS A 1 327 ? -3.888 -6.817 27.731 1.00 95.50 327 CYS A N 1
ATOM 2433 C CA . CYS A 1 327 ? -4.653 -5.797 28.456 1.00 95.50 327 CYS A CA 1
ATOM 2434 C C . CYS A 1 327 ? -6.165 -5.867 28.221 1.00 95.50 327 CYS A C 1
ATOM 2436 O O . CYS A 1 327 ? -6.913 -5.460 29.108 1.00 95.50 327 CYS A O 1
ATOM 2438 N N . ILE A 1 328 ? -6.609 -6.326 27.045 1.00 95.56 328 ILE A N 1
ATOM 2439 C CA . ILE A 1 328 ? -8.005 -6.235 26.592 1.00 95.56 328 ILE A CA 1
ATOM 2440 C C . ILE A 1 328 ? -8.634 -7.632 26.552 1.00 95.56 328 ILE A C 1
ATOM 2442 O O . ILE A 1 328 ? -7.997 -8.602 26.135 1.00 95.56 328 ILE A O 1
ATOM 2446 N N . ASP A 1 329 ? -9.892 -7.738 26.976 1.00 94.75 329 ASP A N 1
ATOM 2447 C CA . ASP A 1 329 ? -10.654 -8.982 26.899 1.00 94.75 329 ASP A CA 1
ATOM 2448 C C . ASP A 1 329 ? -10.934 -9.397 25.442 1.00 94.75 329 ASP A C 1
ATOM 2450 O O . ASP A 1 329 ? -11.223 -8.570 24.570 1.00 94.75 329 ASP A O 1
ATOM 2454 N N . GLY A 1 330 ? -10.872 -10.701 25.172 1.00 93.06 330 GLY A N 1
ATOM 2455 C CA . GLY A 1 330 ? -11.005 -11.250 23.828 1.00 93.06 330 GLY A CA 1
ATOM 2456 C C . GLY A 1 330 ? -12.348 -10.967 23.152 1.00 93.06 330 GLY A C 1
ATOM 2457 O O . GLY A 1 330 ? -12.386 -10.902 21.926 1.00 93.06 330 GLY A O 1
ATOM 2458 N N . VAL A 1 331 ? -13.456 -10.796 23.888 1.00 92.75 331 VAL A N 1
ATOM 2459 C CA . VAL A 1 331 ? -14.739 -10.433 23.243 1.00 92.75 331 VAL A CA 1
ATOM 2460 C C . VAL A 1 331 ? -14.728 -8.995 22.730 1.00 92.75 331 VAL A C 1
ATOM 2462 O O . VAL A 1 331 ? -15.245 -8.732 21.651 1.00 92.75 331 VAL A O 1
ATOM 2465 N N . VAL A 1 332 ? -14.051 -8.090 23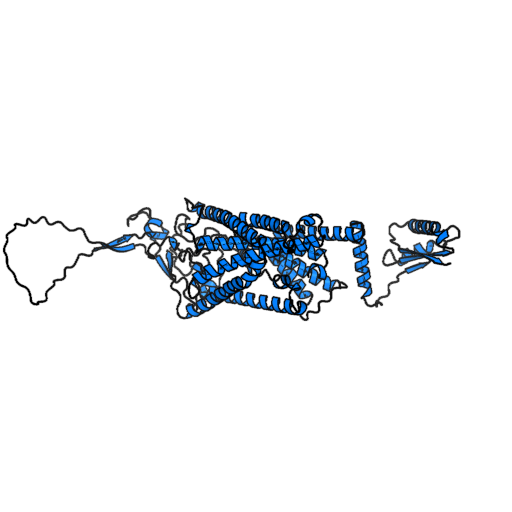.445 1.00 94.06 332 VAL A N 1
ATOM 2466 C CA . VAL A 1 332 ? -13.915 -6.680 23.055 1.00 94.06 332 VAL A CA 1
ATOM 2467 C C . VAL A 1 332 ? -12.955 -6.539 21.873 1.00 94.06 332 VAL A C 1
ATOM 2469 O O . VAL A 1 332 ? -13.209 -5.755 20.970 1.00 94.06 332 VAL A O 1
ATOM 2472 N N . LEU A 1 333 ? -11.879 -7.335 21.820 1.00 94.12 333 LEU A N 1
ATOM 2473 C CA . LEU A 1 333 ? -10.948 -7.345 20.679 1.00 94.12 333 LEU A CA 1
ATOM 2474 C C . LEU A 1 333 ? -11.584 -7.824 19.366 1.00 94.12 333 LEU A C 1
ATOM 2476 O O . LEU A 1 333 ? -11.110 -7.462 18.290 1.00 94.12 333 LEU A O 1
ATOM 2480 N N . ARG A 1 334 ? -12.612 -8.675 19.449 1.00 92.56 334 ARG A N 1
ATOM 2481 C CA . ARG A 1 334 ? -13.308 -9.246 18.284 1.00 92.56 334 ARG A CA 1
ATOM 2482 C C . ARG A 1 334 ? -14.453 -8.363 17.781 1.00 92.56 334 ARG A C 1
ATOM 2484 O O . ARG A 1 334 ? -15.002 -8.641 16.718 1.00 92.56 334 ARG A O 1
ATOM 2491 N N . ASP A 1 335 ? -14.787 -7.311 18.518 1.00 90.50 335 ASP A N 1
ATOM 2492 C CA . ASP A 1 335 ? -15.811 -6.336 18.169 1.00 90.50 335 ASP A CA 1
ATOM 2493 C C . ASP A 1 335 ? -15.179 -5.136 17.447 1.00 90.50 335 ASP A C 1
ATOM 2495 O O . ASP A 1 335 ? -14.465 -4.326 18.040 1.00 90.50 335 ASP A O 1
ATOM 2499 N N . LYS A 1 336 ? -15.426 -5.036 16.136 1.00 88.56 336 LYS A N 1
ATOM 2500 C CA . LYS A 1 336 ? -14.836 -4.004 15.270 1.00 88.56 336 LYS A CA 1
ATOM 2501 C C . LYS A 1 336 ? -15.331 -2.593 15.604 1.00 88.56 336 LYS A C 1
ATOM 2503 O O . LYS A 1 336 ? -14.526 -1.661 15.585 1.00 88.56 336 LYS A O 1
ATOM 2508 N N . PHE A 1 337 ? -16.630 -2.431 15.861 1.00 88.31 337 PHE A N 1
ATOM 2509 C CA . PHE A 1 337 ? -17.266 -1.120 16.052 1.00 88.31 337 PHE A CA 1
ATOM 2510 C C . PHE A 1 337 ? -17.342 -0.706 17.527 1.00 88.31 337 PHE A C 1
ATOM 2512 O O . PHE A 1 337 ? -17.613 0.454 17.835 1.00 88.31 337 PHE A O 1
ATOM 2519 N N . GLY A 1 338 ? -17.030 -1.626 18.442 1.00 89.69 338 GLY A N 1
ATOM 2520 C CA . GLY A 1 338 ? -17.032 -1.356 19.875 1.00 89.69 338 GLY A CA 1
ATOM 2521 C C . GLY A 1 338 ? -18.442 -1.281 20.454 1.00 89.69 338 GLY A C 1
ATOM 2522 O O . GLY A 1 338 ? -18.654 -0.602 21.463 1.00 89.69 338 GLY A O 1
ATOM 2523 N N . ASP A 1 339 ? -19.403 -1.985 19.855 1.00 89.50 339 ASP A N 1
ATOM 2524 C CA . ASP A 1 339 ? -20.787 -2.060 20.330 1.00 89.50 339 ASP A CA 1
ATOM 2525 C C . ASP A 1 339 ? -20.847 -2.560 21.782 1.00 89.50 339 ASP A C 1
ATOM 2527 O O . ASP A 1 339 ? -21.587 -2.030 22.612 1.00 89.50 339 ASP A O 1
ATOM 2531 N N . SER A 1 340 ? -19.981 -3.509 22.138 1.00 89.06 340 SER A N 1
ATOM 2532 C CA . SER A 1 340 ? -19.811 -4.071 23.485 1.00 89.06 340 SER A CA 1
ATOM 2533 C C . SER A 1 340 ? -19.370 -3.033 24.525 1.00 89.06 340 SER A C 1
ATOM 2535 O O . SER A 1 340 ? -19.635 -3.191 25.715 1.00 89.06 340 SER A O 1
ATOM 2537 N N . VAL A 1 341 ? -18.704 -1.960 24.086 1.00 90.50 341 VAL A N 1
ATOM 2538 C CA . VAL A 1 341 ? -18.160 -0.875 24.922 1.00 90.50 341 VAL A CA 1
ATOM 2539 C C . VAL A 1 341 ? -18.835 0.472 24.627 1.00 90.50 341 VAL A C 1
ATOM 2541 O O . VAL A 1 341 ? -18.226 1.534 24.785 1.00 90.50 341 VAL A O 1
ATOM 2544 N N . LYS A 1 342 ? -20.124 0.434 24.252 1.00 87.62 342 LYS A N 1
ATOM 2545 C CA . LYS A 1 342 ? -20.990 1.605 24.006 1.00 87.62 342 LYS A CA 1
ATOM 2546 C C . LYS A 1 342 ? -20.510 2.500 22.853 1.00 87.62 342 LYS A C 1
ATOM 2548 O O . LYS A 1 342 ? -20.569 3.725 22.965 1.00 87.62 342 LYS A O 1
ATOM 2553 N N . GLY A 1 343 ? -19.994 1.900 21.783 1.00 87.12 343 GLY A N 1
ATOM 2554 C CA . GLY A 1 343 ? -19.542 2.613 20.586 1.00 87.12 343 GLY A CA 1
ATOM 2555 C C . GLY A 1 343 ? -18.232 3.370 20.791 1.00 87.12 343 GLY A C 1
ATOM 2556 O O . GLY A 1 343 ? -17.951 4.333 20.085 1.00 87.12 343 GLY A O 1
ATOM 2557 N N . ASN A 1 344 ? -17.429 2.984 21.788 1.00 91.56 344 ASN A N 1
ATOM 2558 C CA . ASN A 1 344 ? -16.077 3.507 21.940 1.00 91.56 344 ASN A CA 1
ATOM 2559 C C . ASN A 1 344 ? -15.097 2.683 21.109 1.00 91.56 344 ASN A C 1
ATOM 2561 O O . ASN A 1 344 ? -15.128 1.456 21.104 1.00 91.56 344 ASN A O 1
ATOM 2565 N N . LEU A 1 345 ? -14.146 3.366 20.480 1.00 92.81 345 LEU A N 1
ATOM 2566 C CA . LEU A 1 345 ? -13.077 2.717 19.736 1.00 92.81 345 LEU A CA 1
ATOM 2567 C C . LEU A 1 345 ? -12.224 1.864 20.694 1.00 92.81 345 LEU A C 1
ATOM 2569 O O . LEU A 1 345 ? -11.669 2.392 21.660 1.00 92.81 345 LEU A O 1
ATOM 2573 N N . VAL A 1 346 ? -12.087 0.560 20.421 1.00 94.00 346 VAL A N 1
ATOM 2574 C CA . VAL A 1 346 ? -11.472 -0.418 21.346 1.00 94.00 346 VAL A CA 1
ATOM 2575 C C . VAL A 1 346 ? -10.065 -0.003 21.786 1.00 94.00 346 VAL A C 1
ATOM 2577 O O . VAL A 1 346 ? -9.795 0.099 22.979 1.00 94.00 346 VAL A O 1
ATOM 2580 N N . VAL A 1 347 ? -9.172 0.358 20.859 1.00 94.69 347 VAL A N 1
ATOM 2581 C CA . VAL A 1 347 ? -7.836 0.868 21.236 1.00 94.69 347 VAL A CA 1
ATOM 2582 C C . VAL A 1 347 ? -7.889 2.228 21.953 1.00 94.69 347 VAL A C 1
ATOM 2584 O O . VAL A 1 347 ? -7.007 2.540 22.750 1.00 94.69 347 VAL A O 1
ATOM 2587 N N . GLY A 1 348 ? -8.942 3.020 21.743 1.00 93.44 348 GLY A N 1
ATOM 2588 C CA . GLY A 1 348 ? -9.194 4.253 22.489 1.00 93.44 348 GLY A CA 1
ATOM 2589 C C . GLY A 1 348 ? -9.538 4.000 23.958 1.00 93.44 348 GLY A C 1
ATOM 2590 O O . GLY A 1 348 ? -9.105 4.766 24.811 1.00 93.44 348 GLY A O 1
ATOM 2591 N N . THR A 1 349 ? -10.243 2.910 24.279 1.00 92.56 349 THR A N 1
ATOM 2592 C CA . THR A 1 349 ? -10.575 2.560 25.676 1.00 92.56 349 THR A CA 1
ATOM 2593 C C . THR A 1 349 ? -9.340 2.233 26.525 1.00 92.56 349 THR A C 1
ATOM 2595 O O . THR A 1 349 ? -9.343 2.469 27.730 1.00 92.56 349 THR A O 1
ATOM 2598 N N . LEU A 1 350 ? -8.252 1.773 25.896 1.00 94.31 350 LEU A N 1
ATOM 2599 C CA . LEU A 1 350 ? -6.963 1.538 26.556 1.00 94.31 350 LEU A CA 1
ATOM 2600 C C . LEU A 1 350 ? -6.132 2.820 26.730 1.00 94.31 350 LEU A C 1
ATOM 2602 O O . LEU A 1 350 ? -5.223 2.853 27.554 1.00 94.31 350 LEU A O 1
ATOM 2606 N N . ALA A 1 351 ? -6.394 3.860 25.940 1.00 95.19 351 ALA A N 1
ATOM 2607 C CA . ALA A 1 351 ? -5.535 5.032 25.841 1.00 95.19 351 ALA A CA 1
ATOM 2608 C C . ALA A 1 351 ? -5.693 6.000 27.027 1.00 95.19 351 ALA A C 1
ATOM 2610 O O . ALA A 1 351 ? -6.796 6.271 27.500 1.00 95.19 351 ALA A O 1
ATOM 2611 N N . TRP A 1 352 ? -4.578 6.593 27.464 1.00 94.38 352 TRP A N 1
ATOM 2612 C CA . TRP A 1 352 ? -4.557 7.634 28.499 1.00 94.38 352 TRP A CA 1
ATOM 2613 C C . TRP A 1 352 ? -4.145 8.983 27.893 1.00 94.38 352 TRP A C 1
ATOM 2615 O O . TRP A 1 352 ? -3.190 9.012 27.109 1.00 94.38 352 TRP A O 1
ATOM 2625 N N . PRO A 1 353 ? -4.779 10.122 28.236 1.00 93.56 353 PRO A N 1
ATOM 2626 C CA . PRO A 1 353 ? -5.756 10.337 29.313 1.00 93.56 353 PRO A CA 1
ATOM 2627 C C . PRO A 1 353 ? -7.228 10.119 28.941 1.00 93.56 353 PRO A C 1
ATOM 2629 O O . PRO A 1 353 ? -8.057 10.009 29.840 1.00 93.56 353 PRO A O 1
ATOM 2632 N N . SER A 1 354 ? -7.584 10.095 27.654 1.00 94.38 354 SER A N 1
ATOM 2633 C CA . SER A 1 354 ? -8.963 9.842 27.228 1.00 94.38 354 SER A CA 1
ATOM 2634 C C . SER A 1 354 ? -9.031 9.141 25.866 1.00 94.38 354 SER A C 1
ATOM 2636 O O . SER A 1 354 ? -8.134 9.346 25.037 1.00 94.38 354 SER A O 1
ATOM 2638 N N . PRO A 1 355 ? -10.121 8.399 25.576 1.00 93.88 355 PRO A N 1
ATOM 2639 C CA . PRO A 1 355 ? -10.321 7.755 24.273 1.00 93.88 355 PRO A CA 1
ATOM 2640 C C . PRO A 1 355 ? -10.327 8.739 23.096 1.00 93.88 355 PRO A C 1
ATOM 2642 O O . PRO A 1 355 ? -9.880 8.415 21.993 1.00 93.88 355 PRO A O 1
ATOM 2645 N N . TRP A 1 356 ? -10.768 9.977 23.341 1.00 94.75 356 TRP A N 1
ATOM 2646 C CA . TRP A 1 356 ? -10.859 11.038 22.337 1.00 94.75 356 TRP A CA 1
ATOM 2647 C C . TRP A 1 356 ? -9.511 11.435 21.735 1.00 94.75 356 TRP A C 1
ATOM 2649 O O . TRP A 1 356 ? -9.474 11.888 20.592 1.00 94.75 356 TRP A O 1
ATOM 2659 N N . VAL A 1 357 ? -8.400 11.234 22.456 1.00 96.00 357 VAL A N 1
ATOM 2660 C CA . VAL A 1 357 ? -7.054 11.489 21.917 1.00 96.00 357 VAL A CA 1
ATOM 2661 C C . VAL A 1 357 ? -6.795 10.617 20.690 1.00 96.00 357 VAL A C 1
ATOM 2663 O O . VAL A 1 357 ? -6.302 11.113 19.677 1.00 96.00 357 VAL A O 1
ATOM 2666 N N . ILE A 1 358 ? -7.190 9.342 20.750 1.00 96.31 358 ILE A N 1
ATOM 2667 C CA . ILE A 1 358 ? -7.028 8.399 19.642 1.00 96.31 358 ILE A CA 1
ATOM 2668 C C . ILE A 1 358 ? -8.043 8.676 18.541 1.00 96.31 358 ILE A C 1
ATOM 2670 O O . ILE A 1 358 ? -7.666 8.684 17.372 1.00 96.31 358 ILE A O 1
ATOM 2674 N N . VAL A 1 359 ? -9.304 8.957 18.882 1.00 96.00 359 VAL A N 1
ATOM 2675 C CA . VAL A 1 359 ? -10.350 9.257 17.886 1.00 96.00 359 VAL A CA 1
ATOM 2676 C C . VAL A 1 359 ? -9.963 10.480 17.043 1.00 96.00 359 VAL A C 1
ATOM 2678 O O . VAL A 1 359 ? -9.906 10.401 15.817 1.00 96.00 359 VAL A O 1
ATOM 2681 N N . ILE A 1 360 ? -9.593 11.594 17.682 1.00 95.50 360 ILE A N 1
ATOM 2682 C CA . ILE A 1 360 ? -9.205 12.827 16.980 1.00 95.50 360 ILE A CA 1
ATOM 2683 C C . ILE A 1 360 ? -7.853 12.655 16.271 1.00 95.50 360 ILE A C 1
ATOM 2685 O O . ILE A 1 360 ? -7.686 13.074 15.122 1.00 95.50 360 ILE A O 1
ATOM 2689 N N . GLY A 1 361 ? -6.877 12.027 16.935 1.00 95.81 361 GLY A N 1
ATOM 2690 C CA . GLY A 1 361 ? -5.541 11.814 16.381 1.00 95.81 361 GLY A CA 1
ATOM 2691 C C . GLY A 1 361 ? -5.543 10.916 15.142 1.00 95.81 361 GLY A C 1
ATOM 2692 O O . GLY A 1 361 ? -4.901 11.244 14.140 1.00 95.81 361 GLY A O 1
ATOM 2693 N N . SER A 1 362 ? -6.305 9.820 15.176 1.00 95.44 362 SER A N 1
ATOM 2694 C CA . SER A 1 362 ? -6.456 8.897 14.046 1.00 95.44 362 SER A CA 1
ATOM 2695 C C . SER A 1 362 ? -7.221 9.524 12.880 1.00 95.44 362 SER A C 1
ATOM 2697 O O . SER A 1 362 ? -6.798 9.326 11.741 1.00 95.44 362 SER A O 1
ATOM 2699 N N . PHE A 1 363 ? -8.247 10.347 13.139 1.00 96.25 363 PHE A N 1
ATOM 2700 C CA . PHE A 1 363 ? -8.981 11.093 12.110 1.00 96.25 363 PHE A CA 1
ATOM 2701 C C . PHE A 1 363 ? -8.068 12.042 11.316 1.00 96.25 363 PHE A C 1
ATOM 2703 O O . PHE A 1 363 ? -7.998 11.977 10.085 1.00 96.25 363 PHE A O 1
ATOM 2710 N N . PHE A 1 364 ? -7.297 12.895 12.003 1.00 95.19 364 PHE A N 1
ATOM 2711 C CA . PHE A 1 364 ? -6.357 13.795 11.322 1.00 95.19 364 PHE A CA 1
ATOM 2712 C C . PHE A 1 364 ? -5.213 13.040 10.635 1.00 95.19 364 PHE A C 1
ATOM 2714 O O . PHE A 1 364 ? -4.778 13.446 9.557 1.00 95.19 364 PHE A O 1
ATOM 2721 N N . SER A 1 365 ? -4.747 11.933 11.221 1.00 94.94 365 SER A N 1
ATOM 2722 C CA . SER A 1 365 ? -3.733 11.066 10.612 1.00 94.94 365 SER A CA 1
ATOM 2723 C C . SER A 1 365 ? -4.208 10.463 9.284 1.00 94.94 365 SER A C 1
ATOM 2725 O O . SER A 1 365 ? -3.515 10.587 8.271 1.00 94.94 365 SER A O 1
ATOM 2727 N N . THR A 1 366 ? -5.410 9.875 9.251 1.00 95.31 366 THR A N 1
ATOM 2728 C CA . THR A 1 366 ? -5.987 9.292 8.024 1.00 95.31 366 THR A CA 1
ATOM 2729 C C . THR A 1 366 ? -6.240 10.357 6.964 1.00 95.31 366 THR A C 1
ATOM 2731 O O . THR A 1 366 ? -5.860 10.163 5.809 1.00 95.31 366 THR A O 1
ATOM 2734 N N . CYS A 1 367 ? -6.762 11.527 7.346 1.00 94.62 367 CYS A N 1
ATOM 2735 C CA . CYS A 1 367 ? -6.915 12.651 6.420 1.00 94.62 367 CYS A CA 1
ATOM 2736 C C . CYS A 1 367 ? -5.569 13.097 5.821 1.00 94.62 367 CYS A C 1
ATOM 2738 O O . CYS A 1 367 ? -5.466 13.337 4.616 1.00 94.62 367 CYS A O 1
ATOM 2740 N N . GLY A 1 368 ? -4.519 13.173 6.645 1.00 93.69 368 GLY A N 1
ATOM 2741 C CA . GLY A 1 368 ? -3.165 13.502 6.203 1.00 93.69 368 GLY A CA 1
ATOM 2742 C C . GLY A 1 368 ? -2.586 12.472 5.228 1.00 93.69 368 GLY A C 1
ATOM 2743 O O . GLY A 1 368 ? -2.009 12.853 4.207 1.00 93.69 368 GLY A O 1
ATOM 2744 N N . ALA A 1 369 ? -2.779 11.178 5.499 1.00 93.69 369 ALA A N 1
ATOM 2745 C CA . ALA A 1 369 ? -2.337 10.084 4.631 1.00 93.69 369 ALA A CA 1
ATOM 2746 C C . ALA A 1 369 ? -3.088 10.059 3.284 1.00 93.69 369 ALA A C 1
ATOM 2748 O O . ALA A 1 369 ? -2.470 9.884 2.225 1.00 93.69 369 ALA A O 1
ATOM 2749 N N . GLY A 1 370 ? -4.401 10.316 3.298 1.00 94.50 370 GLY A N 1
ATOM 2750 C CA . GLY A 1 370 ? -5.212 10.490 2.089 1.00 94.50 370 GLY A CA 1
ATOM 2751 C C . GLY A 1 370 ? -4.707 11.650 1.228 1.00 94.50 370 GLY A C 1
ATOM 2752 O O . GLY A 1 370 ? -4.445 11.486 0.034 1.00 94.50 370 GLY A O 1
ATOM 2753 N N . LEU A 1 371 ? -4.444 12.801 1.853 1.00 92.56 371 LEU A N 1
ATOM 2754 C CA . LEU A 1 371 ? -3.923 13.993 1.184 1.00 92.56 371 LEU A CA 1
ATOM 2755 C C . LEU A 1 371 ? -2.505 13.784 0.617 1.00 92.56 371 LEU A C 1
ATOM 2757 O O . LEU A 1 371 ? -2.183 14.242 -0.484 1.00 92.56 371 LEU A O 1
ATOM 2761 N N . GLN A 1 372 ? -1.647 13.047 1.327 1.00 91.25 372 GLN A N 1
ATOM 2762 C CA . GLN A 1 372 ? -0.326 12.660 0.827 1.00 91.25 372 GLN A CA 1
ATOM 2763 C C . GLN A 1 372 ? -0.431 11.741 -0.399 1.00 91.25 372 GLN A C 1
ATOM 2765 O O . GLN A 1 372 ? 0.298 11.928 -1.375 1.00 91.25 372 GLN A O 1
ATOM 2770 N N . SER A 1 373 ? -1.356 10.785 -0.383 1.00 92.88 373 SER A N 1
ATOM 2771 C CA . SER A 1 373 ? -1.577 9.868 -1.507 1.00 92.88 373 SER A CA 1
ATOM 2772 C C . SER A 1 373 ? -2.100 10.614 -2.740 1.00 92.88 373 SER A C 1
ATOM 2774 O O . SER A 1 373 ? -1.569 10.443 -3.841 1.00 92.88 373 SER A O 1
ATOM 2776 N N . LEU A 1 374 ? -3.046 11.540 -2.541 1.00 92.38 374 LEU A N 1
ATOM 2777 C CA . LEU A 1 374 ? -3.644 12.360 -3.600 1.00 92.38 374 LEU A CA 1
ATOM 2778 C C . LEU A 1 374 ? -2.680 13.408 -4.183 1.00 92.38 374 LEU A C 1
ATOM 2780 O O . LEU A 1 374 ? -2.858 13.851 -5.312 1.00 92.38 374 LEU A O 1
ATOM 2784 N N . THR A 1 375 ? -1.625 13.787 -3.455 1.00 90.50 375 THR A N 1
ATOM 2785 C CA . THR A 1 375 ? -0.541 14.640 -3.985 1.00 90.50 375 THR A CA 1
ATOM 2786 C C . THR A 1 375 ? 0.586 13.830 -4.631 1.00 90.50 375 THR A C 1
ATOM 2788 O O . THR A 1 375 ? 1.197 14.287 -5.601 1.00 90.50 375 THR A O 1
ATOM 2791 N N . GLY A 1 376 ? 0.877 12.634 -4.112 1.00 90.06 376 GLY A N 1
ATOM 2792 C CA . GLY A 1 376 ? 1.950 11.761 -4.583 1.00 90.06 376 GLY A CA 1
ATOM 2793 C C . GLY A 1 376 ? 1.636 11.071 -5.910 1.00 90.06 376 GLY A C 1
ATOM 2794 O O . GLY A 1 376 ? 2.449 11.136 -6.836 1.00 90.06 376 GLY A O 1
ATOM 2795 N N . ALA A 1 377 ? 0.455 10.457 -6.032 1.00 93.19 377 ALA A N 1
ATOM 2796 C CA . ALA A 1 377 ? 0.072 9.683 -7.214 1.00 93.19 377 ALA A CA 1
ATOM 2797 C C . ALA A 1 377 ? 0.051 10.517 -8.517 1.00 93.19 377 ALA A C 1
ATOM 2799 O O . ALA A 1 377 ? 0.690 10.099 -9.488 1.00 93.19 377 ALA A O 1
ATOM 2800 N N . PRO A 1 378 ? -0.539 11.732 -8.566 1.00 93.31 378 PRO A N 1
ATOM 2801 C CA . PRO A 1 378 ? -0.519 12.550 -9.779 1.00 93.31 378 PRO A CA 1
ATOM 2802 C C . PRO A 1 378 ? 0.888 12.971 -10.207 1.00 93.31 378 PRO A C 1
ATOM 2804 O O . PRO A 1 378 ? 1.172 13.050 -11.400 1.00 93.31 378 PRO A O 1
ATOM 2807 N N . ARG A 1 379 ? 1.787 13.243 -9.250 1.00 90.56 379 ARG A N 1
ATOM 2808 C CA . ARG A 1 379 ? 3.180 13.627 -9.538 1.00 90.56 379 ARG A CA 1
ATOM 2809 C C . ARG A 1 379 ? 3.969 12.470 -10.134 1.00 90.56 379 ARG A C 1
ATOM 2811 O O . ARG A 1 379 ? 4.758 12.681 -11.053 1.00 90.56 379 ARG A O 1
ATOM 2818 N N . LEU A 1 380 ? 3.736 11.258 -9.636 1.00 91.12 380 LEU A N 1
ATOM 2819 C CA . LEU A 1 380 ? 4.315 10.048 -10.203 1.00 91.12 380 LEU A CA 1
ATOM 2820 C C . LEU A 1 380 ? 3.828 9.826 -11.638 1.00 91.12 380 LEU A C 1
ATOM 2822 O O . LEU A 1 380 ? 4.649 9.631 -12.533 1.00 91.12 380 LEU A O 1
ATOM 2826 N N . LEU A 1 381 ? 2.516 9.927 -11.875 1.00 93.31 381 LEU A N 1
ATOM 2827 C CA . LEU A 1 381 ? 1.950 9.766 -13.215 1.00 93.31 381 LEU A CA 1
ATOM 2828 C C . LEU A 1 381 ? 2.464 10.843 -14.184 1.00 93.31 381 LEU A C 1
ATOM 2830 O O . LEU A 1 381 ? 2.817 10.539 -15.322 1.00 93.31 381 LEU A O 1
ATOM 2834 N N . GLN A 1 382 ? 2.579 12.089 -13.724 1.00 92.69 382 GLN A N 1
ATOM 2835 C CA . GLN A 1 382 ? 3.143 13.183 -14.513 1.00 92.69 382 GLN A CA 1
ATOM 2836 C C . GLN A 1 382 ? 4.614 12.930 -14.883 1.00 92.69 382 GLN A C 1
ATOM 2838 O O . GLN A 1 382 ? 5.028 13.262 -15.993 1.00 92.69 382 GLN A O 1
ATOM 2843 N N . ALA A 1 383 ? 5.412 12.349 -13.981 1.00 89.25 383 ALA A N 1
ATOM 2844 C CA . ALA A 1 383 ? 6.798 11.986 -14.271 1.00 89.25 383 ALA A CA 1
ATOM 2845 C C . ALA A 1 383 ? 6.879 10.891 -15.349 1.00 89.25 383 ALA A C 1
ATOM 2847 O O . ALA A 1 383 ? 7.625 11.045 -16.311 1.00 89.25 383 ALA A O 1
ATOM 2848 N N . ILE A 1 384 ? 6.038 9.855 -15.246 1.00 91.19 384 ILE A N 1
ATOM 2849 C CA . ILE A 1 384 ? 5.931 8.785 -16.253 1.00 91.19 384 ILE A CA 1
ATOM 2850 C C . ILE A 1 384 ? 5.544 9.356 -17.626 1.00 91.19 384 ILE A C 1
ATOM 2852 O O . ILE A 1 384 ? 6.136 8.999 -18.645 1.00 91.19 384 ILE A O 1
ATOM 2856 N N . ALA A 1 385 ? 4.582 10.282 -17.663 1.00 92.06 385 ALA A N 1
ATOM 2857 C CA . ALA A 1 385 ? 4.145 10.926 -18.899 1.00 92.06 385 ALA A CA 1
ATOM 2858 C C . ALA A 1 385 ? 5.243 11.796 -19.541 1.00 92.06 385 ALA A C 1
ATOM 2860 O O . ALA A 1 385 ? 5.358 11.839 -20.766 1.00 92.06 385 ALA A O 1
ATOM 2861 N N . LYS A 1 386 ? 6.078 12.467 -18.734 1.00 89.06 386 LYS A N 1
ATOM 2862 C CA . LYS A 1 386 ? 7.206 13.285 -19.220 1.00 89.06 386 LYS A CA 1
ATOM 2863 C C . LYS A 1 386 ? 8.327 12.448 -19.838 1.00 89.06 386 LYS A C 1
ATOM 2865 O O . LYS A 1 386 ? 8.963 12.911 -20.785 1.00 89.06 386 LYS A O 1
ATOM 2870 N N . ASP A 1 387 ? 8.518 11.216 -19.370 1.00 86.81 387 ASP A N 1
ATOM 2871 C CA . ASP A 1 387 ? 9.522 10.297 -19.919 1.00 86.81 387 ASP A CA 1
ATOM 2872 C C . ASP A 1 387 ? 9.143 9.775 -21.326 1.00 86.81 387 ASP A C 1
ATOM 2874 O O . ASP A 1 387 ? 9.983 9.202 -22.018 1.00 86.81 387 ASP A O 1
ATOM 2878 N N . ASN A 1 388 ? 7.907 10.017 -21.802 1.00 86.25 388 ASN A N 1
ATOM 2879 C CA . ASN A 1 388 ? 7.391 9.588 -23.115 1.00 86.25 388 ASN A CA 1
ATOM 2880 C C . ASN A 1 388 ? 7.611 8.089 -23.404 1.00 86.25 388 ASN A C 1
ATOM 2882 O O . ASN A 1 388 ? 7.791 7.698 -24.557 1.00 86.25 388 ASN A O 1
ATOM 2886 N N . ILE A 1 389 ? 7.601 7.259 -22.356 1.00 84.81 389 ILE A N 1
ATOM 2887 C CA . ILE A 1 389 ? 7.688 5.795 -22.465 1.00 84.81 389 ILE A CA 1
ATOM 2888 C C . ILE A 1 389 ? 6.368 5.168 -22.930 1.00 84.81 389 ILE A C 1
ATOM 2890 O O . ILE A 1 389 ? 6.363 4.096 -23.519 1.00 84.81 389 ILE A O 1
ATOM 2894 N N . ILE A 1 390 ? 5.244 5.843 -22.665 1.00 87.56 390 ILE A N 1
ATOM 2895 C CA . ILE A 1 390 ? 3.894 5.396 -23.011 1.00 87.56 390 ILE A CA 1
ATOM 2896 C C . ILE A 1 390 ? 3.192 6.544 -23.752 1.00 87.56 390 ILE A C 1
ATOM 2898 O O . ILE A 1 390 ? 2.773 7.514 -23.110 1.00 87.56 390 ILE A O 1
ATOM 2902 N N . PRO A 1 391 ? 3.056 6.470 -25.090 1.00 86.38 391 PRO A N 1
ATOM 2903 C CA . PRO A 1 391 ? 2.568 7.584 -25.905 1.00 86.38 391 PRO A CA 1
ATOM 2904 C C . PRO A 1 391 ? 1.171 8.086 -25.520 1.00 86.38 391 PRO A C 1
ATOM 2906 O O . PRO A 1 391 ? 0.936 9.295 -25.492 1.00 86.38 391 PRO A O 1
ATOM 2909 N N . PHE A 1 392 ? 0.250 7.184 -25.165 1.00 90.25 392 PHE A N 1
ATOM 2910 C CA . PHE A 1 392 ? -1.125 7.561 -24.816 1.00 90.25 392 PHE A CA 1
ATOM 2911 C C . PHE A 1 392 ? -1.233 8.306 -23.473 1.00 90.25 392 PHE A C 1
ATOM 2913 O O . PHE A 1 392 ? -2.193 9.043 -23.258 1.00 90.25 392 PHE A O 1
ATOM 2920 N N . LEU A 1 393 ? -0.239 8.187 -22.582 1.00 91.62 393 LEU A N 1
ATOM 2921 C CA . LEU A 1 393 ? -0.219 8.905 -21.302 1.00 91.62 393 LEU A CA 1
ATOM 2922 C C . LEU A 1 393 ? 0.297 10.348 -21.420 1.00 91.62 393 LEU A C 1
ATOM 2924 O O . LEU A 1 393 ? 0.295 11.079 -20.430 1.00 91.62 393 LEU A O 1
ATOM 2928 N N . ARG A 1 394 ? 0.705 10.801 -22.614 1.00 90.56 394 ARG A N 1
ATOM 2929 C CA . ARG A 1 394 ? 1.307 12.129 -22.831 1.00 90.56 394 ARG A CA 1
ATOM 2930 C C . ARG A 1 394 ? 0.426 13.292 -22.358 1.00 90.56 394 ARG A C 1
ATOM 2932 O O . ARG A 1 394 ? 0.952 14.289 -21.865 1.00 90.56 394 ARG A O 1
ATOM 2939 N N . VAL A 1 395 ? -0.900 13.158 -22.447 1.00 93.19 395 VAL A N 1
ATOM 2940 C CA . VAL A 1 395 ? -1.870 14.175 -21.984 1.00 93.19 395 VAL A CA 1
ATOM 2941 C C . VAL A 1 395 ? -1.704 14.479 -20.487 1.00 93.19 395 VAL A C 1
ATOM 2943 O O . VAL A 1 395 ? -1.811 15.631 -20.064 1.00 93.19 395 VAL A O 1
ATOM 2946 N N . PHE A 1 396 ? -1.346 13.473 -19.686 1.00 94.06 396 PHE A N 1
ATOM 2947 C CA . PHE A 1 396 ? -1.167 13.600 -18.238 1.00 94.06 396 PHE A CA 1
ATOM 2948 C C . PHE A 1 396 ? 0.148 14.287 -17.834 1.00 94.06 396 PHE A C 1
ATOM 2950 O O . PHE A 1 396 ? 0.347 14.595 -16.660 1.00 94.06 396 PHE A O 1
ATOM 2957 N N . GLY A 1 397 ? 1.032 14.580 -18.795 1.00 88.94 397 GLY A N 1
ATOM 2958 C CA . GLY A 1 397 ? 2.265 15.338 -18.569 1.00 88.94 397 GLY A CA 1
ATOM 2959 C C . GLY A 1 397 ? 2.048 16.845 -18.394 1.00 88.94 397 GLY A C 1
ATOM 2960 O O . GLY A 1 397 ? 2.965 17.543 -17.952 1.00 88.94 397 GLY A O 1
ATOM 2961 N N . HIS A 1 398 ? 0.852 17.354 -18.713 1.00 91.06 398 HIS A N 1
ATOM 2962 C CA . HIS A 1 398 ? 0.513 18.768 -18.566 1.00 91.06 398 HIS A CA 1
ATOM 2963 C C . HIS A 1 398 ? 0.604 19.215 -17.099 1.00 91.06 398 HIS A C 1
ATOM 2965 O O . HIS A 1 398 ? 0.167 18.518 -16.179 1.00 91.06 398 HIS A O 1
ATOM 2971 N N . GLY A 1 399 ? 1.164 20.400 -16.872 1.00 87.25 399 GLY A N 1
ATOM 2972 C CA . GLY A 1 399 ? 1.251 21.001 -15.548 1.00 87.25 399 GLY A CA 1
ATOM 2973 C C . GLY A 1 399 ? 1.038 22.505 -15.604 1.00 87.25 399 GLY A C 1
ATOM 2974 O O . GLY A 1 399 ? 1.296 23.141 -16.624 1.00 87.25 399 GLY A O 1
ATOM 2975 N N . LYS A 1 400 ? 0.576 23.070 -14.488 1.00 85.94 400 LYS A N 1
ATOM 2976 C CA . LYS A 1 400 ? 0.477 24.522 -14.290 1.00 85.94 400 LYS A CA 1
ATOM 2977 C C . LYS A 1 400 ? 1.881 25.150 -14.289 1.00 85.94 400 LYS A C 1
ATOM 2979 O O . LYS A 1 400 ? 2.876 24.441 -14.157 1.00 85.94 400 LYS A O 1
ATOM 2984 N N . ALA A 1 401 ? 1.975 26.480 -14.334 1.00 83.69 401 ALA A N 1
ATOM 2985 C CA . ALA A 1 401 ? 3.249 27.213 -14.247 1.00 83.69 401 ALA A CA 1
ATOM 2986 C C . ALA A 1 401 ? 4.127 26.802 -13.042 1.00 83.69 401 ALA A C 1
ATOM 2988 O O . ALA A 1 401 ? 5.350 26.826 -13.122 1.00 83.69 401 ALA A O 1
ATOM 2989 N N . ASN A 1 402 ? 3.502 26.352 -11.948 1.00 79.12 402 ASN A N 1
ATOM 2990 C CA . ASN A 1 402 ? 4.180 25.892 -10.732 1.00 79.12 402 ASN A CA 1
ATOM 2991 C C . ASN A 1 402 ? 4.676 24.430 -10.803 1.00 79.12 402 ASN A C 1
ATOM 2993 O O . ASN A 1 402 ? 5.177 23.909 -9.810 1.00 79.12 402 ASN A O 1
ATOM 2997 N N . GLY A 1 403 ? 4.485 23.738 -11.931 1.00 82.88 403 GLY A N 1
ATOM 2998 C CA . GLY A 1 403 ? 4.820 22.322 -12.114 1.00 82.88 403 GLY A CA 1
ATOM 2999 C C . GLY A 1 403 ? 3.770 21.333 -11.590 1.00 82.88 403 GLY A C 1
ATOM 3000 O O . GLY A 1 403 ? 3.950 20.128 -11.749 1.00 82.88 403 GLY A O 1
ATOM 3001 N N . GLU A 1 404 ? 2.669 21.810 -11.004 1.00 86.69 404 GLU A N 1
ATOM 3002 C CA . GLU A 1 404 ? 1.611 20.961 -10.439 1.00 86.69 404 GLU A CA 1
ATOM 3003 C C . GLU A 1 404 ? 0.759 20.290 -11.539 1.00 86.69 404 GLU A C 1
ATOM 3005 O O . GLU A 1 404 ? 0.353 20.971 -12.488 1.00 86.69 404 GLU A O 1
ATOM 3010 N N . PRO A 1 405 ? 0.493 18.972 -11.445 1.00 90.62 405 PRO A N 1
ATOM 3011 C CA . PRO A 1 405 ? -0.275 18.234 -12.447 1.00 90.62 405 PRO A CA 1
ATOM 3012 C C . PRO A 1 405 ? -1.782 18.509 -12.360 1.00 90.62 405 PRO A C 1
ATOM 3014 O O . PRO A 1 405 ? -2.364 18.412 -11.284 1.00 90.62 405 PRO A O 1
ATOM 3017 N N . THR A 1 406 ? -2.432 18.773 -13.498 1.00 90.75 406 THR A N 1
ATOM 3018 C CA . THR A 1 406 ? -3.891 18.998 -13.561 1.00 90.75 406 THR A CA 1
ATOM 3019 C C . THR A 1 406 ? -4.644 17.745 -14.015 1.00 90.75 406 THR A C 1
ATOM 3021 O O . THR A 1 406 ? -5.385 17.155 -13.235 1.00 90.75 406 THR A O 1
ATOM 3024 N N . TRP A 1 407 ? -4.405 17.269 -15.241 1.00 94.12 407 TRP A N 1
ATOM 3025 C CA . TRP A 1 407 ? -5.093 16.092 -15.792 1.00 94.12 407 TRP A CA 1
ATOM 3026 C C . TRP A 1 407 ? -4.790 14.807 -15.017 1.00 94.12 407 TRP A C 1
ATOM 3028 O O . TRP A 1 407 ? -5.674 13.975 -14.836 1.00 94.12 407 TRP A O 1
ATOM 3038 N N . ALA A 1 408 ? -3.561 14.650 -14.515 1.00 94.88 408 ALA A N 1
ATOM 3039 C CA . ALA A 1 408 ? -3.215 13.495 -13.687 1.00 94.88 408 ALA A CA 1
ATOM 3040 C C . ALA A 1 408 ? -3.917 13.527 -12.318 1.00 94.88 408 ALA A C 1
ATOM 3042 O O . ALA A 1 408 ? -4.245 12.467 -11.787 1.00 94.88 408 ALA A O 1
ATOM 3043 N N . LEU A 1 409 ? -4.183 14.715 -11.754 1.00 94.81 409 LEU A N 1
ATOM 3044 C CA . LEU A 1 409 ? -4.973 14.842 -10.524 1.00 94.81 409 LEU A CA 1
ATOM 3045 C C . LEU A 1 409 ? -6.421 14.417 -10.776 1.00 94.81 409 LEU A C 1
ATOM 3047 O O . LEU A 1 409 ? -6.961 13.648 -9.990 1.00 94.81 409 LEU A O 1
ATOM 3051 N N . LEU A 1 410 ? -7.007 14.842 -11.901 1.00 95.12 410 LEU A N 1
ATOM 3052 C CA . LEU A 1 410 ? -8.365 14.453 -12.284 1.00 95.12 410 LEU A CA 1
ATOM 3053 C C . LEU A 1 410 ? -8.497 12.934 -12.477 1.00 95.12 410 LEU A C 1
ATOM 3055 O O . LEU A 1 410 ? -9.432 12.340 -11.952 1.00 95.12 410 LEU A O 1
ATOM 3059 N N . LEU A 1 411 ? -7.540 12.292 -13.161 1.00 95.94 411 LEU A N 1
ATOM 3060 C CA . LEU A 1 411 ? -7.536 10.832 -13.310 1.00 95.94 411 LEU A CA 1
ATOM 3061 C C . LEU A 1 411 ? -7.399 10.122 -11.957 1.00 95.94 411 LEU A C 1
ATOM 3063 O O . LEU A 1 411 ? -8.087 9.141 -11.699 1.00 95.94 411 LEU A O 1
ATOM 3067 N N . THR A 1 412 ? -6.529 10.630 -11.084 1.00 96.50 412 THR A N 1
ATOM 3068 C CA . THR A 1 412 ? -6.327 10.057 -9.747 1.00 96.50 412 THR A CA 1
ATOM 3069 C C . THR A 1 412 ? -7.590 10.179 -8.899 1.00 96.50 412 THR A C 1
ATOM 3071 O O . THR A 1 412 ? -7.971 9.208 -8.257 1.00 96.50 412 THR A O 1
ATOM 3074 N N . ALA A 1 413 ? -8.273 11.328 -8.933 1.00 96.88 413 ALA A N 1
ATOM 3075 C CA . ALA A 1 413 ? -9.557 11.504 -8.263 1.00 96.88 413 ALA A CA 1
ATOM 3076 C C . ALA A 1 413 ? -10.618 10.551 -8.834 1.00 96.88 413 ALA A C 1
ATOM 3078 O O . ALA A 1 413 ? -11.311 9.892 -8.073 1.00 96.88 413 ALA A O 1
ATOM 3079 N N . PHE A 1 414 ? -10.689 10.390 -10.157 1.00 97.31 414 PHE A N 1
ATOM 3080 C CA . PHE A 1 414 ? -11.620 9.450 -10.784 1.00 97.31 414 PHE A CA 1
ATOM 3081 C C . PHE A 1 414 ? -11.370 7.989 -10.368 1.00 97.31 414 PHE A C 1
ATOM 3083 O O . PHE A 1 414 ? -12.306 7.278 -10.018 1.00 97.31 414 PHE A O 1
ATOM 3090 N N . ILE A 1 415 ? -10.115 7.529 -10.360 1.00 97.00 415 ILE A N 1
ATOM 3091 C CA . ILE A 1 415 ? -9.785 6.158 -9.935 1.00 97.00 415 ILE A CA 1
ATOM 3092 C C . ILE A 1 415 ? -10.007 5.983 -8.424 1.00 97.00 415 ILE A C 1
ATOM 3094 O O . ILE A 1 415 ? -10.491 4.937 -7.997 1.00 97.00 415 ILE A O 1
ATOM 3098 N N . ALA A 1 416 ? -9.690 6.994 -7.609 1.00 96.88 416 ALA A N 1
ATOM 3099 C CA . ALA A 1 416 ? -9.972 6.965 -6.175 1.00 96.88 416 ALA A CA 1
ATOM 3100 C C . ALA A 1 416 ? -11.482 6.890 -5.898 1.00 96.88 416 ALA A C 1
ATOM 3102 O O . ALA A 1 416 ? -11.894 6.127 -5.029 1.00 96.88 416 ALA A O 1
ATOM 3103 N N . GLU A 1 417 ? -12.305 7.596 -6.678 1.00 97.44 417 GLU A N 1
ATOM 3104 C CA . GLU A 1 417 ? -13.768 7.531 -6.596 1.00 97.44 417 GLU A CA 1
ATOM 3105 C C . GLU A 1 417 ? -14.284 6.106 -6.844 1.00 97.44 417 GLU A C 1
ATOM 3107 O O . GLU A 1 417 ? -15.121 5.620 -6.089 1.00 97.44 417 GLU A O 1
ATOM 3112 N N . LEU A 1 418 ? -13.723 5.374 -7.819 1.00 96.06 418 LEU A N 1
ATOM 3113 C CA . LEU A 1 418 ? -14.062 3.956 -8.023 1.00 96.06 418 LEU A CA 1
ATOM 3114 C C . LEU A 1 418 ? -13.781 3.107 -6.772 1.00 96.06 418 LEU A C 1
ATOM 3116 O O . LEU A 1 418 ? -14.550 2.200 -6.465 1.00 96.06 418 LEU A O 1
ATOM 3120 N N . GLY A 1 419 ? -12.705 3.410 -6.038 1.00 95.31 419 GLY A N 1
ATOM 3121 C CA . GLY A 1 419 ? -12.400 2.772 -4.755 1.00 95.31 419 GLY A CA 1
ATOM 3122 C C . GLY A 1 419 ? -13.386 3.148 -3.645 1.00 95.31 419 GLY A C 1
ATOM 3123 O O . GLY A 1 419 ? -13.785 2.286 -2.867 1.00 95.31 419 GLY A O 1
ATOM 3124 N N . ILE A 1 420 ? -13.825 4.407 -3.591 1.00 96.56 420 ILE A N 1
ATOM 3125 C CA . ILE A 1 420 ? -14.805 4.892 -2.605 1.00 96.56 420 ILE A CA 1
ATOM 3126 C C . ILE A 1 420 ? -16.191 4.283 -2.844 1.00 96.56 420 ILE A C 1
ATOM 3128 O O . ILE A 1 420 ? -16.873 3.926 -1.886 1.00 96.56 420 ILE A O 1
ATOM 3132 N N . LEU A 1 421 ? -16.594 4.073 -4.101 1.00 95.94 421 LEU A N 1
ATOM 3133 C CA . LEU A 1 421 ? -17.883 3.453 -4.436 1.00 95.94 421 LEU A CA 1
ATOM 3134 C C . LEU A 1 421 ? -18.008 1.996 -3.948 1.00 95.94 421 LEU A C 1
ATOM 3136 O O . LEU A 1 421 ? -19.124 1.529 -3.692 1.00 95.94 421 LEU A O 1
ATOM 3140 N N . ILE A 1 422 ? -16.883 1.292 -3.755 1.00 94.62 422 ILE A N 1
ATOM 3141 C CA . ILE A 1 422 ? -16.851 -0.034 -3.108 1.00 94.62 422 ILE A CA 1
ATOM 3142 C C . ILE A 1 422 ? -17.300 0.068 -1.638 1.00 94.62 422 ILE A C 1
ATOM 3144 O O . ILE A 1 422 ? -17.934 -0.858 -1.136 1.00 94.62 422 ILE A O 1
ATOM 3148 N N . ALA A 1 423 ? -17.042 1.205 -0.981 1.00 91.38 423 ALA A N 1
ATOM 3149 C CA . ALA A 1 423 ? -17.503 1.615 0.353 1.00 91.38 423 ALA A CA 1
ATOM 3150 C C . ALA A 1 423 ? -17.014 0.790 1.557 1.00 91.38 423 ALA A C 1
ATOM 3152 O O . ALA A 1 423 ? -17.029 1.289 2.677 1.00 91.38 423 ALA A O 1
ATOM 3153 N N . SER A 1 424 ? -16.546 -0.440 1.346 1.00 89.88 424 SER A N 1
ATOM 3154 C CA . SER A 1 424 ? -15.983 -1.298 2.391 1.00 89.88 424 SER A CA 1
ATOM 3155 C C . SER A 1 424 ? -14.454 -1.238 2.402 1.00 89.88 424 SER A C 1
ATOM 3157 O O . SER A 1 424 ? -13.803 -1.594 1.416 1.00 89.88 424 SER A O 1
ATOM 3159 N N . LEU A 1 425 ? -13.874 -0.849 3.543 1.00 87.56 425 LEU A N 1
ATOM 3160 C CA . LEU A 1 425 ? -12.423 -0.856 3.765 1.00 87.56 425 LEU A CA 1
ATOM 3161 C C . LEU A 1 425 ? -11.805 -2.247 3.592 1.00 87.56 425 LEU A C 1
ATOM 3163 O O . LEU A 1 425 ? -10.747 -2.384 2.974 1.00 87.56 425 LEU A O 1
ATOM 3167 N N . ASP A 1 426 ? -12.500 -3.272 4.081 1.00 89.50 426 ASP A N 1
ATOM 3168 C CA . ASP A 1 426 ? -12.018 -4.654 4.109 1.00 89.50 426 ASP A CA 1
ATOM 3169 C C . ASP A 1 426 ? -11.931 -5.270 2.703 1.00 89.50 426 ASP A C 1
ATOM 3171 O O . ASP A 1 426 ? -11.127 -6.170 2.467 1.00 89.50 426 ASP A O 1
ATOM 3175 N N . LEU A 1 427 ? -12.704 -4.750 1.740 1.00 90.06 427 LEU A N 1
ATOM 3176 C CA . LEU A 1 427 ? -12.630 -5.146 0.328 1.00 90.06 427 LEU A CA 1
ATOM 3177 C C . LEU A 1 427 ? -11.577 -4.355 -0.459 1.00 90.06 427 LEU A C 1
ATOM 3179 O O . LEU A 1 427 ? -10.960 -4.894 -1.380 1.00 90.06 427 LEU A O 1
ATOM 3183 N N . VAL A 1 428 ? -11.343 -3.087 -0.107 1.00 91.00 428 VAL A N 1
ATOM 3184 C CA . VAL A 1 428 ? -10.353 -2.231 -0.786 1.00 91.00 428 VAL A CA 1
ATOM 3185 C C . VAL A 1 428 ? -8.916 -2.607 -0.387 1.00 91.00 428 VAL A C 1
ATOM 3187 O O . VAL A 1 428 ? -8.011 -2.573 -1.227 1.00 91.00 428 VAL A O 1
ATOM 3190 N N . ALA A 1 429 ? -8.693 -3.023 0.865 1.00 89.56 429 ALA A N 1
ATOM 3191 C CA . ALA A 1 429 ? -7.370 -3.376 1.390 1.00 89.56 429 ALA A CA 1
ATOM 3192 C C . ALA A 1 429 ? -6.668 -4.546 0.652 1.00 89.56 429 ALA A C 1
ATOM 3194 O O . ALA A 1 429 ? -5.483 -4.430 0.322 1.00 89.56 429 ALA A O 1
ATOM 3195 N N . PRO A 1 430 ? -7.336 -5.656 0.293 1.00 88.12 430 PRO A N 1
ATOM 3196 C CA . PRO A 1 430 ? -6.711 -6.695 -0.526 1.00 88.12 430 PRO A CA 1
ATOM 3197 C C . PRO A 1 430 ? -6.354 -6.222 -1.944 1.00 88.12 430 PRO A C 1
ATOM 3199 O O . PRO A 1 430 ? -5.299 -6.588 -2.464 1.00 88.12 430 PRO A O 1
ATOM 3202 N N . ILE A 1 431 ? -7.184 -5.369 -2.560 1.00 88.62 431 ILE A N 1
ATOM 3203 C CA . ILE A 1 431 ? -6.949 -4.847 -3.919 1.00 88.62 431 ILE A CA 1
ATOM 3204 C C . ILE A 1 431 ? -5.667 -4.007 -3.953 1.00 88.62 431 ILE A C 1
ATOM 3206 O O . ILE A 1 431 ? -4.802 -4.221 -4.805 1.00 88.62 431 ILE A O 1
ATOM 3210 N N . LEU A 1 432 ? -5.501 -3.082 -3.003 1.00 91.00 432 LEU A N 1
ATOM 3211 C CA . LEU A 1 432 ? -4.294 -2.252 -2.940 1.00 91.00 432 LEU A CA 1
ATOM 3212 C C . LEU A 1 432 ? -3.044 -3.090 -2.624 1.00 91.00 432 LEU A C 1
ATOM 3214 O O . LEU A 1 432 ? -1.970 -2.834 -3.175 1.00 91.00 432 LEU A O 1
ATOM 3218 N N . SER A 1 433 ? -3.189 -4.123 -1.785 1.00 91.38 433 SER A N 1
ATOM 3219 C CA . SER A 1 433 ? -2.095 -5.021 -1.408 1.00 91.38 433 SER A CA 1
ATOM 3220 C C . SER A 1 433 ? -1.520 -5.748 -2.621 1.00 91.38 433 SER A C 1
ATOM 3222 O O . SER A 1 433 ? -0.301 -5.865 -2.731 1.00 91.38 433 SER A O 1
ATOM 3224 N N . MET A 1 434 ? -2.361 -6.140 -3.586 1.00 91.06 434 MET A N 1
ATOM 3225 C CA . MET A 1 434 ? -1.910 -6.744 -4.846 1.00 91.06 434 MET A CA 1
ATOM 3226 C C . MET A 1 434 ? -1.013 -5.804 -5.658 1.00 91.06 434 MET A C 1
ATOM 3228 O O . MET A 1 434 ? 0.041 -6.226 -6.137 1.00 91.06 434 MET A O 1
ATOM 3232 N N . PHE A 1 435 ? -1.375 -4.523 -5.776 1.00 92.62 435 PHE A N 1
ATOM 3233 C CA . PHE A 1 435 ? -0.572 -3.545 -6.519 1.00 92.62 435 PHE A CA 1
ATOM 3234 C C . PHE A 1 435 ? 0.783 -3.268 -5.854 1.00 92.62 435 PHE A C 1
ATOM 3236 O O . PHE A 1 435 ? 1.807 -3.190 -6.543 1.00 92.62 435 PHE A O 1
ATOM 3243 N N . PHE A 1 436 ? 0.822 -3.149 -4.522 1.00 93.12 436 PHE A N 1
ATOM 3244 C CA . PHE A 1 436 ? 2.078 -2.938 -3.797 1.00 93.12 436 PHE A CA 1
ATOM 3245 C C . PHE A 1 436 ? 2.971 -4.182 -3.789 1.00 93.12 436 PHE A C 1
ATOM 3247 O O . PHE A 1 436 ? 4.168 -4.055 -4.052 1.00 93.12 436 PHE A O 1
ATOM 3254 N N . LEU A 1 437 ? 2.413 -5.378 -3.570 1.00 93.56 437 LEU A N 1
ATOM 3255 C CA . LEU A 1 437 ? 3.167 -6.633 -3.657 1.00 93.56 437 LEU A CA 1
ATOM 3256 C C . LEU A 1 437 ? 3.762 -6.834 -5.050 1.00 93.56 437 LEU A C 1
ATOM 3258 O O . LEU A 1 437 ? 4.921 -7.221 -5.168 1.00 93.56 437 LEU A O 1
ATOM 3262 N N . MET A 1 438 ? 3.017 -6.497 -6.101 1.00 92.94 438 MET A N 1
ATOM 3263 C CA . MET A 1 438 ? 3.508 -6.536 -7.476 1.00 92.94 438 MET A CA 1
ATOM 3264 C C . MET A 1 438 ? 4.652 -5.539 -7.726 1.00 92.94 438 MET A C 1
ATOM 3266 O O . MET A 1 438 ? 5.656 -5.879 -8.353 1.00 92.94 438 MET A O 1
ATOM 3270 N N . CYS A 1 439 ? 4.534 -4.314 -7.212 1.00 93.31 439 CYS A N 1
ATOM 3271 C CA . CYS A 1 439 ? 5.603 -3.319 -7.274 1.00 93.31 439 CYS A CA 1
ATOM 3272 C C . CYS A 1 439 ? 6.887 -3.837 -6.596 1.00 93.31 439 CYS A C 1
ATOM 3274 O O . CYS A 1 439 ? 7.972 -3.790 -7.181 1.00 93.31 439 CYS A O 1
ATOM 3276 N N . TYR A 1 440 ? 6.763 -4.398 -5.390 1.00 94.94 440 TYR A N 1
ATOM 3277 C CA . TYR A 1 440 ? 7.893 -4.954 -4.642 1.00 94.94 440 TYR A CA 1
ATOM 3278 C C . TYR A 1 440 ? 8.469 -6.214 -5.295 1.00 94.94 440 TYR A C 1
ATOM 3280 O O . TYR A 1 440 ? 9.690 -6.381 -5.314 1.00 94.94 440 TYR A O 1
ATOM 3288 N N . LEU A 1 441 ? 7.624 -7.050 -5.905 1.00 95.38 441 LEU A N 1
ATOM 3289 C CA . LEU A 1 441 ? 8.036 -8.208 -6.693 1.00 95.38 441 LEU A CA 1
ATOM 3290 C C . LEU A 1 441 ? 8.961 -7.789 -7.840 1.00 95.38 441 LEU A C 1
ATOM 3292 O O . LEU A 1 441 ? 10.063 -8.322 -7.950 1.00 95.38 441 LEU A O 1
ATOM 3296 N N . PHE A 1 442 ? 8.559 -6.812 -8.660 1.00 94.19 442 PHE A N 1
ATOM 3297 C CA . PHE A 1 442 ? 9.370 -6.371 -9.798 1.00 94.19 442 PHE A CA 1
ATOM 3298 C C . PHE A 1 442 ? 10.659 -5.671 -9.388 1.00 94.19 442 PHE A C 1
ATOM 3300 O O . PHE A 1 442 ? 11.689 -5.894 -10.021 1.00 94.19 442 PHE A O 1
ATOM 3307 N N . VAL A 1 443 ? 10.640 -4.867 -8.322 1.00 94.31 443 VAL A N 1
ATOM 3308 C CA . VAL A 1 443 ? 11.864 -4.239 -7.802 1.00 94.31 443 VAL A CA 1
ATOM 3309 C C . VAL A 1 443 ? 12.853 -5.304 -7.319 1.00 94.31 443 VAL A C 1
ATOM 3311 O O . VAL A 1 443 ? 14.031 -5.250 -7.671 1.00 94.31 443 VAL A O 1
ATOM 3314 N N . ASN A 1 444 ? 12.386 -6.299 -6.562 1.00 96.12 444 ASN A N 1
ATOM 3315 C CA . ASN A 1 444 ? 13.231 -7.385 -6.067 1.00 96.12 444 ASN A CA 1
ATOM 3316 C C . ASN A 1 444 ? 13.752 -8.282 -7.200 1.00 96.12 444 ASN A C 1
ATOM 3318 O O . ASN A 1 444 ? 14.946 -8.592 -7.239 1.00 96.12 444 ASN A O 1
ATOM 3322 N N . LEU A 1 445 ? 12.885 -8.640 -8.152 1.00 94.88 445 LEU A N 1
ATOM 3323 C CA . LEU A 1 445 ? 13.246 -9.408 -9.342 1.00 94.88 445 LEU A CA 1
ATOM 3324 C C . LEU A 1 445 ? 14.311 -8.682 -10.170 1.00 94.88 445 LEU A C 1
ATOM 3326 O O . LEU A 1 445 ? 15.336 -9.275 -10.496 1.00 94.88 445 LEU A O 1
ATOM 3330 N N . ALA A 1 446 ? 14.104 -7.400 -10.479 1.00 93.75 446 ALA A N 1
ATOM 3331 C CA . ALA A 1 446 ? 15.029 -6.614 -11.290 1.00 93.75 446 ALA A CA 1
ATOM 3332 C C . ALA A 1 446 ? 16.404 -6.478 -10.620 1.00 93.75 446 ALA A C 1
ATOM 3334 O O . ALA A 1 446 ? 17.424 -6.713 -11.265 1.00 93.75 446 ALA A O 1
ATOM 3335 N N . CYS A 1 447 ? 16.448 -6.187 -9.315 1.00 94.25 447 CYS A N 1
ATOM 3336 C CA . CYS A 1 447 ? 17.699 -6.115 -8.558 1.00 94.25 447 CYS A CA 1
ATOM 3337 C C . CYS A 1 447 ? 18.465 -7.451 -8.570 1.00 94.25 447 CYS A C 1
ATOM 3339 O O . CYS A 1 447 ? 19.683 -7.462 -8.763 1.00 94.25 447 CYS A O 1
ATOM 3341 N N . ALA A 1 448 ? 17.780 -8.583 -8.370 1.00 95.50 448 ALA A N 1
ATOM 3342 C CA . ALA A 1 448 ? 18.414 -9.903 -8.414 1.00 95.50 448 ALA A CA 1
ATOM 3343 C C . ALA A 1 448 ? 18.923 -10.235 -9.827 1.00 95.50 448 ALA A C 1
ATOM 3345 O O . ALA A 1 448 ? 20.071 -10.652 -9.998 1.00 95.50 448 ALA A O 1
ATOM 3346 N N . LEU A 1 449 ? 18.090 -9.994 -10.842 1.00 93.38 449 LEU A N 1
ATOM 3347 C CA . LEU A 1 449 ? 18.387 -10.299 -12.237 1.00 93.38 449 LEU A CA 1
ATOM 3348 C C . LEU A 1 449 ? 19.570 -9.477 -12.763 1.00 93.38 449 LEU A C 1
ATOM 3350 O O . LEU A 1 449 ? 20.456 -10.032 -13.407 1.00 93.38 449 LEU A O 1
ATOM 3354 N N . GLN A 1 450 ? 19.639 -8.181 -12.450 1.00 91.88 450 GLN A N 1
ATOM 3355 C CA . GLN A 1 450 ? 20.720 -7.309 -12.923 1.00 91.88 450 GLN A CA 1
ATOM 3356 C C . GLN A 1 450 ? 22.085 -7.686 -12.349 1.00 91.88 450 GLN A C 1
ATOM 3358 O O . GLN A 1 450 ? 23.083 -7.641 -13.076 1.00 91.88 450 GLN A O 1
ATOM 3363 N N . THR A 1 451 ? 22.120 -8.120 -11.085 1.00 92.62 451 THR A N 1
ATOM 3364 C CA . THR A 1 451 ? 23.333 -8.653 -10.452 1.00 92.62 451 THR A CA 1
ATOM 3365 C C . THR A 1 451 ? 23.749 -9.987 -11.073 1.00 92.62 451 THR A C 1
ATOM 3367 O O . THR A 1 451 ? 24.922 -10.169 -11.396 1.00 92.62 451 THR A O 1
ATOM 3370 N N . LEU A 1 452 ? 22.804 -10.911 -11.286 1.00 92.31 452 LEU A N 1
ATOM 3371 C CA . LEU A 1 452 ? 23.087 -12.233 -11.862 1.00 92.31 452 LEU A CA 1
ATOM 3372 C C . LEU A 1 452 ? 23.549 -12.150 -13.321 1.00 92.31 452 LEU A C 1
ATOM 3374 O O . LEU A 1 452 ? 24.476 -12.854 -13.719 1.00 92.31 452 LEU A O 1
ATOM 3378 N N . LEU A 1 453 ? 22.935 -11.265 -14.110 1.00 89.00 453 LEU A N 1
ATOM 3379 C CA . LEU A 1 453 ? 23.272 -11.064 -15.519 1.00 89.00 453 LEU A CA 1
ATOM 3380 C C . LEU A 1 453 ? 24.507 -10.182 -15.740 1.00 89.00 453 LEU A C 1
ATOM 3382 O O . LEU A 1 453 ? 24.937 -10.066 -16.888 1.00 89.00 453 LEU A O 1
ATOM 3386 N N . ARG A 1 454 ? 25.082 -9.602 -14.673 1.00 87.12 454 ARG A N 1
ATOM 3387 C CA . ARG A 1 454 ? 26.204 -8.647 -14.722 1.00 87.12 454 ARG A CA 1
ATOM 3388 C C . ARG A 1 454 ? 25.928 -7.513 -15.709 1.00 87.12 454 ARG A C 1
ATOM 3390 O O . ARG A 1 454 ? 26.636 -7.330 -16.693 1.00 87.12 454 ARG A O 1
ATOM 3397 N N . THR A 1 455 ? 24.839 -6.790 -15.459 1.00 86.19 455 THR A N 1
ATOM 3398 C CA . THR A 1 455 ? 24.468 -5.634 -16.287 1.00 86.19 455 THR A CA 1
ATOM 3399 C C . THR A 1 455 ? 25.575 -4.569 -16.219 1.00 86.19 455 THR A C 1
ATOM 3401 O O . THR A 1 455 ? 25.962 -4.226 -15.101 1.00 86.19 455 THR A O 1
ATOM 3404 N N . PRO A 1 456 ? 26.044 -3.986 -17.345 1.00 82.81 456 PRO A N 1
ATOM 3405 C CA . PRO A 1 456 ? 27.247 -3.134 -17.363 1.00 82.81 456 PRO A CA 1
ATOM 3406 C C . PRO A 1 456 ? 27.235 -1.969 -16.354 1.00 82.81 456 PRO A C 1
ATOM 3408 O O . PRO A 1 456 ? 28.204 -1.715 -15.637 1.00 82.81 456 PRO A O 1
ATOM 3411 N N . ASN A 1 457 ? 26.093 -1.283 -16.233 1.00 86.38 457 ASN A N 1
ATOM 3412 C CA . ASN A 1 457 ? 25.943 -0.110 -15.363 1.00 86.38 457 ASN A CA 1
ATOM 3413 C C . ASN A 1 457 ? 25.513 -0.448 -13.923 1.00 86.38 457 ASN A C 1
ATOM 3415 O O . ASN A 1 457 ? 25.339 0.454 -13.101 1.00 86.38 457 ASN A O 1
ATOM 3419 N N . TRP A 1 458 ? 25.321 -1.727 -13.590 1.00 89.62 458 TRP A N 1
ATOM 3420 C CA . TRP A 1 458 ? 24.804 -2.145 -12.289 1.00 89.62 458 TRP A CA 1
ATOM 3421 C C . TRP A 1 458 ? 25.936 -2.526 -11.330 1.00 89.62 458 TRP A C 1
ATOM 3423 O O . TRP A 1 458 ? 26.513 -3.609 -11.410 1.00 89.62 458 TRP A O 1
ATOM 3433 N N . ARG A 1 459 ? 26.261 -1.622 -10.396 1.00 90.44 459 ARG A N 1
ATOM 3434 C CA . ARG A 1 459 ? 27.315 -1.814 -9.380 1.00 90.44 459 ARG A CA 1
ATOM 3435 C C . ARG A 1 459 ? 26.857 -1.291 -8.009 1.00 90.44 459 ARG A C 1
ATOM 3437 O O . ARG A 1 459 ? 27.235 -0.182 -7.614 1.00 90.44 459 ARG A O 1
ATOM 3444 N N . PRO A 1 460 ? 26.000 -2.030 -7.283 1.00 91.31 460 PRO A N 1
ATOM 3445 C CA . PRO A 1 460 ? 25.491 -1.591 -5.988 1.00 91.31 460 PRO A CA 1
ATOM 3446 C C . PRO A 1 460 ? 26.637 -1.483 -4.972 1.00 91.31 460 PRO A C 1
ATOM 3448 O O . PRO A 1 460 ? 27.294 -2.466 -4.652 1.00 91.31 460 PRO A O 1
ATOM 3451 N N . ARG A 1 461 ? 26.877 -0.272 -4.451 1.00 90.81 461 ARG A N 1
ATOM 3452 C CA . ARG A 1 461 ? 27.940 0.017 -3.462 1.00 90.81 461 ARG A CA 1
ATOM 3453 C C . ARG A 1 461 ? 27.511 -0.203 -2.004 1.00 90.81 461 ARG A C 1
ATOM 3455 O O . ARG A 1 461 ? 28.272 0.099 -1.090 1.00 90.81 461 ARG A O 1
ATOM 3462 N N . PHE A 1 462 ? 26.279 -0.652 -1.766 1.00 92.75 462 PHE A N 1
ATOM 3463 C CA . PHE A 1 462 ? 25.759 -0.855 -0.414 1.00 92.75 462 PHE A CA 1
ATOM 3464 C C . PHE A 1 462 ? 26.290 -2.165 0.182 1.00 92.75 462 PHE A C 1
ATOM 3466 O O . PHE A 1 462 ? 26.080 -3.225 -0.395 1.00 92.75 462 PHE A O 1
ATOM 3473 N N . SER A 1 463 ? 26.945 -2.085 1.346 1.00 91.06 463 SER A N 1
ATOM 3474 C CA . SER A 1 463 ? 27.678 -3.208 1.959 1.00 91.06 463 SER A CA 1
ATOM 3475 C C . SER A 1 463 ? 26.811 -4.442 2.246 1.00 91.06 463 SER A C 1
ATOM 3477 O O . SER A 1 463 ? 27.243 -5.567 2.026 1.00 91.06 463 SER A O 1
ATOM 3479 N N . TYR A 1 464 ? 25.568 -4.244 2.701 1.00 94.00 464 TYR A N 1
ATOM 3480 C CA . TYR A 1 464 ? 24.673 -5.340 3.101 1.00 94.00 464 TYR A CA 1
ATOM 3481 C C . TYR A 1 464 ? 23.782 -5.857 1.962 1.00 94.00 464 TYR A C 1
ATOM 3483 O O . TYR A 1 464 ? 22.841 -6.611 2.200 1.00 94.00 464 TYR A O 1
ATOM 3491 N N . TYR A 1 465 ? 24.031 -5.430 0.724 1.00 95.06 465 TYR A N 1
ATOM 3492 C CA . TYR A 1 465 ? 23.291 -5.925 -0.429 1.00 95.06 465 TYR A CA 1
ATOM 3493 C C . TYR A 1 465 ? 23.871 -7.258 -0.914 1.00 95.06 465 TYR A C 1
ATOM 3495 O O . TYR A 1 465 ? 25.060 -7.363 -1.203 1.00 95.06 465 TYR A O 1
ATOM 3503 N N . HIS A 1 466 ? 23.006 -8.257 -1.089 1.00 95.94 466 HIS A N 1
ATOM 3504 C CA . HIS A 1 466 ? 23.334 -9.498 -1.784 1.00 95.94 466 HIS A CA 1
ATOM 3505 C C . HIS A 1 466 ? 22.137 -9.950 -2.631 1.00 95.94 466 HIS A C 1
ATOM 3507 O O . HIS A 1 466 ? 20.986 -9.772 -2.230 1.00 95.94 466 HIS A O 1
ATOM 3513 N N . TRP A 1 467 ? 22.387 -10.560 -3.794 1.00 95.50 467 TRP A N 1
ATOM 3514 C CA . TRP A 1 467 ? 21.325 -10.961 -4.730 1.00 95.50 467 TRP A CA 1
ATOM 3515 C C . TRP A 1 467 ? 20.342 -11.974 -4.119 1.00 95.50 467 TRP A C 1
ATOM 3517 O O . TRP A 1 467 ? 19.159 -11.955 -4.455 1.00 95.50 467 TRP A O 1
ATOM 3527 N N . SER A 1 468 ? 20.804 -12.819 -3.188 1.00 96.50 468 SER A N 1
ATOM 3528 C CA . SER A 1 468 ? 19.947 -13.796 -2.501 1.00 96.50 468 SER A CA 1
ATOM 3529 C C . SER A 1 468 ? 18.892 -13.136 -1.609 1.00 96.50 468 SER A C 1
ATOM 3531 O O . SER A 1 468 ? 17.790 -13.663 -1.506 1.00 96.50 468 SER A O 1
ATOM 3533 N N . LEU A 1 469 ? 19.186 -11.972 -1.013 1.00 96.19 469 LEU A N 1
ATOM 3534 C CA . LEU A 1 469 ? 18.214 -11.214 -0.215 1.00 96.19 469 LEU A CA 1
ATOM 3535 C C . LEU A 1 469 ? 17.090 -10.672 -1.103 1.00 96.19 469 LEU A C 1
ATOM 3537 O O . LEU A 1 469 ? 15.919 -10.773 -0.747 1.00 96.19 469 LEU A O 1
ATOM 3541 N N . SER A 1 470 ? 17.428 -10.158 -2.291 1.00 96.50 470 SER A N 1
ATOM 3542 C CA . SER A 1 470 ? 16.427 -9.738 -3.278 1.00 96.50 470 SER A CA 1
ATOM 3543 C C . SER A 1 470 ? 15.608 -10.922 -3.797 1.00 96.50 470 SER A C 1
ATOM 3545 O O . SER A 1 470 ? 14.392 -10.811 -3.918 1.00 96.50 470 SER A O 1
ATOM 3547 N N . PHE A 1 471 ? 16.237 -12.074 -4.044 1.00 96.38 471 PHE A N 1
ATOM 3548 C CA . PHE A 1 471 ? 15.519 -13.284 -4.452 1.00 96.38 471 PHE A CA 1
ATOM 3549 C C . PHE A 1 471 ? 14.559 -13.783 -3.360 1.00 96.38 471 PHE A C 1
ATOM 3551 O O . PHE A 1 471 ? 13.419 -14.118 -3.663 1.00 96.38 471 PHE A O 1
ATOM 3558 N N . LEU A 1 472 ? 14.972 -13.756 -2.089 1.00 97.25 472 LEU A N 1
ATOM 3559 C CA . LEU A 1 472 ? 14.104 -14.082 -0.954 1.00 97.25 472 LEU A CA 1
ATOM 3560 C C . LEU A 1 472 ? 12.920 -13.106 -0.837 1.00 97.25 472 LEU A C 1
ATOM 3562 O O . LEU A 1 472 ? 11.785 -13.522 -0.631 1.00 97.25 472 LEU A O 1
ATOM 3566 N N . GLY A 1 473 ? 13.155 -11.803 -1.011 1.00 96.62 473 GLY A N 1
ATOM 3567 C CA . GLY A 1 473 ? 12.077 -10.811 -1.026 1.00 96.62 473 GLY A CA 1
ATOM 3568 C C . GLY A 1 473 ? 11.078 -11.055 -2.162 1.00 96.62 473 GLY A C 1
ATOM 3569 O O . GLY A 1 473 ? 9.868 -10.973 -1.957 1.00 96.62 473 GLY A O 1
ATOM 3570 N N . MET A 1 474 ? 11.578 -11.415 -3.347 1.00 96.00 474 MET A N 1
ATOM 3571 C CA . MET A 1 474 ? 10.759 -11.786 -4.501 1.00 96.00 474 MET A CA 1
ATOM 3572 C C . MET A 1 474 ? 9.876 -13.009 -4.201 1.00 96.00 474 MET A C 1
ATOM 3574 O O . MET A 1 474 ? 8.679 -12.969 -4.486 1.00 96.00 474 MET A O 1
ATOM 3578 N N . THR A 1 475 ? 10.426 -14.072 -3.602 1.00 96.44 475 THR A N 1
ATOM 3579 C CA . THR A 1 475 ? 9.652 -15.285 -3.284 1.00 96.44 475 THR A CA 1
ATOM 3580 C C . THR A 1 475 ? 8.595 -15.037 -2.210 1.00 96.44 475 THR A C 1
ATOM 3582 O O . THR A 1 475 ? 7.473 -15.515 -2.361 1.00 96.44 475 THR A O 1
ATOM 3585 N N . ILE A 1 476 ? 8.898 -14.242 -1.176 1.00 96.12 476 ILE A N 1
ATOM 3586 C CA . ILE A 1 476 ? 7.924 -13.867 -0.137 1.00 96.12 476 ILE A CA 1
ATOM 3587 C C . ILE A 1 476 ? 6.785 -13.029 -0.732 1.00 96.12 476 ILE A C 1
ATOM 3589 O O . ILE A 1 476 ? 5.619 -13.304 -0.457 1.00 96.12 476 ILE A O 1
ATOM 3593 N N . CYS A 1 477 ? 7.095 -12.043 -1.583 1.00 95.31 477 CYS A N 1
ATOM 3594 C CA . CYS A 1 477 ? 6.067 -11.239 -2.254 1.00 95.31 477 CYS A CA 1
ATOM 3595 C C . CYS A 1 477 ? 5.140 -12.109 -3.112 1.00 95.31 477 CYS A C 1
ATOM 3597 O O . CYS A 1 477 ? 3.921 -11.967 -3.037 1.00 95.31 477 CYS A O 1
ATOM 3599 N N . LEU A 1 478 ? 5.709 -13.044 -3.878 1.00 94.62 478 LEU A N 1
ATOM 3600 C CA . LEU A 1 478 ? 4.935 -13.968 -4.704 1.00 94.62 478 LEU A CA 1
ATOM 3601 C C . LEU A 1 478 ? 4.047 -14.877 -3.841 1.00 94.62 478 LEU A C 1
ATOM 3603 O O . LEU A 1 478 ? 2.858 -15.004 -4.123 1.00 94.62 478 LEU A O 1
ATOM 3607 N N . ALA A 1 479 ? 4.581 -15.451 -2.759 1.00 94.81 479 ALA A N 1
ATOM 3608 C CA . ALA A 1 479 ? 3.805 -16.287 -1.845 1.00 94.81 479 ALA A CA 1
ATOM 3609 C C . ALA A 1 479 ? 2.605 -15.528 -1.247 1.00 94.81 479 ALA A C 1
ATOM 3611 O O . ALA A 1 479 ? 1.485 -16.033 -1.286 1.00 94.81 479 ALA A O 1
ATOM 3612 N N . LEU A 1 480 ? 2.808 -14.294 -0.768 1.00 93.25 480 LEU A N 1
ATOM 3613 C CA . LEU A 1 480 ? 1.733 -13.472 -0.200 1.00 93.25 480 LEU A CA 1
ATOM 3614 C C . LEU A 1 480 ? 0.648 -13.114 -1.228 1.00 93.25 480 LEU A C 1
ATOM 3616 O O . LEU A 1 480 ? -0.535 -13.133 -0.887 1.00 93.25 480 LEU A O 1
ATOM 3620 N N . MET A 1 481 ? 1.019 -12.851 -2.487 1.00 92.56 481 MET A N 1
ATOM 3621 C CA . MET A 1 481 ? 0.041 -12.604 -3.556 1.00 92.56 481 MET A CA 1
ATOM 3622 C C . MET A 1 481 ? -0.867 -13.819 -3.788 1.00 92.56 481 MET A C 1
ATOM 3624 O O . MET A 1 481 ? -2.088 -13.674 -3.832 1.00 92.56 481 MET A O 1
ATOM 3628 N N . PHE A 1 482 ? -0.293 -15.021 -3.895 1.00 93.12 482 PHE A N 1
ATOM 3629 C CA . PHE A 1 482 ? -1.069 -16.244 -4.133 1.00 93.12 482 PHE A CA 1
ATOM 3630 C C . PHE A 1 482 ? -1.921 -16.662 -2.929 1.00 93.12 482 PHE A C 1
ATOM 3632 O O . PHE A 1 482 ? -3.031 -17.153 -3.125 1.00 93.12 482 PHE A O 1
ATOM 3639 N N . ILE A 1 483 ? -1.429 -16.443 -1.704 1.00 91.12 483 ILE A N 1
ATOM 3640 C CA . ILE A 1 483 ? -2.168 -16.738 -0.468 1.00 91.12 483 ILE A CA 1
ATOM 3641 C C . ILE A 1 483 ? -3.390 -15.826 -0.324 1.00 91.12 483 ILE A C 1
ATOM 3643 O O . ILE A 1 483 ? -4.445 -16.289 0.102 1.00 91.12 483 ILE A O 1
ATOM 3647 N N . SER A 1 484 ? -3.262 -14.541 -0.668 1.00 86.19 484 SER A N 1
ATOM 3648 C CA . SER A 1 484 ? -4.368 -13.591 -0.536 1.00 86.19 484 SER A CA 1
ATOM 3649 C C . SER A 1 484 ? -5.434 -13.799 -1.618 1.00 86.19 484 SER A C 1
ATOM 3651 O O . SER A 1 484 ? -6.607 -13.961 -1.293 1.00 86.19 484 SER A O 1
ATOM 3653 N N . SER A 1 485 ? -5.054 -13.830 -2.897 1.00 85.38 485 SER A N 1
ATOM 3654 C CA . SER A 1 485 ? -5.974 -14.180 -3.983 1.00 85.38 485 SER A CA 1
ATOM 3655 C C . SER A 1 485 ? -5.206 -14.614 -5.226 1.00 85.38 485 SER A C 1
ATOM 3657 O O . SER A 1 485 ? -4.673 -13.795 -5.978 1.00 85.38 485 SER A O 1
ATOM 3659 N N . TRP A 1 486 ? -5.187 -15.921 -5.477 1.00 89.69 486 TRP A N 1
ATOM 3660 C CA . TRP A 1 486 ? -4.477 -16.504 -6.614 1.00 89.69 486 TRP A CA 1
ATOM 3661 C C . TRP A 1 486 ? -5.010 -16.024 -7.975 1.00 89.69 486 TRP A C 1
ATOM 3663 O O . TRP A 1 486 ? -4.228 -15.811 -8.900 1.00 89.69 486 TRP A O 1
ATOM 3673 N N . TYR A 1 487 ? -6.323 -15.805 -8.104 1.00 89.94 487 TYR A N 1
ATOM 3674 C CA . TYR A 1 487 ? -6.933 -15.388 -9.368 1.00 89.94 487 TYR A CA 1
ATOM 3675 C C . TYR A 1 487 ? -6.625 -13.918 -9.691 1.00 89.94 487 TYR A C 1
ATOM 3677 O O . TYR A 1 487 ? -6.217 -13.618 -10.815 1.00 89.94 487 TYR A O 1
ATOM 3685 N N . TYR A 1 488 ? -6.713 -13.009 -8.709 1.00 87.44 488 TYR A N 1
ATOM 3686 C CA . TYR A 1 488 ? -6.284 -11.618 -8.900 1.00 87.44 488 TYR A CA 1
ATOM 3687 C C . TYR A 1 488 ? -4.775 -11.521 -9.143 1.00 87.44 488 TYR A C 1
ATOM 3689 O O . TYR A 1 488 ? -4.349 -10.724 -9.977 1.00 87.44 488 TYR A O 1
ATOM 3697 N N . ALA A 1 489 ? -3.971 -12.362 -8.483 1.00 90.44 489 ALA A N 1
ATOM 3698 C CA . ALA A 1 489 ? -2.528 -12.404 -8.690 1.00 90.44 489 ALA A CA 1
ATOM 3699 C C . ALA A 1 489 ? -2.161 -12.757 -10.142 1.00 90.44 489 ALA A C 1
ATOM 3701 O O . ALA A 1 489 ? -1.346 -12.060 -10.748 1.00 90.44 489 ALA A O 1
ATOM 3702 N N . ILE A 1 490 ? -2.781 -13.792 -10.726 1.00 91.81 490 ILE A N 1
ATOM 3703 C CA . ILE A 1 490 ? -2.535 -14.190 -12.123 1.00 91.81 490 ILE A CA 1
ATOM 3704 C C . ILE A 1 490 ? -2.920 -13.062 -13.084 1.00 91.81 490 ILE A C 1
ATOM 3706 O O . ILE A 1 490 ? -2.112 -12.686 -13.934 1.00 91.81 490 ILE A O 1
ATOM 3710 N N . VAL A 1 491 ? -4.119 -12.489 -12.929 1.00 90.25 491 VAL A N 1
ATOM 3711 C CA . VAL A 1 491 ? -4.589 -11.388 -13.786 1.00 90.25 491 VAL A CA 1
ATOM 3712 C C . VAL A 1 491 ? -3.641 -10.190 -13.702 1.00 90.25 491 VAL A C 1
ATOM 3714 O O . VAL A 1 491 ? -3.223 -9.668 -14.735 1.00 90.25 491 VAL A O 1
ATOM 3717 N N . ALA A 1 492 ? -3.234 -9.796 -12.492 1.00 87.75 492 ALA A N 1
ATOM 3718 C CA . ALA A 1 492 ? -2.291 -8.702 -12.294 1.00 87.75 492 ALA A CA 1
ATOM 3719 C C . ALA A 1 492 ? -0.945 -8.984 -12.982 1.00 87.75 492 ALA A C 1
ATOM 3721 O O . ALA A 1 492 ? -0.474 -8.143 -13.750 1.00 87.75 492 ALA A O 1
ATOM 3722 N N . MET A 1 493 ? -0.352 -10.171 -12.776 1.00 89.75 493 MET A N 1
ATOM 3723 C CA . MET A 1 493 ? 0.919 -10.581 -13.402 1.00 89.75 493 MET A CA 1
ATOM 3724 C C . MET A 1 493 ? 0.873 -10.536 -14.927 1.00 89.75 493 MET A C 1
ATOM 3726 O O . MET A 1 493 ? 1.818 -10.044 -15.546 1.00 89.75 493 MET A O 1
ATOM 3730 N N . VAL A 1 494 ? -0.228 -10.985 -15.531 1.00 91.31 494 VAL A N 1
ATOM 3731 C CA . VAL A 1 494 ? -0.418 -10.915 -16.984 1.00 91.31 494 VAL A CA 1
ATOM 3732 C C . VAL A 1 494 ? -0.488 -9.460 -17.451 1.00 91.31 494 VAL A C 1
ATOM 3734 O O . VAL A 1 494 ? 0.229 -9.091 -18.380 1.00 91.31 494 VAL A O 1
ATOM 3737 N N . ILE A 1 495 ? -1.271 -8.606 -16.780 1.00 89.19 495 ILE A N 1
ATOM 3738 C CA . ILE A 1 495 ? -1.378 -7.176 -17.117 1.00 89.19 495 ILE A CA 1
ATOM 3739 C C . ILE A 1 495 ? -0.016 -6.483 -17.036 1.00 89.19 495 ILE A C 1
ATOM 3741 O O . ILE A 1 495 ? 0.376 -5.784 -17.970 1.00 89.19 495 ILE A O 1
ATOM 3745 N N . ALA A 1 496 ? 0.745 -6.699 -15.965 1.00 88.31 496 ALA A N 1
ATOM 3746 C CA . ALA A 1 496 ? 2.051 -6.066 -15.843 1.00 88.31 496 ALA A CA 1
ATOM 3747 C C . ALA A 1 496 ? 3.087 -6.626 -16.825 1.00 88.31 496 ALA A C 1
ATOM 3749 O O . ALA A 1 496 ? 3.919 -5.866 -17.317 1.00 88.31 496 ALA A O 1
ATOM 3750 N N . GLY A 1 497 ? 3.017 -7.918 -17.161 1.00 90.31 497 GLY A N 1
ATOM 3751 C CA . GLY A 1 497 ? 3.826 -8.509 -18.226 1.00 90.31 497 GLY A CA 1
ATOM 3752 C C . GLY A 1 497 ? 3.534 -7.876 -19.590 1.00 90.31 497 GLY A C 1
ATOM 3753 O O . GLY A 1 497 ? 4.466 -7.541 -20.323 1.00 90.31 497 GLY A O 1
ATOM 3754 N N . MET A 1 498 ? 2.255 -7.631 -19.900 1.00 91.62 498 MET A N 1
ATOM 3755 C CA . MET A 1 498 ? 1.845 -6.907 -21.109 1.00 91.62 498 MET A CA 1
ATOM 3756 C C . MET A 1 498 ? 2.360 -5.464 -21.108 1.00 91.62 498 MET A C 1
ATOM 3758 O O . MET A 1 498 ? 2.902 -5.021 -22.115 1.00 91.62 498 MET A O 1
ATOM 3762 N N . ILE A 1 499 ? 2.261 -4.748 -19.982 1.00 90.25 499 ILE A N 1
ATOM 3763 C CA . ILE A 1 499 ? 2.796 -3.382 -19.841 1.00 90.25 499 ILE A CA 1
ATOM 3764 C C . ILE A 1 499 ? 4.318 -3.363 -20.037 1.00 90.25 499 ILE A C 1
ATOM 3766 O O . ILE A 1 499 ? 4.825 -2.520 -20.774 1.00 90.25 499 ILE A O 1
ATOM 3770 N N . TYR A 1 500 ? 5.047 -4.295 -19.417 1.00 90.62 500 TYR A N 1
ATOM 3771 C CA . TYR A 1 500 ? 6.497 -4.414 -19.575 1.00 90.62 500 TYR A CA 1
ATOM 3772 C C . TYR A 1 500 ? 6.875 -4.615 -21.048 1.00 90.62 500 TYR A C 1
ATOM 3774 O O . TYR A 1 500 ? 7.693 -3.868 -21.582 1.00 90.62 500 TYR A O 1
ATOM 3782 N N . LYS A 1 501 ? 6.221 -5.569 -21.728 1.00 90.75 501 LYS A N 1
ATOM 3783 C CA . LYS A 1 501 ? 6.462 -5.841 -23.152 1.00 90.75 501 LYS A CA 1
ATOM 3784 C C . LYS A 1 501 ? 6.068 -4.685 -24.063 1.00 90.75 501 LYS A C 1
ATOM 3786 O O . LYS A 1 501 ? 6.767 -4.420 -25.036 1.00 90.75 501 LYS A O 1
ATOM 3791 N N . TYR A 1 502 ? 4.996 -3.974 -23.735 1.00 91.56 502 TYR A N 1
ATOM 3792 C CA . TYR A 1 502 ? 4.572 -2.785 -24.465 1.00 91.56 502 TYR A CA 1
ATOM 3793 C C . TYR A 1 502 ? 5.621 -1.664 -24.397 1.00 91.56 502 TYR A C 1
ATOM 3795 O O . TYR A 1 502 ? 5.951 -1.063 -25.420 1.00 91.56 502 TYR A O 1
ATOM 3803 N N . ILE A 1 503 ? 6.188 -1.411 -23.210 1.00 90.31 503 ILE A N 1
ATOM 3804 C CA . ILE A 1 503 ? 7.243 -0.402 -23.034 1.00 90.31 503 ILE A CA 1
ATOM 3805 C C . ILE A 1 503 ? 8.527 -0.825 -23.761 1.00 90.31 503 ILE A C 1
ATOM 3807 O O . ILE A 1 503 ? 9.145 0.003 -24.424 1.00 90.31 503 ILE A O 1
ATOM 3811 N N . GLU A 1 504 ? 8.907 -2.104 -23.682 1.00 89.12 504 GLU A N 1
ATOM 3812 C CA . GLU A 1 504 ? 10.082 -2.647 -24.381 1.00 89.12 504 GLU A CA 1
ATOM 3813 C C . GLU A 1 504 ? 9.965 -2.462 -25.907 1.00 89.12 504 GLU A C 1
ATOM 3815 O O . GLU A 1 504 ? 10.906 -2.010 -26.559 1.00 89.12 504 GLU A O 1
ATOM 3820 N N . TYR A 1 505 ? 8.784 -2.741 -26.472 1.00 89.94 505 TYR A N 1
ATOM 3821 C CA . TYR A 1 505 ? 8.511 -2.593 -27.902 1.00 89.94 505 TYR A CA 1
ATOM 3822 C C . TYR A 1 505 ? 8.646 -1.140 -28.382 1.00 89.94 505 TYR A C 1
ATOM 3824 O O . TYR A 1 505 ? 9.382 -0.867 -29.330 1.00 89.94 505 TYR A O 1
ATOM 3832 N N . HIS A 1 506 ? 7.984 -0.190 -27.714 1.00 87.62 506 HIS A N 1
ATOM 3833 C CA . HIS A 1 506 ? 8.071 1.223 -28.102 1.00 87.62 506 HIS A CA 1
ATOM 3834 C C . HIS A 1 506 ? 9.437 1.849 -27.792 1.00 87.62 506 HIS A C 1
ATOM 3836 O O . HIS A 1 506 ? 9.871 2.765 -28.492 1.00 87.62 506 HIS A O 1
ATOM 3842 N N . GLY A 1 507 ? 10.139 1.353 -26.768 1.00 86.88 507 GLY A N 1
ATOM 3843 C CA . GLY A 1 507 ? 11.531 1.714 -26.511 1.00 86.88 507 GLY A CA 1
ATOM 3844 C C . GLY A 1 507 ? 12.430 1.339 -27.689 1.00 86.88 507 GLY A C 1
ATOM 3845 O O . GLY A 1 507 ? 13.179 2.183 -28.185 1.00 86.88 507 GLY A O 1
ATOM 3846 N N . ALA A 1 508 ? 12.289 0.108 -28.192 1.00 86.31 508 ALA A N 1
ATOM 3847 C CA . ALA A 1 508 ? 13.021 -0.377 -29.357 1.00 86.31 508 ALA A CA 1
ATOM 3848 C C . ALA A 1 508 ? 12.668 0.386 -30.646 1.00 86.31 508 ALA A C 1
ATOM 3850 O O . ALA A 1 508 ? 13.570 0.773 -31.387 1.00 86.31 508 ALA A O 1
ATOM 3851 N N . GLU A 1 509 ? 11.383 0.663 -30.883 1.00 88.31 509 GLU A N 1
ATOM 3852 C CA . GLU A 1 509 ? 10.912 1.442 -32.036 1.00 88.31 509 GLU A CA 1
ATOM 3853 C C . GLU A 1 509 ? 11.512 2.856 -32.053 1.00 88.31 509 GLU A C 1
ATOM 3855 O O . GLU A 1 509 ? 11.960 3.338 -33.091 1.00 88.31 509 GLU A O 1
ATOM 3860 N N . LYS A 1 510 ? 11.593 3.516 -30.893 1.00 86.00 510 LYS A N 1
ATOM 3861 C CA . LYS A 1 510 ? 12.146 4.870 -30.786 1.00 86.00 510 LYS A CA 1
ATOM 3862 C C . LYS A 1 510 ? 13.668 4.917 -30.943 1.00 86.00 510 LYS A C 1
ATOM 3864 O O . LYS A 1 510 ? 14.180 5.892 -31.487 1.00 86.00 510 LYS A O 1
ATOM 3869 N N . GLU A 1 511 ? 14.391 3.919 -30.434 1.00 86.38 511 GLU A N 1
ATOM 3870 C CA . GLU A 1 511 ? 15.860 3.883 -30.504 1.00 86.38 511 GLU A CA 1
ATOM 3871 C C . GLU A 1 511 ? 16.365 3.419 -31.881 1.00 86.38 511 GLU A C 1
ATOM 3873 O O . GLU A 1 511 ? 17.360 3.949 -32.374 1.00 86.38 511 GLU A O 1
ATOM 3878 N N . TRP A 1 512 ? 15.669 2.473 -32.521 1.00 86.69 512 TRP A N 1
ATOM 3879 C CA . TRP A 1 512 ? 16.136 1.797 -33.739 1.00 86.69 512 TRP A CA 1
ATOM 3880 C C . TRP A 1 512 ? 15.263 2.043 -34.980 1.00 86.69 512 TRP A C 1
ATOM 3882 O O . TRP A 1 512 ? 15.595 1.555 -36.060 1.00 86.69 512 TRP A O 1
ATOM 3892 N N . GLY A 1 513 ? 14.158 2.782 -34.853 1.00 83.81 513 GLY A N 1
ATOM 3893 C CA . GLY A 1 513 ? 13.223 3.121 -35.934 1.00 83.81 513 GLY A CA 1
ATOM 3894 C C . GLY A 1 513 ? 12.174 2.045 -36.249 1.00 83.81 513 GLY A C 1
ATOM 3895 O O . GLY A 1 513 ? 11.098 2.380 -36.730 1.00 83.81 513 GLY A O 1
ATOM 3896 N N . ASP A 1 514 ? 12.458 0.772 -35.957 1.00 87.25 514 ASP A N 1
ATOM 3897 C CA . ASP A 1 514 ? 11.533 -0.362 -36.091 1.00 87.25 514 ASP A CA 1
ATOM 3898 C C . ASP A 1 514 ? 11.506 -1.170 -34.786 1.00 87.25 514 ASP A C 1
ATOM 3900 O O . ASP A 1 514 ? 12.557 -1.490 -34.227 1.00 87.25 514 ASP A O 1
ATOM 3904 N N . GLY A 1 515 ? 10.312 -1.512 -34.297 1.00 81.25 515 GLY A N 1
ATOM 3905 C CA . GLY A 1 515 ? 10.124 -2.195 -33.018 1.00 81.25 515 GLY A CA 1
ATOM 3906 C C . GLY A 1 515 ? 10.689 -3.616 -33.011 1.00 81.25 515 GLY A C 1
ATOM 3907 O O . GLY A 1 515 ? 11.489 -3.960 -32.143 1.00 81.25 515 GLY A O 1
ATOM 3908 N N . ILE A 1 516 ? 10.333 -4.454 -33.993 1.00 84.06 516 ILE A N 1
ATOM 3909 C CA . ILE A 1 516 ? 10.726 -5.877 -33.988 1.00 84.06 516 ILE A CA 1
ATOM 3910 C C . ILE A 1 516 ? 12.225 -6.026 -34.261 1.00 84.06 516 ILE A C 1
ATOM 3912 O O . ILE A 1 516 ? 12.933 -6.711 -33.514 1.00 84.06 516 ILE A O 1
ATOM 3916 N N . ARG A 1 517 ? 12.736 -5.359 -35.304 1.00 82.56 517 ARG A N 1
ATOM 3917 C CA . ARG A 1 517 ? 14.175 -5.358 -35.589 1.00 82.56 517 ARG A CA 1
ATOM 3918 C C . ARG A 1 517 ? 14.958 -4.680 -34.464 1.00 82.56 517 ARG A C 1
ATOM 3920 O O . ARG A 1 517 ? 16.012 -5.189 -34.080 1.00 82.56 517 ARG A O 1
ATOM 3927 N N . GLY A 1 518 ? 14.427 -3.607 -33.883 1.00 81.88 518 GLY A N 1
ATOM 3928 C CA . GLY A 1 518 ? 15.026 -2.900 -32.753 1.00 81.88 518 GLY A CA 1
ATOM 3929 C C . GLY A 1 518 ? 15.217 -3.777 -31.519 1.00 81.88 518 GLY A C 1
ATOM 3930 O O . GLY A 1 518 ? 16.281 -3.728 -30.906 1.00 81.88 518 GLY A O 1
ATOM 3931 N N . LEU A 1 519 ? 14.258 -4.655 -31.196 1.00 85.25 519 LEU A N 1
ATOM 3932 C CA . LEU A 1 519 ? 14.403 -5.610 -30.089 1.00 85.25 519 LEU A CA 1
ATOM 3933 C C . LEU A 1 519 ? 15.601 -6.546 -30.306 1.00 85.25 519 LEU A C 1
ATOM 3935 O O . LEU A 1 519 ? 16.405 -6.753 -29.396 1.00 85.25 519 LEU A O 1
ATOM 3939 N N . SER A 1 520 ? 15.764 -7.070 -31.526 1.00 86.56 520 SER A N 1
ATOM 3940 C CA . SER A 1 520 ? 16.900 -7.939 -31.860 1.00 86.56 520 SER A CA 1
ATOM 3941 C C . SER A 1 520 ? 18.246 -7.201 -31.801 1.00 86.56 520 SER A C 1
ATOM 3943 O O . SER A 1 520 ? 19.222 -7.741 -31.276 1.00 86.56 520 SER A O 1
ATOM 3945 N N . LEU A 1 521 ? 18.290 -5.945 -32.263 1.00 87.62 521 LEU A N 1
ATOM 3946 C CA . LEU A 1 521 ? 19.483 -5.095 -32.227 1.00 87.62 521 LEU A CA 1
ATOM 3947 C C . LEU A 1 521 ? 19.864 -4.706 -30.796 1.00 87.62 521 LEU A C 1
ATOM 3949 O O . LEU A 1 521 ? 21.040 -4.770 -30.435 1.00 87.62 521 LEU A O 1
ATOM 3953 N N . SER A 1 522 ? 18.879 -4.376 -29.962 1.00 84.44 522 SER A N 1
ATOM 3954 C CA . SER A 1 522 ? 19.085 -4.079 -28.545 1.00 84.44 522 SER A CA 1
ATOM 3955 C C . SER A 1 522 ? 19.629 -5.299 -27.792 1.00 84.44 522 SER A C 1
ATOM 3957 O O . SER A 1 522 ? 20.642 -5.199 -27.094 1.00 84.44 522 SER A O 1
ATOM 3959 N N . ALA A 1 523 ? 19.051 -6.485 -28.025 1.00 87.12 523 ALA A N 1
ATOM 3960 C CA . ALA A 1 523 ? 19.543 -7.737 -27.451 1.00 87.12 523 ALA A CA 1
ATOM 3961 C C . ALA A 1 523 ? 20.986 -8.054 -27.889 1.00 87.12 523 ALA A C 1
ATOM 3963 O O . ALA A 1 523 ? 21.817 -8.431 -27.057 1.00 87.12 523 ALA A O 1
ATOM 3964 N N . ALA A 1 524 ? 21.310 -7.856 -29.173 1.00 90.25 524 ALA A N 1
ATOM 3965 C CA . ALA A 1 524 ? 22.659 -8.054 -29.701 1.00 90.25 524 ALA A CA 1
ATOM 3966 C C . ALA A 1 524 ? 23.671 -7.074 -29.081 1.00 90.25 524 ALA A C 1
ATOM 3968 O O . ALA A 1 524 ? 24.722 -7.498 -28.599 1.00 90.25 524 ALA A O 1
ATOM 3969 N N . ARG A 1 525 ? 23.340 -5.778 -29.021 1.00 89.44 525 ARG A N 1
ATOM 3970 C CA . ARG A 1 525 ? 24.172 -4.743 -28.388 1.00 89.44 525 ARG A CA 1
ATOM 3971 C C . ARG A 1 525 ? 24.438 -5.059 -26.919 1.00 89.44 525 ARG A C 1
ATOM 3973 O O . ARG A 1 525 ? 25.583 -4.989 -26.480 1.00 89.44 525 ARG A O 1
ATOM 3980 N N . TYR A 1 526 ? 23.402 -5.427 -26.167 1.00 85.44 526 TYR A N 1
ATOM 3981 C CA . TYR A 1 526 ? 23.534 -5.764 -24.750 1.00 85.44 526 TYR A CA 1
ATOM 3982 C C . TYR A 1 526 ? 24.437 -6.989 -24.540 1.00 85.44 526 TYR A C 1
ATOM 3984 O O . TYR A 1 526 ? 25.297 -6.989 -23.657 1.00 85.44 526 TYR A O 1
ATOM 3992 N N . ALA A 1 527 ? 24.296 -8.018 -25.383 1.00 87.56 527 ALA A N 1
ATOM 3993 C CA . ALA A 1 527 ? 25.158 -9.194 -25.341 1.00 87.56 527 ALA A CA 1
ATOM 3994 C C . ALA A 1 527 ? 26.629 -8.859 -25.647 1.00 87.56 527 ALA A C 1
ATOM 3996 O O . ALA A 1 527 ? 27.511 -9.381 -24.965 1.00 87.56 527 ALA A O 1
ATOM 3997 N N . LEU A 1 528 ? 26.889 -7.981 -26.624 1.00 89.75 528 LEU A N 1
ATOM 3998 C CA . LEU A 1 528 ? 28.239 -7.537 -26.989 1.00 89.75 528 LEU A CA 1
ATOM 3999 C C . LEU A 1 528 ? 28.900 -6.707 -25.882 1.00 89.75 528 LEU A C 1
ATOM 4001 O O . LEU A 1 528 ? 30.024 -7.014 -25.498 1.00 89.75 528 LEU A O 1
ATOM 4005 N N . LEU A 1 529 ? 28.194 -5.727 -25.310 1.00 87.94 529 LEU A N 1
ATOM 4006 C CA . LEU A 1 529 ? 28.719 -4.905 -24.208 1.00 87.94 529 LEU A CA 1
ATOM 4007 C C . LEU A 1 529 ? 29.081 -5.749 -22.981 1.00 87.94 529 LEU A C 1
ATOM 4009 O O . LEU A 1 529 ? 30.081 -5.501 -22.316 1.00 87.94 529 LEU A O 1
ATOM 4013 N N . ARG A 1 530 ? 28.299 -6.795 -22.696 1.00 84.12 530 ARG A N 1
ATOM 4014 C CA . ARG A 1 530 ? 28.597 -7.718 -21.595 1.00 84.12 530 ARG A CA 1
ATOM 4015 C C . ARG A 1 530 ? 29.869 -8.540 -21.834 1.00 84.12 530 ARG A C 1
ATOM 4017 O O . ARG A 1 530 ? 30.512 -8.953 -20.872 1.00 84.12 530 ARG A O 1
ATOM 4024 N N . LEU A 1 531 ? 30.215 -8.826 -23.090 1.00 85.88 531 LEU A N 1
ATOM 4025 C CA . LEU A 1 531 ? 31.431 -9.575 -23.418 1.00 85.88 531 LEU A CA 1
ATOM 4026 C C . LEU A 1 531 ? 32.702 -8.746 -23.191 1.00 85.88 531 LEU A C 1
ATOM 4028 O O . LEU A 1 531 ? 33.735 -9.335 -22.885 1.00 85.88 531 LEU A O 1
ATOM 4032 N N . GLU A 1 532 ? 32.624 -7.417 -23.288 1.00 85.62 532 GLU A N 1
ATOM 4033 C CA . GLU A 1 532 ? 33.770 -6.507 -23.143 1.00 85.62 532 GLU A CA 1
ATOM 4034 C C . GLU A 1 532 ? 34.346 -6.478 -21.715 1.00 85.62 532 GLU A C 1
ATOM 4036 O O . GLU A 1 532 ? 35.557 -6.379 -21.538 1.00 85.62 532 GLU A O 1
ATOM 4041 N N . GLU A 1 533 ? 33.506 -6.634 -20.686 1.00 79.19 533 GLU A N 1
ATOM 4042 C CA . GLU A 1 533 ? 33.950 -6.671 -19.281 1.00 79.19 533 GLU A CA 1
ATOM 4043 C C . GLU A 1 533 ? 34.493 -8.047 -18.836 1.00 79.19 533 GLU A C 1
ATOM 4045 O O . GLU A 1 533 ? 35.060 -8.181 -17.747 1.00 79.19 533 GLU A O 1
ATOM 4050 N N . GLY A 1 534 ? 34.292 -9.099 -19.635 1.00 77.25 534 GLY A N 1
ATOM 4051 C CA . GLY A 1 534 ? 34.747 -10.451 -19.312 1.00 77.25 534 GLY A CA 1
ATOM 4052 C C . GLY A 1 534 ? 36.267 -10.622 -19.455 1.00 77.25 534 GLY A C 1
ATOM 4053 O O . GLY A 1 534 ? 36.911 -9.881 -20.195 1.00 77.25 534 GLY A O 1
ATOM 4054 N N . PRO A 1 535 ? 36.884 -11.622 -18.794 1.00 82.62 535 PRO A N 1
ATOM 4055 C CA . PRO A 1 535 ? 38.289 -11.933 -19.040 1.00 82.62 535 PRO A CA 1
ATOM 4056 C C . PRO A 1 535 ? 38.491 -12.305 -20.523 1.00 82.62 535 PRO A C 1
ATOM 4058 O O . PRO A 1 535 ? 37.752 -13.150 -21.036 1.00 82.62 535 PRO A O 1
ATOM 4061 N N . PRO A 1 536 ? 39.493 -11.727 -21.212 1.00 77.44 536 PRO A N 1
ATOM 4062 C CA . PRO A 1 536 ? 39.609 -11.810 -22.670 1.00 77.44 536 PRO A CA 1
ATOM 4063 C C . PRO A 1 536 ? 39.920 -13.226 -23.169 1.00 77.44 536 PRO A C 1
ATOM 4065 O O . PRO A 1 536 ? 39.541 -13.600 -24.277 1.00 77.44 536 PRO A O 1
ATOM 4068 N N . HIS A 1 537 ? 40.601 -14.036 -22.355 1.00 83.31 537 HIS A N 1
ATOM 4069 C CA . HIS A 1 537 ? 40.955 -15.405 -22.704 1.00 83.31 537 HIS A CA 1
ATOM 4070 C C . HIS A 1 537 ? 40.103 -16.417 -21.929 1.00 83.31 537 HIS A C 1
ATOM 4072 O O . HIS A 1 537 ? 40.075 -16.469 -20.695 1.00 83.31 537 HIS A O 1
ATOM 4078 N N . THR A 1 538 ? 39.437 -17.294 -22.671 1.00 84.44 538 THR A N 1
ATOM 4079 C CA . THR A 1 538 ? 38.803 -18.479 -22.089 1.00 84.44 538 THR A CA 1
ATOM 4080 C C . THR A 1 538 ? 39.857 -19.564 -21.858 1.00 84.44 538 THR A C 1
ATOM 4082 O O . THR A 1 538 ? 40.823 -19.670 -22.609 1.00 84.44 538 THR A O 1
ATOM 4085 N N . LYS A 1 539 ? 39.685 -20.397 -20.823 1.00 86.44 539 LYS A N 1
ATOM 4086 C CA . LYS A 1 539 ? 40.579 -21.548 -20.583 1.00 86.44 539 LYS A CA 1
ATOM 4087 C C . LYS A 1 539 ? 40.386 -22.673 -21.611 1.00 86.44 539 LYS A C 1
ATOM 4089 O O . LYS A 1 539 ? 41.301 -23.452 -21.842 1.00 86.44 539 LYS A O 1
ATOM 4094 N N . ASN A 1 540 ? 39.204 -22.743 -22.227 1.00 89.75 540 ASN A N 1
ATOM 4095 C CA . ASN A 1 540 ? 38.834 -23.771 -23.195 1.00 89.75 540 ASN A CA 1
ATOM 4096 C C . ASN A 1 540 ? 38.799 -23.172 -24.602 1.00 89.75 540 ASN A C 1
ATOM 4098 O O . ASN A 1 540 ? 37.884 -22.416 -24.927 1.00 89.75 540 ASN A O 1
ATOM 4102 N N . TRP A 1 541 ? 39.757 -23.547 -25.450 1.00 87.44 541 TRP A N 1
ATOM 4103 C CA . TRP A 1 541 ? 39.815 -23.046 -26.820 1.00 87.44 541 TRP A CA 1
ATOM 4104 C C . TRP A 1 541 ? 38.623 -23.529 -27.662 1.00 87.44 541 TRP A C 1
ATOM 4106 O O . TRP A 1 541 ? 38.245 -24.705 -27.657 1.00 87.44 541 TRP A O 1
ATOM 4116 N N . ARG A 1 542 ? 38.026 -22.597 -28.407 1.00 87.69 542 ARG A N 1
ATOM 4117 C CA . ARG A 1 542 ? 36.978 -22.844 -29.401 1.00 87.69 542 ARG A CA 1
ATOM 4118 C C . ARG A 1 542 ? 37.337 -22.052 -30.664 1.00 87.69 542 ARG A C 1
ATOM 4120 O O . ARG A 1 542 ? 37.466 -20.833 -30.556 1.00 87.69 542 ARG A O 1
ATOM 4127 N N . PRO A 1 543 ? 37.483 -22.688 -31.842 1.00 90.00 543 PRO A N 1
ATOM 4128 C CA . PRO A 1 543 ? 37.872 -21.974 -33.055 1.00 90.00 543 PRO A CA 1
ATOM 4129 C C . PRO A 1 543 ? 36.762 -21.012 -33.487 1.00 90.00 543 PRO A C 1
ATOM 4131 O O . PRO A 1 543 ? 35.639 -21.451 -33.743 1.00 90.00 543 PRO A O 1
ATOM 4134 N N . GLN A 1 544 ? 37.067 -19.717 -33.586 1.00 89.69 544 GLN A N 1
ATOM 4135 C CA . GLN A 1 544 ? 36.254 -18.742 -34.321 1.00 89.69 544 GLN A CA 1
ATOM 4136 C C . GLN A 1 544 ? 36.949 -18.501 -35.659 1.00 89.69 544 GLN A C 1
ATOM 4138 O O . GLN A 1 544 ? 38.139 -18.194 -35.681 1.00 89.69 544 GLN A O 1
ATOM 4143 N N . LEU A 1 545 ? 36.244 -18.745 -36.763 1.00 89.00 545 LEU A N 1
ATOM 4144 C CA . LEU A 1 545 ? 36.867 -18.815 -38.084 1.00 89.00 545 LEU A CA 1
ATOM 4145 C C . LEU A 1 545 ? 36.727 -17.478 -38.812 1.00 89.00 545 LEU A C 1
ATOM 4147 O O . LEU A 1 545 ? 35.620 -16.952 -38.923 1.00 89.00 545 LEU A O 1
ATOM 4151 N N . LEU A 1 546 ? 37.837 -16.981 -39.353 1.00 91.75 546 LEU A N 1
ATOM 4152 C CA . LEU A 1 546 ? 37.857 -15.971 -40.406 1.00 91.75 546 LEU A CA 1
ATOM 4153 C C . LEU A 1 546 ? 38.234 -16.682 -41.708 1.00 91.75 546 LEU A C 1
ATOM 4155 O O . LEU A 1 546 ? 39.383 -17.083 -41.890 1.00 91.75 546 LEU A O 1
ATOM 4159 N N . VAL A 1 547 ? 37.255 -16.900 -42.582 1.00 89.38 547 VAL A N 1
ATOM 4160 C CA . VAL A 1 547 ? 37.456 -17.570 -43.870 1.00 89.38 547 VAL A CA 1
ATOM 4161 C C . VAL A 1 547 ? 37.718 -16.504 -44.921 1.00 89.38 547 VAL A C 1
ATOM 4163 O O . VAL A 1 547 ? 36.824 -15.730 -45.254 1.00 89.38 547 VAL A O 1
ATOM 4166 N N . LEU A 1 548 ? 38.944 -16.461 -45.434 1.00 89.56 548 LEU A N 1
ATOM 4167 C CA . LEU A 1 548 ? 39.324 -15.546 -46.504 1.00 89.56 548 LEU A CA 1
ATOM 4168 C C . LEU A 1 548 ? 39.028 -16.191 -47.857 1.00 89.56 548 LEU A C 1
ATOM 4170 O O . LEU A 1 548 ? 39.612 -17.222 -48.200 1.00 89.56 548 LEU A O 1
ATOM 4174 N N . LEU A 1 549 ? 38.125 -15.585 -48.621 1.00 86.69 549 LEU A N 1
ATOM 4175 C CA . LEU A 1 549 ? 37.808 -16.005 -49.980 1.00 86.69 549 LEU A CA 1
ATOM 4176 C C . LEU A 1 549 ? 38.484 -15.073 -50.980 1.00 86.69 549 LEU A C 1
ATOM 4178 O O . LEU A 1 549 ? 38.483 -13.857 -50.815 1.00 86.69 549 LEU A O 1
ATOM 4182 N N . LYS A 1 550 ? 39.057 -15.663 -52.031 1.00 85.19 550 LYS A N 1
ATOM 4183 C CA . LYS A 1 550 ? 39.550 -14.914 -53.186 1.00 85.19 550 LYS A CA 1
ATOM 4184 C C . LYS A 1 550 ? 38.469 -14.880 -54.255 1.00 85.19 550 LYS A C 1
ATOM 4186 O O . LYS A 1 550 ? 37.928 -15.932 -54.611 1.00 85.19 550 LYS A O 1
ATOM 4191 N N . LEU A 1 551 ? 38.200 -13.682 -54.755 1.00 81.94 551 LEU A N 1
ATOM 4192 C CA . LEU A 1 551 ? 37.343 -13.464 -55.911 1.00 81.94 551 LEU A CA 1
ATOM 4193 C C . LEU A 1 551 ? 38.190 -13.466 -57.189 1.00 81.94 551 LEU A C 1
ATOM 4195 O O . LEU A 1 551 ? 39.392 -13.188 -57.148 1.00 81.94 551 LEU A O 1
ATOM 4199 N N . ASP A 1 552 ? 37.584 -13.874 -58.297 1.00 79.81 552 ASP A N 1
ATOM 4200 C CA . ASP A 1 552 ? 38.143 -13.692 -59.636 1.00 79.81 552 ASP A CA 1
ATOM 4201 C C . ASP A 1 552 ? 37.804 -12.315 -60.209 1.00 79.81 552 ASP A C 1
ATOM 4203 O O . ASP A 1 552 ? 37.047 -11.566 -59.592 1.00 79.81 552 ASP A O 1
ATOM 4207 N N . GLU A 1 553 ? 38.360 -11.995 -61.378 1.00 74.38 553 GLU A N 1
ATOM 4208 C CA . GLU A 1 553 ? 38.117 -10.723 -62.082 1.00 74.38 553 GLU A CA 1
ATOM 4209 C C . GLU A 1 553 ? 36.618 -10.482 -62.351 1.00 74.38 553 GLU A C 1
ATOM 4211 O O . GLU A 1 553 ? 36.152 -9.353 -62.255 1.00 74.38 553 GLU A O 1
ATOM 4216 N N . ASP A 1 554 ? 35.836 -11.554 -62.526 1.00 70.56 554 ASP A N 1
ATOM 4217 C CA . ASP A 1 554 ? 34.373 -11.516 -62.685 1.00 70.56 554 ASP A CA 1
ATOM 4218 C C . ASP A 1 554 ? 33.594 -11.557 -61.348 1.00 70.56 554 ASP A C 1
ATOM 4220 O O . ASP A 1 554 ? 32.426 -11.944 -61.319 1.00 70.56 554 ASP A O 1
ATOM 4224 N N . ALA A 1 555 ? 34.236 -11.264 -60.212 1.00 70.56 555 ALA A N 1
ATOM 4225 C CA . ALA A 1 555 ? 33.652 -11.323 -58.864 1.00 70.56 555 ALA A CA 1
ATOM 4226 C C . ALA A 1 555 ? 33.087 -12.704 -58.437 1.00 70.56 555 ALA A C 1
ATOM 4228 O O . ALA A 1 555 ? 32.238 -12.797 -57.547 1.00 70.56 555 ALA A O 1
ATOM 4229 N N . HIS A 1 556 ? 33.596 -13.801 -59.010 1.00 78.19 556 HIS A N 1
ATOM 4230 C CA . HIS A 1 556 ? 33.232 -15.174 -58.630 1.00 78.19 556 HIS A CA 1
ATOM 4231 C C . HIS A 1 556 ? 34.180 -15.769 -57.579 1.00 78.19 556 HIS A C 1
ATOM 4233 O O . HIS A 1 556 ? 35.381 -15.505 -57.572 1.00 78.19 556 HIS A O 1
ATOM 4239 N N . VAL A 1 557 ? 33.663 -16.627 -56.693 1.00 81.44 557 VAL A N 1
ATOM 4240 C CA . VAL A 1 557 ? 34.463 -17.284 -55.643 1.00 81.44 557 VAL A CA 1
ATOM 4241 C C . VAL A 1 557 ? 35.350 -18.383 -56.243 1.00 81.44 557 VAL A C 1
ATOM 4243 O O . VAL A 1 557 ? 34.840 -19.407 -56.693 1.00 81.44 557 VAL A O 1
ATOM 4246 N N . LYS A 1 558 ? 36.683 -18.231 -56.168 1.00 82.81 558 LYS A N 1
ATOM 4247 C CA . LYS A 1 558 ? 37.646 -19.217 -56.711 1.00 82.81 558 LYS A CA 1
ATOM 4248 C C . LYS A 1 558 ? 37.590 -20.583 -56.019 1.00 82.81 558 LYS A C 1
ATOM 4250 O O . LYS A 1 558 ? 37.837 -21.612 -56.640 1.00 82.81 558 LYS A O 1
ATOM 4255 N N . SER A 1 559 ? 37.302 -20.609 -54.718 1.00 84.12 559 SER A N 1
ATOM 4256 C CA . SER A 1 559 ? 37.395 -21.813 -53.878 1.00 84.12 559 SER A CA 1
ATOM 4257 C C . SER A 1 559 ? 36.162 -22.016 -52.981 1.00 84.12 559 SER A C 1
ATOM 4259 O O . SER A 1 559 ? 36.255 -21.934 -51.753 1.00 84.12 559 SER A O 1
ATOM 4261 N N . PRO A 1 560 ? 34.994 -22.375 -53.551 1.00 82.50 560 PRO A N 1
ATOM 4262 C CA . PRO A 1 560 ? 33.756 -22.549 -52.780 1.00 82.50 560 PRO A CA 1
ATOM 4263 C C . PRO A 1 560 ? 33.833 -23.693 -51.750 1.00 82.50 560 PRO A C 1
ATOM 4265 O O . PRO A 1 560 ? 33.137 -23.674 -50.737 1.00 82.50 560 PRO A O 1
ATOM 4268 N N . ARG A 1 561 ? 34.727 -24.675 -51.949 1.00 85.81 561 ARG A N 1
ATOM 4269 C CA . ARG A 1 561 ? 34.937 -25.802 -51.019 1.00 85.81 561 ARG A CA 1
ATOM 4270 C C . ARG A 1 561 ? 35.414 -25.368 -49.628 1.00 85.81 561 ARG A C 1
ATOM 4272 O O . ARG A 1 561 ? 35.161 -26.092 -48.668 1.00 85.81 561 ARG A O 1
ATOM 4279 N N . LEU A 1 562 ? 36.045 -24.195 -49.498 1.00 85.69 562 LEU A N 1
ATOM 4280 C CA . LEU A 1 562 ? 36.430 -23.643 -48.194 1.00 85.69 562 LEU A CA 1
ATOM 4281 C C . LEU A 1 562 ? 35.210 -23.337 -47.320 1.00 85.69 562 LEU A C 1
ATOM 4283 O O . LEU A 1 562 ? 35.250 -23.601 -46.120 1.00 85.69 562 LEU A O 1
ATOM 4287 N N . LEU A 1 563 ? 34.111 -22.857 -47.912 1.00 84.94 563 LEU A N 1
ATOM 4288 C CA . LEU A 1 563 ? 32.858 -22.629 -47.187 1.00 84.94 563 LEU A CA 1
ATOM 4289 C C . LEU A 1 563 ? 32.235 -23.950 -46.724 1.00 84.94 563 LEU A C 1
ATOM 4291 O O . LEU A 1 563 ? 31.782 -24.053 -45.585 1.00 84.94 563 LEU A O 1
ATOM 4295 N N . THR A 1 564 ? 32.274 -24.991 -47.566 1.00 85.81 564 THR A N 1
ATOM 4296 C CA . THR A 1 564 ? 31.803 -26.335 -47.190 1.00 85.81 564 THR A CA 1
ATOM 4297 C C . THR A 1 564 ? 32.621 -26.912 -46.035 1.00 85.81 564 THR A C 1
ATOM 4299 O O . THR A 1 564 ? 32.048 -27.430 -45.078 1.00 85.81 564 THR A O 1
ATOM 4302 N N . PHE A 1 565 ? 33.949 -26.786 -46.082 1.00 89.00 565 PHE A N 1
ATOM 4303 C CA . PHE A 1 565 ? 34.826 -27.248 -45.006 1.00 89.00 565 PHE A CA 1
ATOM 4304 C C . PHE A 1 565 ? 34.604 -26.463 -43.707 1.00 89.00 565 PHE A C 1
ATOM 4306 O O . PHE A 1 565 ? 34.469 -27.061 -42.642 1.00 89.00 565 PHE A O 1
ATOM 4313 N N . ALA A 1 566 ? 34.490 -25.133 -43.785 1.00 88.25 566 ALA A N 1
ATOM 4314 C CA . ALA A 1 566 ? 34.183 -24.295 -42.627 1.00 88.25 566 ALA A CA 1
ATOM 4315 C C . ALA A 1 566 ? 32.826 -24.662 -42.000 1.00 88.25 566 ALA A C 1
ATOM 4317 O O . ALA A 1 566 ? 32.709 -24.743 -40.776 1.00 88.25 566 ALA A O 1
ATOM 4318 N N . SER A 1 567 ? 31.820 -24.952 -42.833 1.00 85.62 567 SER A N 1
ATOM 4319 C CA . SER A 1 567 ? 30.510 -25.434 -42.390 1.00 85.62 567 SER A CA 1
ATOM 4320 C C . SER A 1 567 ? 30.605 -26.781 -41.666 1.00 85.62 567 SER A C 1
ATOM 4322 O O . SER A 1 567 ? 30.062 -26.911 -40.570 1.00 85.62 567 SER A O 1
ATOM 4324 N N . GLN A 1 568 ? 31.350 -27.750 -42.209 1.00 88.94 568 GLN A N 1
ATOM 4325 C CA . GLN A 1 568 ? 31.581 -29.052 -41.566 1.00 88.94 568 GLN A CA 1
ATOM 4326 C C . GLN A 1 568 ? 32.337 -28.915 -40.238 1.00 88.94 568 GLN A C 1
ATOM 4328 O O . GLN A 1 568 ? 31.970 -29.550 -39.252 1.00 88.94 568 GLN A O 1
ATOM 4333 N N . LEU A 1 569 ? 33.353 -28.048 -40.189 1.00 88.81 569 LEU A N 1
ATOM 4334 C CA . LEU A 1 569 ? 34.172 -27.823 -38.998 1.00 88.81 569 LEU A CA 1
ATOM 4335 C C . LEU A 1 569 ? 33.378 -27.172 -37.853 1.00 88.81 569 LEU A C 1
ATOM 4337 O O . LEU A 1 569 ? 33.633 -27.456 -36.683 1.00 88.81 569 LEU A O 1
ATOM 4341 N N . LYS A 1 570 ? 32.420 -26.292 -38.172 1.00 88.50 570 LYS A N 1
ATOM 4342 C CA . LYS A 1 570 ? 31.622 -25.554 -37.176 1.00 88.50 570 LYS A CA 1
ATOM 4343 C C . LYS A 1 570 ? 30.258 -26.172 -36.892 1.00 88.50 570 LYS A C 1
ATOM 4345 O O . LYS A 1 570 ? 29.682 -25.865 -35.848 1.00 88.50 570 LYS A O 1
ATOM 4350 N N . ALA A 1 571 ? 29.736 -27.003 -37.793 1.00 86.44 571 ALA A N 1
ATOM 4351 C CA . ALA A 1 571 ? 28.414 -27.626 -37.708 1.00 86.44 571 ALA A CA 1
ATOM 4352 C C . ALA A 1 571 ? 27.297 -26.629 -37.318 1.00 86.44 571 ALA A C 1
ATOM 4354 O O . ALA A 1 571 ? 26.440 -26.929 -36.487 1.00 86.44 571 ALA A O 1
ATOM 4355 N N . GLY A 1 572 ? 27.359 -25.404 -37.858 1.00 79.19 572 GLY A N 1
ATOM 4356 C CA . GLY A 1 572 ? 26.392 -24.330 -37.585 1.00 79.19 572 GLY A CA 1
ATOM 4357 C C . GLY A 1 572 ? 26.514 -23.643 -36.215 1.00 79.19 572 GLY A C 1
ATOM 4358 O O . GLY A 1 572 ? 25.623 -22.885 -35.844 1.00 79.19 572 GLY A O 1
ATOM 4359 N N . LYS A 1 573 ? 27.583 -23.884 -35.438 1.00 83.12 573 LYS A N 1
ATOM 4360 C CA . LYS A 1 573 ? 27.768 -23.315 -34.088 1.00 83.12 573 LYS A CA 1
ATOM 4361 C C . LYS A 1 573 ? 28.956 -22.354 -34.000 1.00 83.12 573 LYS A C 1
ATOM 4363 O O . LYS A 1 573 ? 30.061 -22.648 -34.453 1.00 83.12 573 LYS A O 1
ATOM 4368 N N . GLY A 1 574 ? 28.772 -21.254 -33.272 1.00 83.75 574 GLY A N 1
ATOM 4369 C CA . GLY A 1 574 ? 29.799 -20.231 -33.037 1.00 83.75 574 GLY A CA 1
ATOM 4370 C C . GLY A 1 574 ? 29.974 -19.266 -34.212 1.00 83.75 574 GLY A C 1
ATOM 4371 O O . GLY A 1 574 ? 29.229 -19.315 -35.181 1.00 83.75 574 GLY A O 1
ATOM 4372 N N . LEU A 1 575 ? 30.963 -18.378 -34.118 1.00 86.75 575 LEU A N 1
ATOM 4373 C CA . LEU A 1 575 ? 31.162 -17.296 -35.076 1.00 86.75 575 LEU A CA 1
ATOM 4374 C C . LEU A 1 575 ? 32.009 -17.758 -36.271 1.00 86.75 575 LEU A C 1
ATOM 4376 O O . LEU A 1 575 ? 33.070 -18.367 -36.097 1.00 86.75 575 LEU A O 1
ATOM 4380 N N . THR A 1 576 ? 31.527 -17.452 -37.475 1.00 87.62 576 THR A N 1
ATOM 4381 C CA . THR A 1 576 ? 32.259 -17.619 -38.737 1.00 87.62 576 THR A CA 1
ATOM 4382 C C . THR A 1 576 ? 32.094 -16.349 -39.557 1.00 87.62 576 THR A C 1
ATOM 4384 O O . THR A 1 576 ? 30.983 -16.031 -39.983 1.00 87.62 576 THR A O 1
ATOM 4387 N N . ILE A 1 577 ? 33.194 -15.633 -39.759 1.00 88.19 577 ILE A N 1
ATOM 4388 C CA . ILE A 1 577 ? 33.248 -14.419 -40.572 1.00 88.19 577 ILE A CA 1
ATOM 4389 C C . ILE A 1 577 ? 33.842 -14.801 -41.920 1.00 88.19 577 ILE A C 1
ATOM 4391 O O . ILE A 1 577 ? 34.869 -15.480 -41.977 1.00 88.19 577 ILE A O 1
ATOM 4395 N N . VAL A 1 578 ? 33.196 -14.374 -42.999 1.00 87.50 578 VAL A N 1
ATOM 4396 C CA . VAL A 1 578 ? 33.715 -14.552 -44.355 1.00 87.50 578 VAL A CA 1
ATOM 4397 C C . VAL A 1 578 ? 34.250 -13.203 -44.818 1.00 87.50 578 VAL A C 1
ATOM 4399 O O . VAL A 1 578 ? 33.510 -12.222 -44.878 1.00 87.50 578 VAL A O 1
ATOM 4402 N N . GLY A 1 579 ? 35.554 -13.150 -45.075 1.00 86.81 579 GLY A N 1
ATOM 4403 C CA . GLY A 1 579 ? 36.254 -11.953 -45.524 1.00 86.81 579 GLY A CA 1
ATOM 4404 C C . GLY A 1 579 ? 36.642 -12.073 -46.990 1.00 86.81 579 GLY A C 1
ATOM 4405 O O . GLY A 1 579 ? 37.144 -13.115 -47.415 1.00 86.81 579 GLY A O 1
ATOM 4406 N N . THR A 1 580 ? 36.443 -11.007 -47.755 1.00 85.12 580 THR A N 1
ATOM 4407 C CA . THR A 1 580 ? 36.929 -10.909 -49.135 1.00 85.12 580 THR A CA 1
ATOM 4408 C C . THR A 1 580 ? 37.538 -9.534 -49.387 1.00 85.12 580 THR A C 1
ATOM 4410 O O . THR A 1 580 ? 37.184 -8.553 -48.727 1.00 85.12 580 THR A O 1
ATOM 4413 N N . VAL A 1 581 ? 38.477 -9.477 -50.328 1.00 84.62 581 VAL A N 1
ATOM 4414 C CA . VAL A 1 581 ? 39.159 -8.248 -50.732 1.00 84.62 581 VAL A CA 1
ATOM 4415 C C . VAL A 1 581 ? 38.974 -8.059 -52.227 1.00 84.62 581 VAL A C 1
ATOM 4417 O O . VAL A 1 581 ? 39.287 -8.958 -53.006 1.00 84.62 581 VAL A O 1
ATOM 4420 N N . LEU A 1 582 ? 38.470 -6.888 -52.606 1.00 82.62 582 LEU A N 1
ATOM 4421 C CA . LEU A 1 582 ? 38.367 -6.448 -53.994 1.00 82.62 582 LEU A CA 1
ATOM 4422 C C . LEU A 1 582 ? 39.483 -5.440 -54.264 1.00 82.62 582 LEU A C 1
ATOM 4424 O O . LEU A 1 582 ? 39.670 -4.493 -53.496 1.00 82.62 582 LEU A O 1
ATOM 4428 N N . SER A 1 583 ? 40.241 -5.664 -55.334 1.00 80.06 583 SER A N 1
ATOM 4429 C CA . SER A 1 583 ? 41.295 -4.752 -55.774 1.00 80.06 583 SER A CA 1
ATOM 4430 C C . SER A 1 583 ? 40.675 -3.623 -56.593 1.00 80.06 583 SER A C 1
ATOM 4432 O O . SER A 1 583 ? 40.091 -3.885 -57.639 1.00 80.06 583 SER A O 1
ATOM 4434 N N . GLY A 1 584 ? 40.788 -2.378 -56.127 1.00 81.62 584 GLY A N 1
ATOM 4435 C CA . GLY A 1 584 ? 40.256 -1.220 -56.845 1.00 81.62 584 GLY A CA 1
ATOM 4436 C C . GLY A 1 584 ? 39.939 -0.025 -55.948 1.00 81.62 584 GLY A C 1
ATOM 4437 O O . GLY A 1 584 ? 40.042 -0.085 -54.723 1.00 81.62 584 GLY A O 1
ATOM 4438 N N . ASN A 1 585 ? 39.525 1.080 -56.574 1.00 83.62 585 ASN A N 1
ATOM 4439 C CA . ASN A 1 585 ? 39.094 2.279 -55.859 1.00 83.62 585 ASN A CA 1
ATOM 4440 C C . ASN A 1 585 ? 37.598 2.188 -55.507 1.00 83.62 585 ASN A C 1
ATOM 4442 O O . ASN A 1 585 ? 36.748 2.060 -56.396 1.00 83.62 585 ASN A O 1
ATOM 4446 N N . PHE A 1 586 ? 37.276 2.316 -54.215 1.00 84.00 586 PHE A N 1
ATOM 4447 C CA . PHE A 1 586 ? 35.911 2.228 -53.685 1.00 84.00 586 PHE A CA 1
ATOM 4448 C C . PHE A 1 586 ? 34.951 3.258 -54.285 1.00 84.00 586 PHE A C 1
ATOM 4450 O O . PHE A 1 586 ? 33.799 2.929 -54.556 1.00 84.00 586 PHE A O 1
ATOM 4457 N N . LEU A 1 587 ? 35.425 4.477 -54.565 1.00 86.56 587 LEU A N 1
ATOM 4458 C CA . LEU A 1 587 ? 34.582 5.537 -55.135 1.00 86.56 587 LEU A CA 1
ATOM 4459 C C . LEU A 1 587 ? 34.024 5.166 -56.516 1.00 86.56 587 LEU A C 1
ATOM 4461 O O . LEU A 1 587 ? 32.934 5.605 -56.873 1.00 86.56 587 LEU A O 1
ATOM 4465 N N . HIS A 1 588 ? 34.755 4.345 -57.273 1.00 83.62 588 HIS A N 1
ATOM 4466 C CA . HIS A 1 588 ? 34.354 3.902 -58.607 1.00 83.62 588 HIS A CA 1
ATOM 4467 C C . HIS A 1 588 ? 33.677 2.525 -58.601 1.00 83.62 588 HIS A C 1
ATOM 4469 O O . HIS A 1 588 ? 32.829 2.272 -59.449 1.00 83.62 588 HIS A O 1
ATOM 4475 N N . SER A 1 589 ? 33.997 1.669 -57.626 1.00 80.25 589 SER A N 1
ATOM 4476 C CA . SER A 1 589 ? 33.667 0.231 -57.658 1.00 80.25 589 SER A CA 1
ATOM 4477 C C . SER A 1 589 ? 32.666 -0.192 -56.568 1.00 80.25 589 SER A C 1
ATOM 4479 O O . SER A 1 589 ? 32.527 -1.374 -56.259 1.00 80.25 589 SER A O 1
ATOM 4481 N N . TYR A 1 590 ? 31.948 0.759 -55.955 1.00 84.38 590 TYR A N 1
ATOM 4482 C CA . TYR A 1 590 ? 30.975 0.467 -54.890 1.00 84.38 590 TYR A CA 1
ATOM 4483 C C . TYR A 1 590 ? 29.844 -0.471 -55.355 1.00 84.38 590 TYR A C 1
ATOM 4485 O O . TYR A 1 590 ? 29.395 -1.323 -54.591 1.00 84.38 590 TYR A O 1
ATOM 4493 N N . GLY A 1 591 ? 29.396 -0.333 -56.610 1.00 82.75 591 GLY A N 1
ATOM 4494 C CA . GLY A 1 591 ? 28.347 -1.178 -57.187 1.00 82.75 591 GLY A CA 1
ATOM 4495 C C . GLY A 1 591 ? 28.793 -2.634 -57.338 1.00 82.75 591 GLY A C 1
ATOM 4496 O O . GLY A 1 591 ? 28.032 -3.547 -57.027 1.00 82.75 591 GLY A O 1
ATOM 4497 N N . GLU A 1 592 ? 30.051 -2.848 -57.726 1.00 80.69 592 GLU A N 1
ATOM 4498 C CA . GLU A 1 592 ? 30.667 -4.176 -57.840 1.00 80.69 592 GLU A CA 1
ATOM 4499 C C . GLU A 1 592 ? 30.859 -4.829 -56.467 1.00 80.69 592 GLU A C 1
ATOM 4501 O O . GLU A 1 592 ? 30.598 -6.020 -56.307 1.00 80.69 592 GLU A O 1
ATOM 4506 N N . ALA A 1 593 ? 31.226 -4.048 -55.444 1.00 80.62 593 ALA A N 1
ATOM 4507 C CA . ALA A 1 593 ? 31.292 -4.535 -54.067 1.00 80.62 593 ALA A CA 1
ATOM 4508 C C . ALA A 1 593 ? 29.926 -5.023 -53.553 1.00 80.62 593 ALA A C 1
ATOM 4510 O O . ALA A 1 593 ? 29.847 -6.069 -52.908 1.00 80.62 593 ALA A O 1
ATOM 4511 N N . LEU A 1 594 ? 28.849 -4.302 -53.879 1.00 81.25 594 LEU A N 1
ATOM 4512 C CA . LEU A 1 594 ? 27.488 -4.652 -53.466 1.00 81.25 594 LEU A CA 1
ATOM 4513 C C . LEU A 1 594 ? 26.956 -5.884 -54.220 1.00 81.25 594 LEU A C 1
ATOM 4515 O O . LEU A 1 594 ? 26.281 -6.733 -53.639 1.00 81.25 594 LEU A O 1
ATOM 4519 N N . ALA A 1 595 ? 27.308 -6.028 -55.501 1.00 78.62 595 ALA A N 1
ATOM 4520 C CA . ALA A 1 595 ? 27.026 -7.238 -56.272 1.00 78.62 595 ALA A CA 1
ATOM 4521 C C . ALA A 1 595 ? 27.788 -8.455 -55.715 1.00 78.62 595 ALA A C 1
ATOM 4523 O O . ALA A 1 595 ? 27.202 -9.524 -55.539 1.00 78.62 595 ALA A O 1
ATOM 4524 N N . ALA A 1 596 ? 29.066 -8.288 -55.357 1.00 75.00 596 ALA A N 1
ATOM 4525 C CA . ALA A 1 596 ? 29.867 -9.344 -54.741 1.00 75.00 596 ALA A CA 1
ATOM 4526 C C . ALA A 1 596 ? 29.297 -9.786 -53.379 1.00 75.00 596 ALA A C 1
ATOM 4528 O O . ALA A 1 596 ? 29.270 -10.981 -53.079 1.00 75.00 596 ALA A O 1
ATOM 4529 N N . GLU A 1 597 ? 28.781 -8.851 -52.573 1.00 74.25 597 GLU A N 1
ATOM 4530 C CA . GLU A 1 597 ? 28.074 -9.156 -51.322 1.00 74.25 597 GLU A CA 1
ATOM 4531 C C . GLU A 1 597 ? 26.855 -10.061 -51.558 1.00 74.25 597 GLU A C 1
ATOM 4533 O O . GLU A 1 597 ? 26.697 -11.082 -50.883 1.00 74.25 597 GLU A O 1
ATOM 4538 N N . GLN A 1 598 ? 26.024 -9.734 -52.551 1.00 70.81 598 GLN A N 1
ATOM 4539 C CA . GLN A 1 598 ? 24.835 -10.522 -52.885 1.00 70.81 598 GLN A CA 1
ATOM 4540 C C . GLN A 1 598 ? 25.189 -11.926 -53.392 1.00 70.81 598 GLN A C 1
ATOM 4542 O O . GLN A 1 598 ? 24.563 -12.902 -52.972 1.00 70.81 598 GLN A O 1
ATOM 4547 N N . VAL A 1 599 ? 26.218 -12.048 -54.238 1.00 71.25 599 VAL A N 1
ATOM 4548 C CA . VAL A 1 599 ? 26.688 -13.335 -54.778 1.00 71.25 599 VAL A CA 1
ATOM 4549 C C . VAL A 1 599 ? 27.209 -14.248 -53.667 1.00 71.25 599 VAL A C 1
ATOM 4551 O O . VAL A 1 599 ? 26.893 -15.438 -53.649 1.00 71.25 599 VAL A O 1
ATOM 4554 N N . ILE A 1 600 ? 27.956 -13.711 -52.699 1.00 67.62 600 ILE A N 1
ATOM 4555 C CA . ILE A 1 600 ? 28.451 -14.497 -51.559 1.00 67.62 600 ILE A CA 1
ATOM 4556 C C . ILE A 1 600 ? 27.306 -14.843 -50.593 1.00 67.62 600 ILE A C 1
ATOM 4558 O O . ILE A 1 600 ? 27.279 -15.950 -50.052 1.00 67.62 600 ILE A O 1
ATOM 4562 N N . GLY A 1 601 ? 26.338 -13.938 -50.417 1.00 58.47 601 GLY A N 1
ATOM 4563 C CA . GLY A 1 601 ? 25.144 -14.165 -49.600 1.00 58.47 601 GLY A CA 1
ATOM 4564 C C . GLY A 1 601 ? 24.216 -15.258 -50.145 1.00 58.47 601 GLY A C 1
ATOM 4565 O O . GLY A 1 601 ? 23.655 -16.020 -49.363 1.00 58.47 601 GLY A O 1
ATOM 4566 N N . TRP A 1 602 ? 24.085 -15.376 -51.472 1.00 48.78 602 TRP A N 1
ATOM 4567 C CA . TRP A 1 602 ? 23.245 -16.386 -52.138 1.00 48.78 602 TRP A CA 1
ATOM 4568 C C . TRP A 1 602 ? 23.993 -17.679 -52.506 1.00 48.78 602 TRP A C 1
ATOM 4570 O O . TRP A 1 602 ? 23.382 -18.743 -52.588 1.00 48.78 602 TRP A O 1
ATOM 4580 N N . GLY A 1 603 ? 25.312 -17.620 -52.715 1.00 48.81 603 GLY A N 1
ATOM 4581 C CA . GLY A 1 603 ? 26.131 -18.747 -53.186 1.00 48.81 603 GLY A CA 1
ATOM 4582 C C . GLY A 1 603 ? 26.348 -19.874 -52.168 1.00 48.81 603 GLY A C 1
ATOM 4583 O O . GLY A 1 603 ? 26.811 -20.959 -52.526 1.00 48.81 603 GLY A O 1
ATOM 4584 N N . GLY A 1 604 ? 25.998 -19.660 -50.899 1.00 48.50 604 GLY A N 1
ATOM 4585 C CA . GLY A 1 604 ? 25.915 -20.718 -49.899 1.00 48.50 604 GLY A CA 1
ATOM 4586 C C . GLY A 1 604 ? 24.512 -21.313 -49.883 1.00 48.50 604 GLY A C 1
ATOM 4587 O O . GLY A 1 604 ? 23.675 -20.829 -49.136 1.00 48.50 604 GLY A O 1
ATOM 4588 N N . GLY A 1 605 ? 24.244 -22.361 -50.669 1.00 40.25 605 GLY A N 1
ATOM 4589 C CA . GLY A 1 605 ? 22.952 -23.076 -50.740 1.00 40.25 605 GLY A CA 1
ATOM 4590 C C . GLY A 1 605 ? 22.516 -23.805 -49.453 1.00 40.25 605 GLY A C 1
ATOM 4591 O O . GLY A 1 605 ? 22.073 -24.947 -49.495 1.00 40.25 605 GLY A O 1
ATOM 4592 N N . SER A 1 606 ? 22.671 -23.174 -48.294 1.00 40.81 606 SER A N 1
ATOM 4593 C CA . SER A 1 606 ? 22.363 -23.680 -46.966 1.00 40.81 606 SER A CA 1
ATOM 4594 C C . SER A 1 606 ? 21.574 -22.604 -46.212 1.00 40.81 606 SER A C 1
ATOM 4596 O O . SER A 1 606 ? 22.160 -21.603 -45.800 1.00 40.81 606 SER A O 1
ATOM 4598 N N . PRO A 1 607 ? 20.270 -22.817 -45.952 1.00 40.72 607 PRO A N 1
ATOM 4599 C CA . PRO A 1 607 ? 19.442 -21.930 -45.124 1.00 40.72 607 PRO A CA 1
ATOM 4600 C C . PRO A 1 607 ? 19.925 -21.773 -43.666 1.00 40.72 607 PRO A C 1
ATOM 4602 O O . PRO A 1 607 ? 19.293 -21.078 -42.877 1.00 40.72 607 PRO A O 1
ATOM 4605 N N . TRP A 1 608 ? 21.014 -22.449 -43.282 1.00 34.84 608 TRP A N 1
ATOM 4606 C CA . TRP A 1 608 ? 21.449 -22.653 -41.899 1.00 34.84 608 TRP A CA 1
ATOM 4607 C C . TRP A 1 608 ? 22.690 -21.844 -41.496 1.00 34.84 608 TRP A C 1
ATOM 4609 O O . TRP A 1 608 ? 23.184 -22.002 -40.380 1.00 34.84 608 TRP A O 1
ATOM 4619 N N . LEU A 1 609 ? 23.224 -20.997 -42.378 1.00 41.81 609 LEU A N 1
ATOM 4620 C CA . LEU A 1 609 ? 24.444 -20.227 -42.127 1.00 41.81 609 LEU A CA 1
ATOM 4621 C C . LEU A 1 609 ? 24.149 -18.724 -42.056 1.00 41.81 609 LEU A C 1
ATOM 4623 O O . LEU A 1 609 ? 24.043 -18.043 -43.069 1.00 41.81 609 LEU A O 1
ATOM 4627 N N . GLN A 1 610 ? 24.054 -18.195 -40.836 1.00 40.66 610 GLN A N 1
ATOM 4628 C CA . GLN A 1 610 ? 24.092 -16.752 -40.593 1.00 40.66 610 GLN A CA 1
ATOM 4629 C C . GLN A 1 610 ? 25.559 -16.296 -40.607 1.00 40.66 610 GLN A C 1
ATOM 4631 O O . GLN A 1 610 ? 26.301 -16.538 -39.654 1.00 40.66 610 GLN A O 1
ATOM 4636 N N . HIS A 1 611 ? 25.997 -15.684 -41.707 1.00 50.03 611 HIS A N 1
ATOM 4637 C CA . HIS A 1 611 ? 27.353 -15.155 -41.864 1.00 50.03 611 HIS A CA 1
ATOM 4638 C C . HIS A 1 611 ? 27.392 -13.639 -41.659 1.00 50.03 611 HIS A C 1
ATOM 4640 O O . HIS A 1 611 ? 26.497 -12.925 -42.100 1.00 50.03 611 HIS A O 1
ATOM 4646 N N . LEU A 1 612 ? 28.467 -13.150 -41.036 1.00 41.47 612 LEU A N 1
ATOM 4647 C CA . LEU A 1 612 ? 28.865 -11.747 -41.123 1.00 41.47 612 LEU A CA 1
ATOM 4648 C C . LEU A 1 612 ? 29.872 -11.632 -42.278 1.00 41.47 612 LEU A C 1
ATOM 4650 O O . LEU A 1 612 ? 30.928 -12.274 -42.228 1.00 41.47 612 LEU A O 1
ATOM 4654 N N . LEU A 1 613 ? 29.529 -10.869 -43.317 1.00 49.03 613 LEU A N 1
ATOM 4655 C CA . LEU A 1 613 ? 30.414 -10.593 -44.447 1.00 49.03 613 LEU A CA 1
ATOM 4656 C C . LEU A 1 613 ? 31.180 -9.292 -44.182 1.00 49.03 613 LEU A C 1
ATOM 4658 O O . LEU A 1 613 ? 30.576 -8.281 -43.833 1.00 49.03 613 LEU A O 1
ATOM 4662 N N . ILE A 1 614 ? 32.504 -9.317 -44.339 1.00 47.06 614 ILE A N 1
ATOM 4663 C CA . ILE A 1 614 ? 33.345 -8.114 -44.268 1.00 47.06 614 ILE A CA 1
ATOM 4664 C C . ILE A 1 614 ? 34.083 -7.978 -45.600 1.00 47.06 614 ILE A C 1
ATOM 4666 O O . ILE A 1 614 ? 34.895 -8.836 -45.953 1.00 47.06 614 ILE A O 1
ATOM 4670 N N . ILE A 1 615 ? 33.795 -6.901 -46.334 1.00 51.97 615 ILE A N 1
ATOM 4671 C CA . ILE A 1 615 ? 34.479 -6.546 -47.581 1.00 51.97 615 ILE A CA 1
ATOM 4672 C C . ILE A 1 615 ? 35.452 -5.407 -47.275 1.00 51.97 615 ILE A C 1
ATOM 4674 O O . ILE A 1 615 ? 35.038 -4.328 -46.855 1.00 51.97 615 ILE A O 1
ATOM 4678 N N . CYS A 1 616 ? 36.746 -5.639 -47.490 1.00 42.44 616 CYS A N 1
ATOM 4679 C CA . CYS A 1 616 ? 37.761 -4.587 -47.437 1.00 42.44 616 CYS A CA 1
ATOM 4680 C C . CYS A 1 616 ? 38.260 -4.299 -48.855 1.00 42.44 616 CYS A C 1
ATOM 4682 O O . CYS A 1 616 ? 38.735 -5.208 -49.528 1.00 42.44 616 CYS A O 1
ATOM 4684 N N . MET A 1 617 ? 38.185 -3.044 -49.304 1.00 40.59 617 MET A N 1
ATOM 4685 C CA . MET A 1 617 ? 38.884 -2.597 -50.513 1.00 40.59 617 MET A CA 1
ATOM 4686 C C . MET A 1 617 ? 40.248 -2.034 -50.131 1.00 40.59 617 MET A C 1
ATOM 4688 O O . MET A 1 617 ? 40.352 -1.212 -49.220 1.00 40.59 617 MET A O 1
ATOM 4692 N N . VAL A 1 618 ? 41.286 -2.504 -50.816 1.00 40.44 618 VAL A N 1
ATOM 4693 C CA . VAL A 1 618 ? 42.659 -2.019 -50.655 1.00 40.44 618 VAL A CA 1
ATOM 4694 C C . VAL A 1 618 ? 43.034 -1.281 -51.935 1.00 40.44 618 VAL A C 1
ATOM 4696 O O . VAL A 1 618 ? 42.885 -1.839 -53.024 1.00 40.44 618 VAL A O 1
ATOM 4699 N N . SER A 1 619 ? 43.450 -0.020 -51.770 1.00 34.03 619 SER A N 1
ATOM 4700 C CA . SER A 1 619 ? 43.915 0.850 -52.857 1.00 34.03 619 SER A CA 1
ATOM 4701 C C . SER A 1 619 ? 45.291 0.461 -53.369 1.00 34.03 619 SER A C 1
ATOM 4703 O O . SER A 1 619 ? 46.096 -0.070 -52.572 1.00 34.03 619 SER A O 1
#

Sequence (619 aa):
MISRSLGPEFGGAVGLCFYLGTTFAGAMYILGAIEILLMYIAPQAAIFVPSEPEGEGAALLNNMRVYGSICLLLMALLVFVGVKYVNKLASVFLACVIISILSIYIGALVSAFIPPNFSVCMLGNRTVNGHALHDSQCKKTVLVQSAGPMEQEDGNLTFMSENATAFPTSMTSLTSLTSGLVDVNTTTSLWQQFCEGPELNATCDDFFTHSKFSVIEGIPGLASGIITENLWSTYLSKGEVLEKQSLPSPPVSTPATNQRPYVFADITTSFTLLVGIFFPSVTGIMAGSNRSGDLKDAQRSIPIGTILAILTTSLVYLSSVVLFGCCIDGVVLRDKFGDSVKGNLVVGTLAWPSPWVIVIGSFFSTCGAGLQSLTGAPRLLQAIAKDNIIPFLRVFGHGKANGEPTWALLLTAFIAELGILIASLDLVAPILSMFFLMCYLFVNLACALQTLLRTPNWRPRFSYYHWSLSFLGMTICLALMFISSWYYAIVAMVIAGMIYKYIEYHGAEKEWGDGIRGLSLSAARYALLRLEEGPPHTKNWRPQLLVLLKLDEDAHVKSPRLLTFASQLKAGKGLTIVGTVLSGNFLHSYGEALAAEQVIGWGGGSPWLQHLLIICMVS

InterPro domains:
  IPR000076 K/Cl co-transporter [PR01081] (78-90)
  IPR000076 K/Cl co-transporter [PR01081] (113-130)
  IPR004841 Amino acid permease/SLC12A domain [PF00324] (1-114)
  IPR004841 Amino acid permease/SLC12A domain [PF00324] (268-546)
  IPR004842 SLC12A transporter family [PTHR11827] (1-607)